Protein AF-0000000066670390 (afdb_homodimer)

pLDDT: mean 92.04, std 7.22, range [53.88, 98.75]

Structure (mmCIF, N/CA/C/O backbone):
data_AF-0000000066670390-model_v1
#
loop_
_entity.id
_entity.type
_entity.pdbx_description
1 polymer 'NAD-dependent epimerase/dehydratase'
#
loop_
_atom_site.group_PDB
_atom_site.id
_atom_site.type_symbol
_atom_site.label_atom_id
_atom_site.label_alt_id
_atom_site.label_comp_id
_atom_site.label_asym_id
_atom_site.label_entity_id
_atom_site.label_seq_id
_atom_site.pdbx_PDB_ins_code
_atom_site.Cartn_x
_atom_site.Cartn_y
_atom_site.Cartn_z
_atom_site.occupancy
_atom_site.B_iso_or_equiv
_atom_site.auth_seq_id
_atom_site.auth_comp_id
_atom_site.auth_asym_id
_atom_site.auth_atom_id
_atom_site.pdbx_PDB_model_num
ATOM 1 N N . MET A 1 1 ? 30.688 12.828 -0.084 1 53.88 1 MET A N 1
ATOM 2 C CA . MET A 1 1 ? 29.406 12.797 0.619 1 53.88 1 MET A CA 1
ATOM 3 C C . MET A 1 1 ? 28.266 13.141 -0.325 1 53.88 1 MET A C 1
ATOM 5 O O . MET A 1 1 ? 28.438 13.914 -1.271 1 53.88 1 MET A O 1
ATOM 9 N N . ASN A 1 2 ? 27.109 12.305 -0.374 1 70.06 2 ASN A N 1
ATOM 10 C CA . ASN A 1 2 ? 26.062 12.562 -1.361 1 70.06 2 ASN A CA 1
ATOM 11 C C . ASN A 1 2 ? 25.453 13.945 -1.178 1 70.06 2 ASN A C 1
ATOM 13 O O . ASN A 1 2 ? 25.266 14.406 -0.048 1 70.06 2 ASN A O 1
ATOM 17 N N . SER A 1 3 ? 25.562 14.852 -2.146 1 89.81 3 SER A N 1
ATOM 18 C CA . SER A 1 3 ? 24.844 16.125 -2.148 1 89.81 3 SER A CA 1
ATOM 19 C C . SER A 1 3 ? 23.344 15.914 -2.238 1 89.81 3 SER A C 1
ATOM 21 O O . SER A 1 3 ? 22.844 15.266 -3.166 1 89.81 3 SER A O 1
ATOM 23 N N . ILE A 1 4 ? 22.688 16.406 -1.132 1 96.56 4 ILE A N 1
ATOM 24 C CA . ILE A 1 4 ? 21.25 16.141 -1.025 1 96.56 4 ILE A CA 1
ATOM 25 C C . ILE A 1 4 ? 20.484 17.453 -1.182 1 96.56 4 ILE A C 1
ATOM 27 O O . ILE A 1 4 ? 20.719 18.406 -0.453 1 96.56 4 ILE A O 1
ATOM 31 N N . ALA A 1 5 ? 19.625 17.469 -2.154 1 97.12 5 ALA A N 1
ATOM 32 C CA . ALA A 1 5 ? 18.688 18.578 -2.314 1 97.12 5 ALA A CA 1
ATOM 33 C C . ALA A 1 5 ? 17.328 18.219 -1.745 1 97.12 5 ALA A C 1
ATOM 35 O O . ALA A 1 5 ? 16.844 17.094 -1.907 1 97.12 5 ALA A O 1
ATOM 36 N N . VAL A 1 6 ? 16.719 19.188 -1.051 1 96.94 6 VAL A N 1
ATOM 37 C CA . VAL A 1 6 ? 15.398 18.984 -0.444 1 96.94 6 VAL A CA 1
ATOM 38 C C . VAL A 1 6 ? 14.398 19.953 -1.059 1 96.94 6 VAL A C 1
ATOM 40 O O . VAL A 1 6 ? 14.484 21.172 -0.851 1 96.94 6 VAL A O 1
ATOM 43 N N . VAL A 1 7 ? 13.484 19.422 -1.836 1 95.19 7 VAL A N 1
ATOM 44 C CA . VAL A 1 7 ? 12.344 20.188 -2.346 1 95.19 7 VAL A CA 1
ATOM 45 C C . VAL A 1 7 ? 11.172 20.078 -1.372 1 95.19 7 VAL A C 1
ATOM 47 O O . VAL A 1 7 ? 10.656 18.984 -1.135 1 95.19 7 VAL A O 1
ATOM 50 N N . GLY A 1 8 ? 10.742 21.203 -0.885 1 91 8 GLY A N 1
ATOM 51 C CA . GLY A 1 8 ? 9.75 21.188 0.172 1 91 8 GLY A CA 1
ATOM 52 C C . GLY A 1 8 ? 10.352 21.109 1.562 1 91 8 GLY A C 1
ATOM 53 O O . GLY A 1 8 ? 9.766 20.5 2.465 1 91 8 GLY A O 1
ATOM 54 N N . GLY A 1 9 ? 11.469 21.734 1.731 1 88.69 9 GLY A N 1
ATOM 55 C CA . GLY A 1 9 ? 12.242 21.625 2.961 1 88.69 9 GLY A CA 1
ATOM 56 C C . GLY A 1 9 ? 11.633 22.406 4.113 1 88.69 9 GLY A C 1
ATOM 57 O O . GLY A 1 9 ? 12 22.203 5.27 1 88.69 9 GLY A O 1
ATOM 58 N N . THR A 1 10 ? 10.672 23.203 3.838 1 84.31 10 THR A N 1
ATOM 59 C CA . THR A 1 10 ? 10.023 23.984 4.891 1 84.31 10 THR A CA 1
ATOM 60 C C . THR A 1 10 ? 8.664 23.391 5.246 1 84.31 10 THR A C 1
ATOM 62 O O . THR A 1 10 ? 7.945 23.938 6.094 1 84.31 10 THR A O 1
ATOM 65 N N . GLY A 1 11 ? 8.391 22.375 4.648 1 90.44 11 GLY A N 1
ATOM 66 C CA . GLY A 1 11 ? 7.113 21.734 4.887 1 90.44 11 GLY A CA 1
ATOM 67 C C . GLY A 1 11 ? 7.129 20.797 6.078 1 90.44 11 GLY A C 1
ATOM 68 O O . GLY A 1 11 ? 8.141 20.688 6.777 1 90.44 11 GLY A O 1
ATOM 69 N N . ARG A 1 12 ? 6.039 20.141 6.336 1 91.56 12 ARG A N 1
ATOM 70 C CA . ARG A 1 12 ? 5.773 19.281 7.48 1 91.56 12 ARG A CA 1
ATOM 71 C C . ARG A 1 12 ? 6.84 18.203 7.605 1 91.56 12 ARG A C 1
ATOM 73 O O . ARG A 1 12 ? 7.449 18.047 8.664 1 91.56 12 ARG A O 1
ATOM 80 N N . VAL A 1 13 ? 7.094 17.453 6.555 1 96.62 13 VAL A N 1
ATOM 81 C CA . VAL A 1 13 ? 8.07 16.375 6.57 1 96.62 13 VAL A CA 1
ATOM 82 C C . VAL A 1 13 ? 9.469 16.938 6.289 1 96.62 13 VAL A C 1
ATOM 84 O O . VAL A 1 13 ? 10.438 16.562 6.957 1 96.62 13 VAL A O 1
ATOM 87 N N . GLY A 1 14 ? 9.57 17.891 5.352 1 96.44 14 GLY A N 1
ATOM 88 C CA . GLY A 1 14 ? 10.836 18.438 4.91 1 96.44 14 GLY A CA 1
ATOM 89 C C . GLY A 1 14 ? 11.617 19.109 6.027 1 96.44 14 GLY A C 1
ATOM 90 O O . GLY A 1 14 ? 12.844 19 6.086 1 96.44 14 GLY A O 1
ATOM 91 N N . SER A 1 15 ? 10.938 19.812 6.895 1 95.12 15 SER A N 1
ATOM 92 C CA . SER A 1 15 ? 11.625 20.5 7.984 1 95.12 15 SER A CA 1
ATOM 93 C C . SER A 1 15 ? 12.289 19.516 8.938 1 95.12 15 SER A C 1
ATOM 95 O O . SER A 1 15 ? 13.391 19.766 9.43 1 95.12 15 SER A O 1
ATOM 97 N N . HIS A 1 16 ? 11.648 18.375 9.242 1 97.25 16 HIS A N 1
ATOM 98 C CA . HIS A 1 16 ? 12.258 17.328 10.055 1 97.25 16 HIS A CA 1
ATOM 99 C C . HIS A 1 16 ? 13.438 16.672 9.336 1 97.25 16 HIS A C 1
ATOM 101 O O . HIS A 1 16 ? 14.461 16.391 9.961 1 97.25 16 HIS A O 1
ATOM 107 N N . LEU A 1 17 ? 13.258 16.484 8.008 1 98 17 LEU A N 1
ATOM 108 C CA . LEU A 1 17 ? 14.32 15.883 7.211 1 98 17 LEU A CA 1
ATOM 109 C C . LEU A 1 17 ? 15.586 16.734 7.27 1 98 17 LEU A C 1
ATOM 111 O O . LEU A 1 17 ? 16.688 16.203 7.488 1 98 17 LEU A O 1
ATOM 115 N N . VAL A 1 18 ? 15.461 18.047 7.098 1 96.38 18 VAL A N 1
ATOM 116 C CA . VAL A 1 18 ? 16.594 18.953 7.141 1 96.38 18 VAL A CA 1
ATOM 117 C C . VAL A 1 18 ? 17.297 18.844 8.492 1 96.38 18 VAL A C 1
ATOM 119 O O . VAL A 1 18 ? 18.516 18.766 8.562 1 96.38 18 VAL A O 1
ATOM 122 N N . LYS A 1 19 ? 16.5 18.734 9.562 1 96.25 19 LYS A N 1
ATOM 123 C CA . LYS A 1 19 ? 17.062 18.609 10.898 1 96.25 19 LYS A CA 1
ATOM 124 C C . LYS A 1 19 ? 17.844 17.297 11.039 1 96.25 19 LYS A C 1
ATOM 126 O O . LYS A 1 19 ? 18.938 17.281 11.609 1 96.25 19 LYS A O 1
ATOM 131 N N . TYR A 1 20 ? 17.312 16.219 10.547 1 96.62 20 TYR A N 1
ATOM 132 C CA . TYR A 1 20 ? 17.984 14.914 10.625 1 96.62 20 TYR A CA 1
ATOM 133 C C . TYR A 1 20 ? 19.297 14.93 9.852 1 96.62 20 TYR A C 1
ATOM 135 O O . TYR A 1 20 ? 20.312 14.445 10.344 1 96.62 20 TYR A O 1
ATOM 143 N N . LEU A 1 21 ? 19.266 15.508 8.641 1 96.12 21 LEU A N 1
ATOM 144 C CA . LEU A 1 21 ? 20.469 15.547 7.809 1 96.12 21 LEU A CA 1
ATOM 145 C C . LEU A 1 21 ? 21.547 16.391 8.461 1 96.12 21 LEU A C 1
ATOM 147 O O . LEU A 1 21 ? 22.719 15.984 8.531 1 96.12 21 LEU A O 1
ATOM 151 N N . THR A 1 22 ? 21.156 17.531 9.023 1 95.38 22 THR A N 1
ATOM 152 C CA . THR A 1 22 ? 22.125 18.422 9.641 1 95.38 22 THR A CA 1
ATOM 153 C C . THR A 1 22 ? 22.703 17.797 10.906 1 95.38 22 THR A C 1
ATOM 155 O O . THR A 1 22 ? 23.891 17.969 11.203 1 95.38 22 THR A O 1
ATOM 158 N N . ALA A 1 23 ? 21.875 17.078 11.609 1 95.06 23 ALA A N 1
ATOM 159 C CA . ALA A 1 23 ? 22.328 16.391 12.812 1 95.06 23 ALA A CA 1
ATOM 160 C C . ALA A 1 23 ? 23.375 15.32 12.477 1 95.06 23 ALA A C 1
ATOM 162 O O . ALA A 1 23 ? 24.219 14.984 13.305 1 95.06 23 ALA A O 1
ATOM 163 N N . GLU A 1 24 ? 23.359 14.859 11.305 1 92.62 24 GLU A N 1
ATOM 164 C CA . GLU A 1 24 ? 24.312 13.844 10.852 1 92.62 24 GLU A CA 1
ATOM 165 C C . GLU A 1 24 ? 25.5 14.484 10.148 1 92.62 24 GLU A C 1
ATOM 167 O O . GLU A 1 24 ? 26.328 13.781 9.57 1 92.62 24 GLU A O 1
ATOM 172 N N . GLY A 1 25 ? 25.531 15.758 10.094 1 92.44 25 GLY A N 1
ATOM 173 C CA . GLY A 1 25 ? 26.641 16.484 9.508 1 92.44 25 GLY A CA 1
ATOM 174 C C . GLY A 1 25 ? 26.516 16.688 8.008 1 92.44 25 GLY A C 1
ATOM 175 O O . GLY A 1 25 ? 27.484 17.047 7.34 1 92.44 25 GLY A O 1
ATOM 176 N N . ILE A 1 26 ? 25.375 16.375 7.508 1 93.94 26 ILE A N 1
ATOM 177 C CA . ILE A 1 26 ? 25.109 16.578 6.086 1 93.94 26 ILE A CA 1
ATOM 178 C C . ILE A 1 26 ? 24.469 17.938 5.863 1 93.94 26 ILE A C 1
ATOM 180 O O . ILE A 1 26 ? 23.484 18.297 6.508 1 93.94 26 ILE A O 1
ATOM 184 N N . ARG A 1 27 ? 25.016 18.734 5.012 1 93.56 27 ARG A N 1
ATOM 185 C CA . ARG A 1 27 ? 24.469 20.047 4.676 1 93.56 27 ARG A CA 1
ATOM 186 C C . ARG A 1 27 ? 23.609 19.969 3.428 1 93.56 27 ARG A C 1
ATOM 188 O O . ARG A 1 27 ? 24.109 19.969 2.307 1 93.56 27 ARG A O 1
ATOM 195 N N . PRO A 1 28 ? 22.328 20.016 3.639 1 94.69 28 PRO A N 1
ATOM 196 C CA . PRO A 1 28 ? 21.453 19.953 2.455 1 94.69 28 PRO A CA 1
ATOM 197 C C . PRO A 1 28 ? 21.266 21.312 1.791 1 94.69 28 PRO A C 1
ATOM 199 O O . PRO A 1 28 ? 21.531 22.344 2.4 1 94.69 28 PRO A O 1
ATOM 202 N N . TRP A 1 29 ? 20.922 21.328 0.597 1 92.88 29 TRP A N 1
ATOM 203 C CA . TRP A 1 29 ? 20.406 22.547 -0.022 1 92.88 29 TRP A CA 1
ATOM 204 C C . TRP A 1 29 ? 18.906 22.469 -0.197 1 92.88 29 TRP A C 1
ATOM 206 O O . TRP A 1 29 ? 18.375 21.484 -0.731 1 92.88 29 TRP A O 1
ATOM 216 N N . VAL A 1 30 ? 18.234 23.438 0.269 1 94.38 30 VAL A N 1
ATOM 217 C CA . VAL A 1 30 ? 16.781 23.516 0.258 1 94.38 30 VAL A CA 1
ATOM 218 C C . VAL A 1 30 ? 16.328 24.438 -0.873 1 94.38 30 VAL A C 1
ATOM 220 O O . VAL A 1 30 ? 16.781 25.578 -0.972 1 94.38 30 VAL A O 1
ATOM 223 N N . LEU A 1 31 ? 15.508 23.859 -1.733 1 92.31 31 LEU A N 1
ATOM 224 C CA . LEU A 1 31 ? 14.906 24.688 -2.77 1 92.31 31 LEU A CA 1
ATOM 225 C C . LEU A 1 31 ? 13.727 25.484 -2.217 1 92.31 31 LEU A C 1
ATOM 227 O O . LEU A 1 31 ? 12.852 24.922 -1.561 1 92.31 31 LEU A O 1
ATOM 231 N N . THR A 1 32 ? 13.758 26.719 -2.461 1 86 32 THR A N 1
ATOM 232 C CA . THR A 1 32 ? 12.703 27.594 -1.961 1 86 32 THR A CA 1
ATOM 233 C C . THR A 1 32 ? 12.336 28.641 -3.002 1 86 32 THR A C 1
ATOM 235 O O . THR A 1 32 ? 13.141 28.969 -3.875 1 86 32 THR A O 1
ATOM 238 N N . ARG A 1 33 ? 11 29.031 -3.012 1 79.19 33 ARG A N 1
ATOM 239 C CA . ARG A 1 33 ? 10.57 30.125 -3.877 1 79.19 33 ARG A CA 1
ATOM 240 C C . ARG A 1 33 ? 11.016 31.469 -3.32 1 79.19 33 ARG A C 1
ATOM 242 O O . ARG A 1 33 ? 11.008 32.469 -4.035 1 79.19 33 ARG A O 1
ATOM 249 N N . ARG A 1 34 ? 11.438 31.391 -2.055 1 81.31 34 ARG A N 1
ATOM 250 C CA . ARG A 1 34 ? 11.852 32.594 -1.366 1 81.31 34 ARG A CA 1
ATOM 251 C C . ARG A 1 34 ? 13.359 32.812 -1.462 1 81.31 34 ARG A C 1
ATOM 253 O O . ARG A 1 34 ? 14.102 31.844 -1.704 1 81.31 34 ARG A O 1
ATOM 260 N N . ASP A 1 35 ? 13.656 34.062 -1.411 1 81.75 35 ASP A N 1
ATOM 261 C CA . ASP A 1 35 ? 15.07 34.375 -1.351 1 81.75 35 ASP A CA 1
ATOM 262 C C . ASP A 1 35 ? 15.586 34.312 0.086 1 81.75 35 ASP A C 1
ATOM 264 O O . ASP A 1 35 ? 15.453 35.312 0.832 1 81.75 35 ASP A O 1
ATOM 268 N N . LEU A 1 36 ? 16.094 33.188 0.472 1 84.19 36 LEU A N 1
ATOM 269 C CA . LEU A 1 36 ? 16.609 32.969 1.823 1 84.19 36 LEU A CA 1
ATOM 270 C C . LEU A 1 36 ? 18.125 32.875 1.818 1 84.19 36 LEU A C 1
ATOM 272 O O . LEU A 1 36 ? 18.734 32.438 0.838 1 84.19 36 LEU A O 1
ATOM 276 N N . ALA A 1 37 ? 18.781 33.344 2.867 1 85.12 37 ALA A N 1
ATOM 277 C CA . ALA A 1 37 ? 20.234 33.281 3.004 1 85.12 37 ALA A CA 1
ATOM 278 C C . ALA A 1 37 ? 20.656 31.953 3.613 1 85.12 37 ALA A C 1
ATOM 280 O O . ALA A 1 37 ? 19.953 31.406 4.465 1 85.12 37 ALA A O 1
ATOM 281 N N . ASP A 1 38 ? 21.828 31.516 3.133 1 87.69 38 ASP A N 1
ATOM 282 C CA . ASP A 1 38 ? 22.422 30.312 3.693 1 87.69 38 ASP A CA 1
ATOM 283 C C . ASP A 1 38 ? 22.719 30.484 5.184 1 87.69 38 ASP A C 1
ATOM 285 O O . ASP A 1 38 ? 22.969 31.594 5.648 1 87.69 38 ASP A O 1
ATOM 289 N N . ASP A 1 39 ? 22.469 29.422 5.844 1 86.19 39 ASP A N 1
ATOM 290 C CA . ASP A 1 39 ? 23.031 29.391 7.188 1 86.19 39 ASP A CA 1
ATOM 291 C C . ASP A 1 39 ? 24.141 28.344 7.285 1 86.19 39 ASP A C 1
ATOM 293 O O . ASP A 1 39 ? 24.625 27.844 6.262 1 86.19 39 ASP A O 1
ATOM 297 N N . GLU A 1 40 ? 24.734 28.188 8.453 1 87.94 40 GLU A N 1
ATOM 298 C CA . GLU A 1 40 ? 25.891 27.312 8.641 1 87.94 40 GLU A CA 1
ATOM 299 C C . GLU A 1 40 ? 25.547 25.859 8.289 1 87.94 40 GLU A C 1
ATOM 301 O O . GLU A 1 40 ? 26.422 25.094 7.891 1 87.94 40 GLU A O 1
ATOM 306 N N . GLN A 1 41 ? 24.312 25.547 8.352 1 91.75 41 GLN A N 1
ATOM 307 C CA . GLN A 1 41 ? 23.969 24.141 8.273 1 91.75 41 GLN A CA 1
ATOM 308 C C . GLN A 1 41 ? 23.141 23.844 7.023 1 91.75 41 GLN A C 1
ATOM 310 O O . GLN A 1 41 ? 23 22.688 6.625 1 91.75 41 GLN A O 1
ATOM 315 N N . VAL A 1 42 ? 22.547 24.844 6.434 1 92.94 42 VAL A N 1
ATOM 316 C CA . VAL A 1 42 ? 21.641 24.625 5.316 1 92.94 42 VAL A CA 1
ATOM 317 C C . VAL A 1 42 ? 21.922 25.656 4.223 1 92.94 42 VAL A C 1
ATOM 319 O O . VAL A 1 42 ? 22.141 26.844 4.512 1 92.94 42 VAL A O 1
ATOM 322 N N . SER A 1 43 ? 22.016 25.266 3.02 1 92.69 43 SER A N 1
ATOM 323 C CA . SER A 1 43 ? 22.062 26.156 1.86 1 92.69 43 SER A CA 1
ATOM 324 C C . SER A 1 43 ? 20.672 26.297 1.226 1 92.69 43 SER A C 1
ATOM 326 O O . SER A 1 43 ? 19.938 25.312 1.118 1 92.69 43 SER A O 1
ATOM 328 N N . TYR A 1 44 ? 20.375 27.484 0.908 1 92.88 44 TYR A N 1
ATOM 329 C CA . TYR A 1 44 ? 19.109 27.734 0.242 1 92.88 44 TYR A CA 1
ATOM 330 C C . TYR A 1 44 ? 19.328 28.141 -1.212 1 92.88 44 TYR A C 1
ATOM 332 O O . TYR A 1 44 ? 20.25 28.891 -1.522 1 92.88 44 TYR A O 1
ATOM 340 N N . VAL A 1 45 ? 18.562 27.578 -2.033 1 91.5 45 VAL A N 1
ATOM 341 C CA . VAL A 1 45 ? 18.656 27.891 -3.457 1 91.5 45 VAL A CA 1
ATOM 342 C C . VAL A 1 45 ? 17.281 28.297 -3.982 1 91.5 45 VAL A C 1
ATOM 344 O O . VAL A 1 45 ? 16.297 27.578 -3.781 1 91.5 45 VAL A O 1
ATOM 347 N N . ARG A 1 46 ? 17.266 29.375 -4.609 1 90.25 46 ARG A N 1
ATOM 348 C CA . ARG A 1 46 ? 16.016 29.859 -5.18 1 90.25 46 ARG A CA 1
ATOM 349 C C . ARG A 1 46 ? 15.672 29.094 -6.461 1 90.25 46 ARG A C 1
ATOM 351 O O . ARG A 1 46 ? 16.547 28.875 -7.301 1 90.25 46 ARG A O 1
ATOM 358 N N . ALA A 1 47 ? 14.445 28.672 -6.531 1 89.19 47 ALA A N 1
ATOM 359 C CA . ALA A 1 47 ? 13.977 28 -7.742 1 89.19 47 ALA A CA 1
ATOM 360 C C . ALA A 1 47 ? 12.5 28.312 -8.008 1 89.19 47 ALA A C 1
ATOM 362 O O . ALA A 1 47 ? 11.711 28.453 -7.066 1 89.19 47 ALA A O 1
ATOM 363 N N . ASP A 1 48 ? 12.203 28.531 -9.273 1 88.5 48 ASP A N 1
ATOM 364 C CA . ASP A 1 48 ? 10.836 28.672 -9.766 1 88.5 48 ASP A CA 1
ATOM 365 C C . ASP A 1 48 ? 10.344 27.375 -10.406 1 88.5 48 ASP A C 1
ATOM 367 O O . ASP A 1 48 ? 10.867 26.953 -11.438 1 88.5 48 ASP A O 1
ATOM 371 N N . TYR A 1 49 ? 9.305 26.797 -9.859 1 88.38 49 TYR A N 1
ATOM 372 C CA . TYR A 1 49 ? 8.82 25.484 -10.305 1 88.38 49 TYR A CA 1
ATOM 373 C C . TYR A 1 49 ? 8.234 25.578 -11.703 1 88.38 49 TYR A C 1
ATOM 375 O O . TYR A 1 49 ? 8.055 24.547 -12.375 1 88.38 49 TYR A O 1
ATOM 383 N N . SER A 1 50 ? 7.938 26.75 -12.133 1 87.25 50 SER A N 1
ATOM 384 C CA . SER A 1 50 ? 7.348 26.938 -13.453 1 87.25 50 SER A CA 1
ATOM 385 C C . SER A 1 50 ? 8.422 27.172 -14.508 1 87.25 50 SER A C 1
ATOM 387 O O . SER A 1 50 ? 8.117 27.266 -15.703 1 87.25 50 SER A O 1
ATOM 389 N N . ASP A 1 51 ? 9.648 27.25 -14.055 1 90.62 51 ASP A N 1
ATOM 390 C CA . ASP A 1 51 ? 10.773 27.484 -14.953 1 90.62 51 ASP A CA 1
ATOM 391 C C . ASP A 1 51 ? 11.797 26.344 -14.859 1 90.62 51 ASP A C 1
ATOM 393 O O . ASP A 1 51 ? 12.625 26.328 -13.945 1 90.62 51 ASP A O 1
ATOM 397 N N . ALA A 1 52 ? 11.766 25.578 -15.867 1 89.88 52 ALA A N 1
ATOM 398 C CA . ALA A 1 52 ? 12.594 24.375 -15.898 1 89.88 52 ALA A CA 1
ATOM 399 C C . ALA A 1 52 ? 14.07 24.719 -15.758 1 89.88 52 ALA A C 1
ATOM 401 O O . ALA A 1 52 ? 14.836 23.969 -15.148 1 89.88 52 ALA A O 1
ATOM 402 N N . SER A 1 53 ? 14.492 25.766 -16.344 1 91.88 53 SER A N 1
ATOM 403 C CA . SER A 1 53 ? 15.898 26.156 -16.312 1 91.88 53 SER A CA 1
ATOM 404 C C . SER A 1 53 ? 16.359 26.469 -14.891 1 91.88 53 SER A C 1
ATOM 406 O O . SER A 1 53 ? 17.469 26.125 -14.5 1 91.88 53 SER A O 1
ATOM 408 N N . THR A 1 54 ? 15.539 27.109 -14.141 1 92.5 54 THR A N 1
ATOM 409 C CA . THR A 1 54 ? 15.875 27.422 -12.758 1 92.5 54 THR A CA 1
ATOM 410 C C . THR A 1 54 ? 15.938 26.141 -11.914 1 92.5 54 THR A C 1
ATOM 412 O O . THR A 1 54 ? 16.797 26.016 -11.039 1 92.5 54 THR A O 1
ATOM 415 N N . LEU A 1 55 ? 15.109 25.203 -12.164 1 94.44 55 LEU A N 1
ATOM 416 C CA . LEU A 1 55 ? 15.094 23.938 -11.438 1 94.44 55 LEU A CA 1
ATOM 417 C C . LEU A 1 55 ? 16.359 23.141 -11.711 1 94.44 55 LEU A C 1
ATOM 419 O O . LEU A 1 55 ? 16.969 22.594 -10.789 1 94.44 55 LEU A O 1
ATOM 423 N N . ARG A 1 56 ? 16.703 23.094 -12.984 1 94.25 56 ARG A N 1
ATOM 424 C CA . ARG A 1 56 ? 17.922 22.375 -13.359 1 94.25 56 ARG A CA 1
ATOM 425 C C . ARG A 1 56 ? 19.141 22.969 -12.672 1 94.25 56 ARG A C 1
ATOM 427 O O . ARG A 1 56 ? 19.984 22.234 -12.156 1 94.25 56 ARG A O 1
ATOM 434 N N . ARG A 1 57 ? 19.172 24.266 -12.688 1 93.56 57 ARG A N 1
ATOM 435 C CA . ARG A 1 57 ? 20.297 24.938 -12.039 1 93.56 57 ARG A CA 1
ATOM 436 C C . ARG A 1 57 ? 20.297 24.672 -10.539 1 93.56 57 ARG A C 1
ATOM 438 O O . ARG A 1 57 ? 21.359 24.422 -9.953 1 93.56 57 ARG A O 1
ATOM 445 N N . ALA A 1 58 ? 19.156 24.703 -9.992 1 93.12 58 ALA A N 1
ATOM 446 C CA . ALA A 1 58 ? 19.031 24.531 -8.547 1 93.12 58 ALA A CA 1
ATOM 447 C C . ALA A 1 58 ? 19.422 23.109 -8.133 1 93.12 58 ALA A C 1
ATOM 449 O O . ALA A 1 58 ? 19.906 22.906 -7.016 1 93.12 58 ALA A O 1
ATOM 450 N N . LEU A 1 59 ? 19.25 22.156 -9.031 1 95.38 59 LEU A N 1
ATOM 451 C CA . LEU A 1 59 ? 19.5 20.75 -8.695 1 95.38 59 LEU A CA 1
ATOM 452 C C . LEU A 1 59 ? 20.875 20.312 -9.188 1 95.38 59 LEU A C 1
ATOM 454 O O . LEU A 1 59 ? 21.297 19.188 -8.93 1 95.38 59 LEU A O 1
ATOM 458 N N . SER A 1 60 ? 21.531 21.25 -9.906 1 93.12 60 SER A N 1
ATOM 459 C CA . SER A 1 60 ? 22.859 20.922 -10.438 1 93.12 60 SER A CA 1
ATOM 460 C C . SER A 1 60 ? 23.828 20.547 -9.32 1 93.12 60 SER A C 1
ATOM 462 O O . SER A 1 60 ? 23.938 21.25 -8.32 1 93.12 60 SER A O 1
ATOM 464 N N . GLY A 1 61 ? 24.469 19.375 -9.508 1 93.06 61 GLY A N 1
ATOM 465 C CA . GLY A 1 61 ? 25.438 18.906 -8.531 1 93.06 61 GLY A CA 1
ATOM 466 C C . GLY A 1 61 ? 24.828 18 -7.48 1 93.06 61 GLY A C 1
ATOM 467 O O . GLY A 1 61 ? 25.562 17.344 -6.73 1 93.06 61 GLY A O 1
ATOM 468 N N . SER A 1 62 ? 23.531 17.938 -7.391 1 93.88 62 SER A N 1
ATOM 469 C CA . SER A 1 62 ? 22.891 17.047 -6.43 1 93.88 62 SER A CA 1
ATOM 470 C C . SER A 1 62 ? 22.953 15.602 -6.887 1 93.88 62 SER A C 1
ATOM 472 O O . SER A 1 62 ? 22.75 15.305 -8.062 1 93.88 62 SER A O 1
ATOM 474 N N . SER A 1 63 ? 23.312 14.773 -5.926 1 95.88 63 SER A N 1
ATOM 475 C CA . SER A 1 63 ? 23.297 13.344 -6.219 1 95.88 63 SER A CA 1
ATOM 476 C C . SER A 1 63 ? 21.969 12.711 -5.812 1 95.88 63 SER A C 1
ATOM 478 O O . SER A 1 63 ? 21.547 11.703 -6.391 1 95.88 63 SER A O 1
ATOM 480 N N . ARG A 1 64 ? 21.344 13.312 -4.785 1 97.56 64 ARG A N 1
ATOM 481 C CA . ARG A 1 64 ? 20.078 12.82 -4.254 1 97.56 64 ARG A CA 1
ATOM 482 C C . ARG A 1 64 ? 19.094 13.961 -4.023 1 97.56 64 ARG A C 1
ATOM 484 O O . ARG A 1 64 ? 19.5 15.07 -3.666 1 97.56 64 ARG A O 1
ATOM 491 N N . VAL A 1 65 ? 17.797 13.648 -4.191 1 97.88 65 VAL A N 1
ATOM 492 C CA . VAL A 1 65 ? 16.766 14.664 -4.035 1 97.88 65 VAL A CA 1
ATOM 493 C C . VAL A 1 65 ? 15.609 14.109 -3.199 1 97.88 65 VAL A C 1
ATOM 495 O O . VAL A 1 65 ? 15.188 12.969 -3.402 1 97.88 65 VAL A O 1
ATOM 498 N N . PHE A 1 66 ? 15.234 14.867 -2.209 1 98.5 66 PHE A N 1
ATOM 499 C CA . PHE A 1 66 ? 13.93 14.672 -1.59 1 98.5 66 PHE A CA 1
ATOM 500 C C . PHE A 1 66 ? 12.891 15.586 -2.227 1 98.5 66 PHE A C 1
ATOM 502 O O . PHE A 1 66 ? 13.125 16.781 -2.395 1 98.5 66 PHE A O 1
ATOM 509 N N . LEU A 1 67 ? 11.695 14.961 -2.549 1 97.94 67 LEU A N 1
ATOM 510 C CA . LEU A 1 67 ? 10.656 15.703 -3.254 1 97.94 67 LEU A CA 1
ATOM 511 C C . LEU A 1 67 ? 9.344 15.664 -2.48 1 97.94 67 LEU A C 1
ATOM 513 O O . LEU A 1 67 ? 8.727 14.602 -2.352 1 97.94 67 LEU A O 1
ATOM 517 N N . ALA A 1 68 ? 8.93 16.766 -1.958 1 94.88 68 ALA A N 1
ATOM 518 C CA . ALA A 1 68 ? 7.625 16.969 -1.321 1 94.88 68 ALA A CA 1
ATOM 519 C C . ALA A 1 68 ? 7.043 18.328 -1.662 1 94.88 68 ALA A C 1
ATOM 521 O O . ALA A 1 68 ? 7.664 19.359 -1.388 1 94.88 68 ALA A O 1
ATOM 522 N N . HIS A 1 69 ? 5.969 18.328 -2.324 1 83.94 69 HIS A N 1
ATOM 523 C CA . HIS A 1 69 ? 5.227 19.547 -2.619 1 83.94 69 HIS A CA 1
ATOM 524 C C . HIS A 1 69 ? 3.902 19.594 -1.86 1 83.94 69 HIS A C 1
ATOM 526 O O . HIS A 1 69 ? 3.254 18.562 -1.681 1 83.94 69 HIS A O 1
ATOM 532 N N . GLY A 1 70 ? 3.594 20.719 -1.268 1 77.62 70 GLY A N 1
ATOM 533 C CA . GLY A 1 70 ? 2.277 20.859 -0.661 1 77.62 70 GLY A CA 1
ATOM 534 C C . GLY A 1 70 ? 1.145 20.531 -1.615 1 77.62 70 GLY A C 1
ATOM 535 O O . GLY A 1 70 ? 1.231 20.812 -2.811 1 77.62 70 GLY A O 1
ATOM 536 N N . SER A 1 71 ? 0.212 19.953 -1.055 1 74.75 71 SER A N 1
ATOM 537 C CA . SER A 1 71 ? -0.943 19.594 -1.875 1 74.75 71 SER A CA 1
ATOM 538 C C . SER A 1 71 ? -1.59 20.844 -2.477 1 74.75 71 SER A C 1
ATOM 540 O O . SER A 1 71 ? -2.043 21.719 -1.747 1 74.75 71 SER A O 1
ATOM 542 N N . SER A 1 72 ? -1.572 20.891 -3.787 1 78.44 72 SER A N 1
ATOM 543 C CA . SER A 1 72 ? -2.158 22 -4.535 1 78.44 72 SER A CA 1
ATOM 544 C C . SER A 1 72 ? -2.471 21.578 -5.973 1 78.44 72 SER A C 1
ATOM 546 O O . SER A 1 72 ? -1.966 20.578 -6.457 1 78.44 72 SER A O 1
ATOM 548 N N . PRO A 1 73 ? -3.32 22.359 -6.605 1 79.94 73 PRO A N 1
ATOM 549 C CA . PRO A 1 73 ? -3.617 22.047 -8.008 1 79.94 73 PRO A CA 1
ATOM 550 C C . PRO A 1 73 ? -2.371 22.047 -8.891 1 79.94 73 PRO A C 1
ATOM 552 O O . PRO A 1 73 ? -2.359 21.422 -9.945 1 79.94 73 PRO A O 1
ATOM 555 N N . ASP A 1 74 ? -1.345 22.688 -8.383 1 88.19 74 ASP A N 1
ATOM 556 C CA . ASP A 1 74 ? -0.127 22.781 -9.18 1 88.19 74 ASP A CA 1
ATOM 557 C C . ASP A 1 74 ? 0.863 21.672 -8.805 1 88.19 74 ASP A C 1
ATOM 559 O O . ASP A 1 74 ? 1.938 21.578 -9.398 1 88.19 74 ASP A O 1
ATOM 563 N N . GLN A 1 75 ? 0.522 20.828 -7.926 1 90.44 75 GLN A N 1
ATOM 564 C CA . GLN A 1 75 ? 1.436 19.828 -7.391 1 90.44 75 GLN A CA 1
ATOM 565 C C . GLN A 1 75 ? 1.935 18.891 -8.492 1 90.44 75 GLN A C 1
ATOM 567 O O . GLN A 1 75 ? 3.129 18.609 -8.57 1 90.44 75 GLN A O 1
ATOM 572 N N . VAL A 1 76 ? 1.021 18.484 -9.359 1 93.06 76 VAL A N 1
ATOM 573 C CA . VAL A 1 76 ? 1.374 17.531 -10.414 1 93.06 76 VAL A CA 1
ATOM 574 C C . VAL A 1 76 ? 2.387 18.172 -11.359 1 93.06 76 VAL A C 1
ATOM 576 O O . VAL A 1 76 ? 3.457 17.609 -11.609 1 93.06 76 VAL A O 1
ATOM 579 N N . GLN A 1 77 ? 2.068 19.344 -11.773 1 93.81 77 GLN A N 1
ATOM 580 C CA . GLN A 1 77 ? 2.951 20.047 -12.695 1 93.81 77 GLN A CA 1
ATOM 581 C C . GLN A 1 77 ? 4.305 20.328 -12.047 1 93.81 77 GLN A C 1
ATOM 583 O O . GLN A 1 77 ? 5.352 20.094 -12.656 1 93.81 77 GLN A O 1
ATOM 588 N N . HIS A 1 78 ? 4.297 20.812 -10.875 1 93.69 78 HIS A N 1
ATOM 589 C CA . HIS A 1 78 ? 5.523 21.188 -10.18 1 93.69 78 HIS A CA 1
ATOM 590 C C . HIS A 1 78 ? 6.406 19.984 -9.906 1 93.69 78 HIS A C 1
ATOM 592 O O . HIS A 1 78 ? 7.613 20.016 -10.172 1 93.69 78 HIS A O 1
ATOM 598 N N . GLU A 1 79 ? 5.844 18.922 -9.398 1 95.81 79 GLU A N 1
ATOM 599 C CA . GLU A 1 79 ? 6.656 17.766 -9.039 1 95.81 79 GLU A CA 1
ATOM 600 C C . GLU A 1 79 ? 7.164 17.047 -10.289 1 95.81 79 GLU A C 1
ATOM 602 O O . GLU A 1 79 ? 8.281 16.516 -10.297 1 95.81 79 GLU A O 1
ATOM 607 N N . LYS A 1 80 ? 6.367 17 -11.328 1 96.31 80 LYS A N 1
ATOM 608 C CA . LYS A 1 80 ? 6.871 16.438 -12.578 1 96.31 80 LYS A CA 1
ATOM 609 C C . LYS A 1 80 ? 8.055 17.25 -13.102 1 96.31 80 LYS A C 1
ATOM 611 O O . LYS A 1 80 ? 9.031 16.688 -13.594 1 96.31 80 LYS A O 1
ATOM 616 N N . ALA A 1 81 ? 7.914 18.578 -13.016 1 96.25 81 ALA A N 1
ATOM 617 C CA . ALA A 1 81 ? 9 19.453 -13.453 1 96.25 81 ALA A CA 1
ATOM 618 C C . ALA A 1 81 ? 10.273 19.188 -12.648 1 96.25 81 ALA A C 1
ATOM 620 O O . ALA A 1 81 ? 11.375 19.156 -13.211 1 96.25 81 ALA A O 1
ATOM 621 N N . VAL A 1 82 ? 10.156 18.969 -11.375 1 96.69 82 VAL A N 1
ATOM 622 C CA . VAL A 1 82 ? 11.312 18.688 -10.523 1 96.69 82 VAL A CA 1
ATOM 623 C C . VAL A 1 82 ? 11.922 17.344 -10.906 1 96.69 82 VAL A C 1
ATOM 625 O O . VAL A 1 82 ? 13.148 17.203 -10.969 1 96.69 82 VAL A O 1
ATOM 628 N N . ILE A 1 83 ? 11.094 16.344 -11.156 1 97.38 83 ILE A N 1
ATOM 629 C CA . ILE A 1 83 ? 11.562 15.016 -11.562 1 97.38 83 ILE A CA 1
ATOM 630 C C . ILE A 1 83 ? 12.367 15.125 -12.852 1 97.38 83 ILE A C 1
ATOM 632 O O . ILE A 1 83 ? 13.477 14.594 -12.945 1 97.38 83 ILE A O 1
ATOM 636 N N . ASP A 1 84 ? 11.828 15.82 -13.805 1 97.5 84 ASP A N 1
ATOM 637 C CA . ASP A 1 84 ? 12.523 16 -15.078 1 97.5 84 ASP A CA 1
ATOM 638 C C . ASP A 1 84 ? 13.852 16.719 -14.891 1 97.5 84 ASP A C 1
ATOM 640 O O . ASP A 1 84 ? 14.859 16.344 -15.484 1 97.5 84 ASP A O 1
ATOM 644 N N . ALA A 1 85 ? 13.812 17.75 -14.109 1 97.25 85 ALA A N 1
ATOM 645 C CA . ALA A 1 85 ? 15.031 18.516 -13.828 1 97.25 85 ALA A CA 1
ATOM 646 C C . ALA A 1 85 ? 16.078 17.641 -13.125 1 97.25 85 ALA A C 1
ATOM 648 O O . ALA A 1 85 ? 17.266 17.766 -13.383 1 97.25 85 ALA A O 1
ATOM 649 N N . ALA A 1 86 ? 15.641 16.844 -12.18 1 97.25 86 ALA A N 1
ATOM 650 C CA . ALA A 1 86 ? 16.531 15.938 -11.469 1 97.25 86 ALA A CA 1
ATOM 651 C C . ALA A 1 86 ? 17.234 14.984 -12.438 1 97.25 86 ALA A C 1
ATOM 653 O O . ALA A 1 86 ? 18.453 14.789 -12.359 1 97.25 86 ALA A O 1
ATOM 654 N N . VAL A 1 87 ? 16.469 14.406 -13.359 1 97.25 87 VAL A N 1
ATOM 655 C CA . VAL A 1 87 ? 17.016 13.516 -14.375 1 97.25 87 VAL A CA 1
ATOM 656 C C . VAL A 1 87 ? 18.062 14.258 -15.203 1 97.25 87 VAL A C 1
ATOM 658 O O . VAL A 1 87 ? 19.172 13.766 -15.391 1 97.25 87 VAL A O 1
ATOM 661 N N . ALA A 1 88 ? 17.719 15.414 -15.625 1 96.38 88 ALA A N 1
ATOM 662 C CA . ALA A 1 88 ? 18.594 16.219 -16.469 1 96.38 88 ALA A CA 1
ATOM 663 C C . ALA A 1 88 ? 19.875 16.578 -15.727 1 96.38 88 ALA A C 1
ATOM 665 O O . ALA A 1 88 ? 20.953 16.672 -16.328 1 96.38 88 ALA A O 1
ATOM 666 N N . ALA A 1 89 ? 19.781 16.812 -14.461 1 95.19 89 ALA A N 1
ATOM 667 C CA . ALA A 1 89 ? 20.906 17.234 -13.641 1 95.19 89 ALA A CA 1
ATOM 668 C C . ALA A 1 89 ? 21.781 16.047 -13.25 1 95.19 89 ALA A C 1
ATOM 670 O O . ALA A 1 89 ? 22.828 16.234 -12.633 1 95.19 89 ALA A O 1
ATOM 671 N N . GLY A 1 90 ? 21.328 14.828 -13.555 1 95.56 90 GLY A N 1
ATOM 672 C CA . GLY A 1 90 ? 22.125 13.641 -13.266 1 95.56 90 GLY A CA 1
ATOM 673 C C . GLY A 1 90 ? 21.922 13.125 -11.859 1 95.56 90 GLY A C 1
ATOM 674 O O . GLY A 1 90 ? 22.797 12.438 -11.312 1 95.56 90 GLY A O 1
ATOM 675 N N . VAL A 1 91 ? 20.844 13.516 -11.211 1 96.62 91 VAL A N 1
ATOM 676 C CA . VAL A 1 91 ? 20.484 12.961 -9.906 1 96.62 91 VAL A CA 1
ATOM 677 C C . VAL A 1 91 ? 20.391 11.445 -9.992 1 96.62 91 VAL A C 1
ATOM 679 O O . VAL A 1 91 ? 19.828 10.906 -10.953 1 96.62 91 VAL A O 1
ATOM 682 N N . ARG A 1 92 ? 20.906 10.766 -9.008 1 96.38 92 ARG A N 1
ATOM 683 C CA . ARG A 1 92 ? 21.016 9.305 -9.062 1 96.38 92 ARG A CA 1
ATOM 684 C C . ARG A 1 92 ? 19.844 8.648 -8.344 1 96.38 92 ARG A C 1
ATOM 686 O O . ARG A 1 92 ? 19.469 7.512 -8.648 1 96.38 92 ARG A O 1
ATOM 693 N N . HIS A 1 93 ? 19.297 9.328 -7.301 1 97.5 93 HIS A N 1
ATOM 694 C CA . HIS A 1 93 ? 18.188 8.766 -6.535 1 97.5 93 HIS A CA 1
ATOM 695 C C . HIS A 1 93 ? 17.266 9.859 -6.012 1 97.5 93 HIS A C 1
ATOM 697 O O . HIS A 1 93 ? 17.734 10.891 -5.523 1 97.5 93 HIS A O 1
ATOM 703 N N . LEU A 1 94 ? 15.992 9.617 -6.164 1 98.12 94 LEU A N 1
ATOM 704 C CA . LEU A 1 94 ? 14.969 10.555 -5.734 1 98.12 94 LEU A CA 1
ATOM 705 C C . LEU A 1 94 ? 14.016 9.906 -4.734 1 98.12 94 LEU A C 1
ATOM 707 O O . LEU A 1 94 ? 13.5 8.812 -4.988 1 98.12 94 LEU A O 1
ATOM 711 N N . VAL A 1 95 ? 13.844 10.5 -3.543 1 98.44 95 VAL A N 1
ATOM 712 C CA . VAL A 1 95 ? 12.836 10.07 -2.574 1 98.44 95 VAL A CA 1
ATOM 713 C C . VAL A 1 95 ? 11.609 10.961 -2.668 1 98.44 95 VAL A C 1
ATOM 715 O O . VAL A 1 95 ? 11.68 12.164 -2.377 1 98.44 95 VAL A O 1
ATOM 718 N N . LYS A 1 96 ? 10.508 10.43 -3.086 1 97.5 96 LYS A N 1
ATOM 719 C CA . LYS A 1 96 ? 9.266 11.18 -3.273 1 97.5 96 LYS A CA 1
ATOM 720 C C . LYS A 1 96 ? 8.305 10.938 -2.115 1 97.5 96 LYS A C 1
ATOM 722 O O . LYS A 1 96 ? 8.016 9.789 -1.771 1 97.5 96 LYS A O 1
ATOM 727 N N . LEU A 1 97 ? 7.844 12 -1.488 1 97.19 97 LEU A N 1
ATOM 728 C CA . LEU A 1 97 ? 6.762 11.898 -0.512 1 97.19 97 LEU A CA 1
ATOM 729 C C . LEU A 1 97 ? 5.41 11.781 -1.207 1 97.19 97 LEU A C 1
ATOM 731 O O . LEU A 1 97 ? 4.988 12.703 -1.906 1 97.19 97 LEU A O 1
ATOM 735 N N . SER A 1 98 ? 4.781 10.727 -1.093 1 94.38 98 SER A N 1
ATOM 736 C CA . SER A 1 98 ? 3.447 10.461 -1.623 1 94.38 98 SER A CA 1
ATOM 737 C C . SER A 1 98 ? 2.439 10.242 -0.5 1 94.38 98 SER A C 1
ATOM 739 O O . SER A 1 98 ? 2.434 10.984 0.487 1 94.38 98 SER A O 1
ATOM 741 N N . ALA A 1 99 ? 1.487 9.422 -0.717 1 92 99 ALA A N 1
ATOM 742 C CA . ALA A 1 99 ? 0.458 9.156 0.285 1 92 99 ALA A CA 1
ATOM 743 C C . ALA A 1 99 ? -0.072 7.73 0.166 1 92 99 ALA A C 1
ATOM 745 O O . ALA A 1 99 ? -0.164 7.188 -0.937 1 92 99 ALA A O 1
ATOM 746 N N . MET A 1 100 ? -0.311 7.184 1.36 1 90.81 100 MET A N 1
ATOM 747 C CA . MET A 1 100 ? -0.955 5.875 1.402 1 90.81 100 MET A CA 1
ATOM 748 C C . MET A 1 100 ? -2.455 6 1.162 1 90.81 100 MET A C 1
ATOM 750 O O . MET A 1 100 ? -3.096 6.922 1.668 1 90.81 100 MET A O 1
ATOM 754 N N . GLY A 1 101 ? -3.074 5.074 0.417 1 79.5 101 GLY A N 1
ATOM 755 C CA . GLY A 1 101 ? -4.52 5.094 0.261 1 79.5 101 GLY A CA 1
ATOM 756 C C . GLY A 1 101 ? -5.004 4.277 -0.923 1 79.5 101 GLY A C 1
ATOM 757 O O . GLY A 1 101 ? -4.219 3.568 -1.558 1 79.5 101 GLY A O 1
ATOM 758 N N . GLY A 1 102 ? -6.309 4.16 -0.997 1 68.81 102 GLY A N 1
ATOM 759 C CA . GLY A 1 102 ? -6.973 3.389 -2.035 1 68.81 102 GLY A CA 1
ATOM 760 C C . GLY A 1 102 ? -7.047 4.113 -3.363 1 68.81 102 GLY A C 1
ATOM 761 O O . GLY A 1 102 ? -6.5 5.211 -3.51 1 68.81 102 GLY A O 1
ATOM 762 N N . PRO A 1 103 ? -7.551 3.344 -4.344 1 64.69 103 PRO A N 1
ATOM 763 C CA . PRO A 1 103 ? -7.758 3.988 -5.641 1 64.69 103 PRO A CA 1
ATOM 764 C C . PRO A 1 103 ? -8.766 5.133 -5.578 1 64.69 103 PRO A C 1
ATOM 766 O O . PRO A 1 103 ? -9.906 4.934 -5.145 1 64.69 103 PRO A O 1
ATOM 769 N N . ALA A 1 104 ? -8.391 6.207 -4.914 1 63.25 104 ALA A N 1
ATOM 770 C CA . ALA A 1 104 ? -9.391 7.262 -4.809 1 63.25 104 ALA A CA 1
ATOM 771 C C . ALA A 1 104 ? -9.281 8.242 -5.977 1 63.25 104 ALA A C 1
ATOM 773 O O . ALA A 1 104 ? -8.172 8.586 -6.398 1 63.25 104 ALA A O 1
ATOM 774 N N . ASN A 1 105 ? -10.336 8.164 -6.66 1 62.03 105 ASN A N 1
ATOM 775 C CA . ASN A 1 105 ? -10.438 9.242 -7.633 1 62.03 105 ASN A CA 1
ATOM 776 C C . ASN A 1 105 ? -10.641 10.594 -6.953 1 62.03 105 ASN A C 1
ATOM 778 O O . ASN A 1 105 ? -11.391 11.438 -7.445 1 62.03 105 ASN A O 1
ATOM 782 N N . THR A 1 106 ? -10.039 10.617 -5.805 1 68.44 106 THR A N 1
ATOM 783 C CA . THR A 1 106 ? -10.203 11.852 -5.043 1 68.44 106 THR A CA 1
ATOM 784 C C . THR A 1 106 ? -8.844 12.445 -4.676 1 68.44 106 THR A C 1
ATOM 786 O O . THR A 1 106 ? -7.855 11.719 -4.562 1 68.44 106 THR A O 1
ATOM 789 N N . HIS A 1 107 ? -8.859 13.734 -4.613 1 68.94 107 HIS A N 1
ATOM 790 C CA . HIS A 1 107 ? -7.668 14.43 -4.137 1 68.94 107 HIS A CA 1
ATOM 791 C C . HIS A 1 107 ? -7.352 14.062 -2.693 1 68.94 107 HIS A C 1
ATOM 793 O O . HIS A 1 107 ? -8.266 13.844 -1.891 1 68.94 107 HIS A O 1
ATOM 799 N N . PRO A 1 108 ? -5.988 13.922 -2.531 1 76.44 108 PRO A N 1
ATOM 800 C CA . PRO A 1 108 ? -4.824 14.164 -3.389 1 76.44 108 PRO A CA 1
ATOM 801 C C . PRO A 1 108 ? -4.262 12.875 -3.996 1 76.44 108 PRO A C 1
ATOM 803 O O . PRO A 1 108 ? -3.197 12.898 -4.617 1 76.44 108 PRO A O 1
ATOM 806 N N . TRP A 1 109 ? -4.926 11.812 -3.846 1 78.19 109 TRP A N 1
ATOM 807 C CA . TRP A 1 109 ? -4.391 10.516 -4.238 1 78.19 109 TRP A CA 1
ATOM 808 C C . TRP A 1 109 ? -4.215 10.43 -5.75 1 78.19 109 TRP A C 1
ATOM 810 O O . TRP A 1 109 ? -3.236 9.859 -6.234 1 78.19 109 TRP A O 1
ATOM 820 N N . ASP A 1 110 ? -5.121 10.992 -6.426 1 80.19 110 ASP A N 1
ATOM 821 C CA . ASP A 1 110 ? -5.016 10.984 -7.879 1 80.19 110 ASP A CA 1
ATOM 822 C C . ASP A 1 110 ? -3.793 11.773 -8.344 1 80.19 110 ASP A C 1
ATOM 824 O O . ASP A 1 110 ? -3.109 11.367 -9.289 1 80.19 110 ASP A O 1
ATOM 828 N N . TRP A 1 111 ? -3.508 12.898 -7.664 1 85.88 111 TRP A N 1
ATOM 829 C CA . TRP A 1 111 ? -2.326 13.695 -7.992 1 85.88 111 TRP A CA 1
ATOM 830 C C . TRP A 1 111 ? -1.052 12.891 -7.738 1 85.88 111 TRP A C 1
ATOM 832 O O . TRP A 1 111 ? -0.164 12.844 -8.594 1 85.88 111 TRP A O 1
ATOM 842 N N . HIS A 1 112 ? -0.996 12.242 -6.594 1 88.94 112 HIS A N 1
ATOM 843 C CA . HIS A 1 112 ? 0.179 11.445 -6.258 1 88.94 112 HIS A CA 1
ATOM 844 C C . HIS A 1 112 ? 0.358 10.289 -7.238 1 88.94 112 HIS A C 1
ATOM 846 O O . HIS A 1 112 ? 1.482 9.977 -7.641 1 88.94 112 HIS A O 1
ATOM 852 N N . ALA A 1 113 ? -0.737 9.703 -7.621 1 86.38 113 ALA A N 1
ATOM 853 C CA . ALA A 1 113 ? -0.668 8.586 -8.562 1 86.38 113 ALA A CA 1
ATOM 854 C C . ALA A 1 113 ? -0.076 9.039 -9.898 1 86.38 113 ALA A C 1
ATOM 856 O O . ALA A 1 113 ? 0.741 8.328 -10.492 1 86.38 113 ALA A O 1
ATOM 857 N N . GLU A 1 114 ? -0.522 10.117 -10.352 1 87.44 114 GLU A N 1
ATOM 858 C CA . GLU A 1 114 ? -0.02 10.656 -11.609 1 87.44 114 GLU A CA 1
ATOM 859 C C . GLU A 1 114 ? 1.472 10.969 -11.523 1 87.44 114 GLU A C 1
ATOM 861 O O . GLU A 1 114 ? 2.229 10.664 -12.453 1 87.44 114 GLU A O 1
ATOM 866 N N . ILE A 1 115 ? 1.885 11.531 -10.461 1 92.25 115 ILE A N 1
ATOM 867 C CA . ILE A 1 115 ? 3.283 11.891 -10.25 1 92.25 115 ILE A CA 1
ATOM 868 C C . ILE A 1 115 ? 4.129 10.625 -10.148 1 92.25 115 ILE A C 1
ATOM 870 O O . ILE A 1 115 ? 5.211 10.539 -10.742 1 92.25 115 ILE A O 1
ATOM 874 N N . GLU A 1 116 ? 3.666 9.641 -9.422 1 92.06 116 GLU A N 1
ATOM 875 C CA . GLU A 1 116 ? 4.367 8.367 -9.289 1 92.06 116 GLU A CA 1
ATOM 876 C C . GLU A 1 116 ? 4.562 7.695 -10.648 1 92.06 116 GLU A C 1
ATOM 878 O O . GLU A 1 116 ? 5.613 7.113 -10.914 1 92.06 116 GLU A O 1
ATOM 883 N N . THR A 1 117 ? 3.559 7.773 -11.453 1 88.5 117 THR A N 1
ATOM 884 C CA . THR A 1 117 ? 3.643 7.195 -12.789 1 88.5 117 THR A CA 1
ATOM 885 C C . THR A 1 117 ? 4.734 7.879 -13.609 1 88.5 117 THR A C 1
ATOM 887 O O . THR A 1 117 ? 5.523 7.211 -14.281 1 88.5 117 THR A O 1
ATOM 890 N N . HIS A 1 118 ? 4.742 9.148 -13.539 1 92.94 118 HIS A N 1
ATOM 891 C CA . HIS A 1 118 ? 5.773 9.914 -14.227 1 92.94 118 HIS A CA 1
ATOM 892 C C . HIS A 1 118 ? 7.164 9.547 -13.719 1 92.94 118 HIS A C 1
ATOM 894 O O . HIS A 1 118 ? 8.086 9.336 -14.516 1 92.94 118 HIS A O 1
ATOM 900 N N . LEU A 1 119 ? 7.312 9.445 -12.43 1 94.94 119 LEU A N 1
ATOM 901 C CA . LEU A 1 119 ? 8.586 9.094 -11.805 1 94.94 119 LEU A CA 1
ATOM 902 C C . LEU A 1 119 ? 9.023 7.691 -12.219 1 94.94 119 LEU A C 1
ATOM 904 O O . LEU A 1 119 ? 10.203 7.477 -12.531 1 94.94 119 LEU A O 1
ATOM 908 N N . ALA A 1 120 ? 8.133 6.789 -12.281 1 91.38 120 ALA A N 1
ATOM 909 C CA . ALA A 1 120 ? 8.422 5.395 -12.609 1 91.38 120 ALA A CA 1
ATOM 910 C C . ALA A 1 120 ? 8.914 5.258 -14.047 1 91.38 120 ALA A C 1
ATOM 912 O O . ALA A 1 120 ? 9.656 4.324 -14.367 1 91.38 120 ALA A O 1
ATOM 913 N N . ALA A 1 121 ? 8.555 6.141 -14.867 1 90.94 121 ALA A N 1
ATOM 914 C CA . ALA A 1 121 ? 8.945 6.102 -16.281 1 90.94 121 ALA A CA 1
ATOM 915 C C . ALA A 1 121 ? 10.289 6.781 -16.5 1 90.94 121 ALA A C 1
ATOM 917 O O . ALA A 1 121 ? 10.891 6.656 -17.562 1 90.94 121 ALA A O 1
ATOM 918 N N . ALA A 1 122 ? 10.711 7.531 -15.539 1 94.31 122 ALA A N 1
ATOM 919 C CA . ALA A 1 122 ? 11.969 8.266 -15.648 1 94.31 122 ALA A CA 1
ATOM 920 C C . ALA A 1 122 ? 13.164 7.352 -15.391 1 94.31 122 ALA A C 1
ATOM 922 O O . ALA A 1 122 ? 13.07 6.395 -14.617 1 94.31 122 ALA A O 1
ATOM 923 N N . PRO A 1 123 ? 14.242 7.602 -16.109 1 94.62 123 PRO A N 1
ATOM 924 C CA . PRO A 1 123 ? 15.461 6.812 -15.891 1 94.62 123 PRO A CA 1
ATOM 925 C C . PRO A 1 123 ? 16.219 7.246 -14.641 1 94.62 123 PRO A C 1
ATOM 927 O O . PRO A 1 123 ? 17.359 7.711 -14.742 1 94.62 123 PRO A O 1
ATOM 930 N N . ILE A 1 124 ? 15.672 7.078 -13.492 1 96.19 124 ILE A N 1
ATOM 931 C CA . ILE A 1 124 ? 16.25 7.484 -12.211 1 96.19 124 ILE A CA 1
ATOM 932 C C . ILE A 1 124 ? 15.859 6.484 -11.133 1 96.19 124 ILE A C 1
ATOM 934 O O . ILE A 1 124 ? 14.742 5.949 -11.141 1 96.19 124 ILE A O 1
ATOM 938 N N . GLY A 1 125 ? 16.75 6.109 -10.219 1 95.94 125 GLY A N 1
ATOM 939 C CA . GLY A 1 125 ? 16.344 5.383 -9.023 1 95.94 125 GLY A CA 1
ATOM 940 C C . GLY A 1 125 ? 15.453 6.188 -8.102 1 95.94 125 GLY A C 1
ATOM 941 O O . GLY A 1 125 ? 15.594 7.41 -8.008 1 95.94 125 GLY A O 1
ATOM 942 N N . PHE A 1 126 ? 14.555 5.477 -7.434 1 96.94 126 PHE A N 1
ATOM 943 C CA . PHE A 1 126 ? 13.664 6.25 -6.574 1 96.94 126 PHE A CA 1
ATOM 944 C C . PHE A 1 126 ? 13.125 5.387 -5.441 1 96.94 126 PHE A C 1
ATOM 946 O O . PHE A 1 126 ? 13.086 4.16 -5.555 1 96.94 126 PHE A O 1
ATOM 953 N N . THR A 1 127 ? 12.734 6.027 -4.391 1 97.12 127 THR A N 1
ATOM 954 C CA . THR A 1 127 ? 11.906 5.504 -3.311 1 97.12 127 THR A CA 1
ATOM 955 C C . THR A 1 127 ? 10.68 6.387 -3.094 1 97.12 127 THR A C 1
ATOM 957 O O . THR A 1 127 ? 10.812 7.582 -2.807 1 97.12 127 THR A O 1
ATOM 960 N N . VAL A 1 128 ? 9.57 5.797 -3.309 1 96.62 128 VAL A N 1
ATOM 961 C CA . VAL A 1 128 ? 8.32 6.504 -3.031 1 96.62 128 VAL A CA 1
ATOM 962 C C . VAL A 1 128 ? 7.859 6.195 -1.609 1 96.62 128 VAL A C 1
ATOM 964 O O . VAL A 1 128 ? 7.711 5.027 -1.237 1 96.62 128 VAL A O 1
ATOM 967 N N . LEU A 1 129 ? 7.676 7.227 -0.79 1 97.5 129 LEU A N 1
ATOM 968 C CA . LEU A 1 129 ? 7.137 7.074 0.558 1 97.5 129 LEU A CA 1
ATOM 969 C C . LEU A 1 129 ? 5.637 7.34 0.578 1 97.5 129 LEU A C 1
ATOM 971 O O . LEU A 1 129 ? 5.191 8.43 0.2 1 97.5 129 LEU A O 1
ATOM 975 N N . ARG A 1 130 ? 4.902 6.363 0.966 1 96.06 130 ARG A N 1
ATOM 976 C CA . ARG A 1 130 ? 3.451 6.465 1.089 1 96.06 130 ARG A CA 1
ATOM 977 C C . ARG A 1 130 ? 3.018 6.406 2.551 1 96.06 130 ARG A C 1
ATOM 979 O O . ARG A 1 130 ? 2.59 5.359 3.033 1 96.06 130 ARG A O 1
ATOM 986 N N . PRO A 1 131 ? 3.057 7.543 3.24 1 97.38 131 PRO A N 1
ATOM 987 C CA . PRO A 1 131 ? 2.678 7.562 4.656 1 97.38 131 PRO A CA 1
ATOM 988 C C . PRO A 1 131 ? 1.168 7.484 4.863 1 97.38 131 PRO A C 1
ATOM 990 O O . PRO A 1 131 ? 0.399 7.914 4 1 97.38 131 PRO A O 1
ATOM 993 N N . ALA A 1 132 ? 0.827 6.926 6.027 1 96.56 132 ALA A N 1
ATOM 994 C CA . ALA A 1 132 ? -0.54 7.035 6.531 1 96.56 132 ALA A CA 1
ATOM 995 C C . ALA A 1 132 ? -0.861 8.469 6.938 1 96.56 132 ALA A C 1
ATOM 997 O O . ALA A 1 132 ? -0.058 9.383 6.711 1 96.56 132 ALA A O 1
ATOM 998 N N . THR A 1 133 ? -2.066 8.656 7.449 1 96 133 THR A N 1
ATOM 999 C CA . THR A 1 133 ? -2.496 9.984 7.891 1 96 133 THR A CA 1
ATOM 1000 C C . THR A 1 133 ? -1.529 10.547 8.93 1 96 133 THR A C 1
ATOM 1002 O O . THR A 1 133 ? -1.165 9.859 9.883 1 96 133 THR A O 1
ATOM 1005 N N . PHE A 1 134 ? -1.085 11.758 8.656 1 96.88 134 PHE A N 1
ATOM 1006 C CA . PHE A 1 134 ? -0.199 12.383 9.633 1 96.88 134 PHE A CA 1
ATOM 1007 C C . PHE A 1 134 ? -0.938 12.68 10.93 1 96.88 134 PHE A C 1
ATOM 1009 O O . PHE A 1 134 ? -2.082 13.133 10.914 1 96.88 134 PHE A O 1
ATOM 1016 N N . THR A 1 135 ? -0.266 12.445 12.047 1 97.69 135 THR A N 1
ATOM 1017 C CA . THR A 1 135 ? -0.832 12.734 13.359 1 97.69 135 THR A CA 1
ATOM 1018 C C . THR A 1 135 ? -1.236 14.203 13.461 1 97.69 135 THR A C 1
ATOM 1020 O O . THR A 1 135 ? -2.143 14.555 14.219 1 97.69 135 THR A O 1
ATOM 1023 N N . ASP A 1 136 ? -0.685 15.062 12.609 1 95.12 136 ASP A N 1
ATOM 1024 C CA . ASP A 1 136 ? -0.951 16.5 12.562 1 95.12 136 ASP A CA 1
ATOM 1025 C C . ASP A 1 136 ? -2.43 16.781 12.305 1 95.12 136 ASP A C 1
ATOM 1027 O O . ASP A 1 136 ? -2.918 17.875 12.57 1 95.12 136 ASP A O 1
ATOM 1031 N N . ILE A 1 137 ? -3.125 15.797 11.789 1 92.94 137 ILE A N 1
ATOM 1032 C CA . ILE A 1 137 ? -4.543 15.984 11.492 1 92.94 137 ILE A CA 1
ATOM 1033 C C . ILE A 1 137 ? -5.305 16.281 12.781 1 92.94 137 ILE A C 1
ATOM 1035 O O . ILE A 1 137 ? -6.355 16.922 12.758 1 92.94 137 ILE A O 1
ATOM 1039 N N . LEU A 1 138 ? -4.789 15.836 13.898 1 92.88 138 LEU A N 1
ATOM 1040 C CA . LEU A 1 138 ? -5.438 16.062 15.188 1 92.88 138 LEU A CA 1
ATOM 1041 C C . LEU A 1 138 ? -5.453 17.547 15.539 1 92.88 138 LEU A C 1
ATOM 1043 O O . LEU A 1 138 ? -6.328 18 16.281 1 92.88 138 LEU A O 1
ATOM 1047 N N . ALA A 1 139 ? -4.48 18.297 15 1 91.69 139 ALA A N 1
ATOM 1048 C CA . ALA A 1 139 ? -4.43 19.734 15.242 1 91.69 139 ALA A CA 1
ATOM 1049 C C . ALA A 1 139 ? -5.617 20.453 14.594 1 91.69 139 ALA A C 1
ATOM 1051 O O . ALA A 1 139 ? -6.043 21.5 15.062 1 91.69 139 ALA A O 1
ATOM 1052 N N . VAL A 1 140 ? -6.113 19.859 13.547 1 83.62 140 VAL A N 1
ATOM 1053 C CA . VAL A 1 140 ? -7.266 20.438 12.852 1 83.62 140 VAL A CA 1
ATOM 1054 C C . VAL A 1 140 ? -8.469 20.484 13.797 1 83.62 140 VAL A C 1
ATOM 1056 O O . VAL A 1 140 ? -9.273 21.406 13.742 1 83.62 140 VAL A O 1
ATOM 1059 N N . SER A 1 141 ? -8.539 19.578 14.68 1 84.62 141 SER A N 1
ATOM 1060 C CA . SER A 1 141 ? -9.664 19.484 15.609 1 84.62 141 SER A CA 1
ATOM 1061 C C . SER A 1 141 ? -9.352 20.156 16.938 1 84.62 141 SER A C 1
ATOM 1063 O O . SER A 1 141 ? -10.109 20.031 17.906 1 84.62 141 SER A O 1
ATOM 1065 N N . ALA A 1 142 ? -8.273 20.844 17.031 1 87.75 142 ALA A N 1
ATOM 1066 C CA . ALA A 1 142 ? -7.793 21.406 18.297 1 87.75 142 ALA A CA 1
ATOM 1067 C C . ALA A 1 142 ? -8.844 22.312 18.922 1 87.75 142 ALA A C 1
ATOM 1069 O O . ALA A 1 142 ? -9.117 22.219 20.125 1 87.75 142 ALA A O 1
ATOM 1070 N N . PRO A 1 143 ? -9.477 23.188 18.141 1 80.06 143 PRO A N 1
ATOM 1071 C CA . PRO A 1 143 ? -10.477 24.062 18.766 1 80.06 143 PRO A CA 1
ATOM 1072 C C . PRO A 1 143 ? -11.625 23.281 19.391 1 80.06 143 PRO A C 1
ATOM 1074 O O . PRO A 1 143 ? -12.102 23.641 20.469 1 80.06 143 PRO A O 1
ATOM 1077 N N . LEU A 1 144 ? -11.992 22.25 18.75 1 77.94 144 LEU A N 1
ATOM 1078 C CA . LEU A 1 144 ? -13.078 21.422 19.266 1 77.94 144 LEU A CA 1
ATOM 1079 C C . LEU A 1 144 ? -12.633 20.641 20.484 1 77.94 144 LEU A C 1
ATOM 1081 O O . LEU A 1 144 ? -13.383 20.516 21.453 1 77.94 144 LEU A O 1
ATOM 1085 N N . ILE A 1 145 ? -11.516 20.141 20.453 1 85.19 145 ILE A N 1
ATOM 1086 C CA . ILE A 1 145 ? -10.961 19.375 21.578 1 85.19 145 ILE A CA 1
ATOM 1087 C C . ILE A 1 145 ? -10.82 20.281 22.797 1 85.19 145 ILE A C 1
ATOM 1089 O O . ILE A 1 145 ? -11.156 19.891 23.906 1 85.19 145 ILE A O 1
ATOM 1093 N N . ARG A 1 146 ? -10.414 21.531 22.547 1 83.69 146 ARG A N 1
ATOM 1094 C CA . ARG A 1 146 ? -10.305 22.5 23.625 1 83.69 146 ARG A CA 1
ATOM 1095 C C . ARG A 1 146 ? -11.664 22.75 24.266 1 83.69 146 ARG A C 1
ATOM 1097 O O . ARG A 1 146 ? -11.758 22.953 25.484 1 83.69 146 ARG A O 1
ATOM 1104 N N . ALA A 1 147 ? -12.617 22.734 23.422 1 75.94 147 ALA A N 1
ATOM 1105 C CA . ALA A 1 147 ? -13.969 23.031 23.891 1 75.94 147 ALA A CA 1
ATOM 1106 C C . ALA A 1 147 ? -14.633 21.797 24.484 1 75.94 147 ALA A C 1
ATOM 1108 O O . ALA A 1 147 ? -15.742 21.891 25.016 1 75.94 147 ALA A O 1
ATOM 1109 N N . GLY A 1 148 ? -13.984 20.75 24.406 1 73.5 148 GLY A N 1
ATOM 1110 C CA . GLY A 1 148 ? -14.531 19.516 24.953 1 73.5 148 GLY A CA 1
ATOM 1111 C C . GLY A 1 148 ? -15.617 18.906 24.094 1 73.5 148 GLY A C 1
ATOM 1112 O O . GLY A 1 148 ? -16.391 18.062 24.547 1 73.5 148 GLY A O 1
ATOM 1113 N N . THR A 1 149 ? -15.812 19.344 22.812 1 72.94 149 THR A N 1
ATOM 1114 C CA . THR A 1 149 ? -16.922 18.953 21.938 1 72.94 149 THR A CA 1
ATOM 1115 C C . THR A 1 149 ? -16.406 18.188 20.734 1 72.94 149 THR A C 1
ATOM 1117 O O . THR A 1 149 ? -17.094 18.109 19.703 1 72.94 149 THR A O 1
ATOM 1120 N N . TRP A 1 150 ? -15.562 17.469 20.766 1 84.19 150 TRP A N 1
ATOM 1121 C CA . TRP A 1 150 ? -15.047 16.75 19.609 1 84.19 150 TRP A CA 1
ATOM 1122 C C . TRP A 1 150 ? -16.047 15.711 19.125 1 84.19 150 TRP A C 1
ATOM 1124 O O . TRP A 1 150 ? -16.656 15 19.922 1 84.19 150 TRP A O 1
ATOM 1134 N N . GLY A 1 151 ? -16.484 15.781 17.812 1 88.94 151 GLY A N 1
ATOM 1135 C CA . GLY A 1 151 ? -17.422 14.844 17.219 1 88.94 151 GLY A CA 1
ATOM 1136 C C . GLY A 1 151 ? -17.281 14.727 15.719 1 88.94 151 GLY A C 1
ATOM 1137 O O . GLY A 1 151 ? -16.484 15.438 15.109 1 88.94 151 GLY A O 1
ATOM 1138 N N . GLY A 1 152 ? -17.922 13.766 15.141 1 93.25 152 GLY A N 1
ATOM 1139 C CA . GLY A 1 152 ? -17.859 13.531 13.703 1 93.25 152 GLY A CA 1
ATOM 1140 C C . GLY A 1 152 ? -18.641 12.305 13.273 1 93.25 152 GLY A C 1
ATOM 1141 O O . GLY A 1 152 ? -19.469 11.781 14.039 1 93.25 152 GLY A O 1
ATOM 1142 N N . THR A 1 153 ? -18.453 11.914 12.008 1 94.81 153 THR A N 1
ATOM 1143 C CA . THR A 1 153 ? -19.281 10.891 11.391 1 94.81 153 THR A CA 1
ATOM 1144 C C . THR A 1 153 ? -18.484 9.609 11.164 1 94.81 153 THR A C 1
ATOM 1146 O O . THR A 1 153 ? -18.891 8.742 10.391 1 94.81 153 THR A O 1
ATOM 1149 N N . ALA A 1 154 ? -17.312 9.461 11.789 1 94.38 154 ALA A N 1
ATOM 1150 C CA . ALA A 1 154 ? -16.422 8.336 11.539 1 94.38 154 ALA A CA 1
ATOM 1151 C C . ALA A 1 154 ? -16.969 7.051 12.148 1 94.38 154 ALA A C 1
ATOM 1153 O O . ALA A 1 154 ? -16.516 5.953 11.82 1 94.38 154 ALA A O 1
ATOM 1154 N N . ALA A 1 155 ? -17.984 7.152 13.055 1 92.06 155 ALA A N 1
ATOM 1155 C CA . ALA A 1 155 ? -18.531 6.008 13.766 1 92.06 155 ALA A CA 1
ATOM 1156 C C . ALA A 1 155 ? -17.438 5.168 14.406 1 92.06 155 ALA A C 1
ATOM 1158 O O . ALA A 1 155 ? -16.578 5.699 15.117 1 92.06 155 ALA A O 1
ATOM 1159 N N . SER A 1 156 ? -17.438 3.848 14.18 1 90.56 156 SER A N 1
ATOM 1160 C CA . SER A 1 156 ? -16.453 2.984 14.812 1 90.56 156 SER A CA 1
ATOM 1161 C C . SER A 1 156 ? -15.25 2.756 13.898 1 90.56 156 SER A C 1
ATOM 1163 O O . SER A 1 156 ? -14.398 1.91 14.18 1 90.56 156 SER A O 1
ATOM 1165 N N . GLY A 1 157 ? -15.211 3.516 12.844 1 96.06 157 GLY A N 1
ATOM 1166 C CA . GLY A 1 157 ? -14.094 3.379 11.922 1 96.06 157 GLY A CA 1
ATOM 1167 C C . GLY A 1 157 ? -12.758 3.76 12.531 1 96.06 157 GLY A C 1
ATOM 1168 O O . GLY A 1 157 ? -12.719 4.414 13.578 1 96.06 157 GLY A O 1
ATOM 1169 N N . ARG A 1 158 ? -11.695 3.283 11.953 1 97.38 158 ARG A N 1
ATOM 1170 C CA . ARG A 1 158 ? -10.359 3.479 12.523 1 97.38 158 ARG A CA 1
ATOM 1171 C C . ARG A 1 158 ? -9.43 4.145 11.516 1 97.38 158 ARG A C 1
ATOM 1173 O O . ARG A 1 158 ? -9.664 4.07 10.305 1 97.38 158 ARG A O 1
ATOM 1180 N N . VAL A 1 159 ? -8.445 4.82 12.023 1 97.38 159 VAL A N 1
ATOM 1181 C CA . VAL A 1 159 ? -7.398 5.449 11.227 1 97.38 159 VAL A CA 1
ATOM 1182 C C . VAL A 1 159 ? -6.035 5.219 11.875 1 97.38 159 VAL A C 1
ATOM 1184 O O . VAL A 1 159 ? -5.914 5.266 13.102 1 97.38 159 VAL A O 1
ATOM 1187 N N . ASN A 1 160 ? -5.082 4.809 11.078 1 98.44 160 ASN A N 1
ATOM 1188 C CA . ASN A 1 160 ? -3.697 4.789 11.547 1 98.44 160 ASN A CA 1
ATOM 1189 C C . ASN A 1 160 ? -3.033 6.156 11.383 1 98.44 160 ASN A C 1
ATOM 1191 O O . ASN A 1 160 ? -3.242 6.836 10.375 1 98.44 160 ASN A O 1
ATOM 1195 N N . LEU A 1 161 ? -2.33 6.645 12.383 1 98.44 161 LEU A N 1
ATOM 1196 C CA . LEU A 1 161 ? -1.68 7.949 12.398 1 98.44 161 LEU A CA 1
ATOM 1197 C C . LEU A 1 161 ? -0.165 7.801 12.5 1 98.44 161 LEU A C 1
ATOM 1199 O O . LEU A 1 161 ? 0.333 6.957 13.25 1 98.44 161 LEU A O 1
ATOM 1203 N N . ILE A 1 162 ? 0.515 8.578 11.719 1 98.69 162 ILE A N 1
ATOM 1204 C CA . ILE A 1 162 ? 1.972 8.5 11.734 1 98.69 162 ILE A CA 1
ATOM 1205 C C . ILE A 1 162 ? 2.559 9.891 11.961 1 98.69 162 ILE A C 1
ATOM 1207 O O . ILE A 1 162 ? 2.055 10.883 11.422 1 98.69 162 ILE A O 1
ATOM 1211 N N . ASP A 1 163 ? 3.637 9.945 12.727 1 98.62 163 ASP A N 1
ATOM 1212 C CA . ASP A 1 163 ? 4.363 11.188 12.969 1 98.62 163 ASP A CA 1
ATOM 1213 C C . ASP A 1 163 ? 5.207 11.578 11.758 1 98.62 163 ASP A C 1
ATOM 1215 O O . ASP A 1 163 ? 5.93 10.75 11.203 1 98.62 163 ASP A O 1
ATOM 1219 N N . ALA A 1 164 ? 5.125 12.867 11.375 1 98 164 ALA A N 1
ATOM 1220 C CA . ALA A 1 164 ? 5.922 13.375 10.266 1 98 164 ALA A CA 1
ATOM 1221 C C . ALA A 1 164 ? 7.41 13.141 10.5 1 98 164 ALA A C 1
ATOM 1223 O O . ALA A 1 164 ? 8.172 12.914 9.555 1 98 164 ALA A O 1
ATOM 1224 N N . ALA A 1 165 ? 7.84 13.164 11.727 1 98.19 165 ALA A N 1
ATOM 1225 C CA . ALA A 1 165 ? 9.242 12.945 12.07 1 98.19 165 ALA A CA 1
ATOM 1226 C C . ALA A 1 165 ? 9.688 11.539 11.68 1 98.19 165 ALA A C 1
ATOM 1228 O O . ALA A 1 165 ? 10.836 11.336 11.273 1 98.19 165 ALA A O 1
ATOM 1229 N N . ASP A 1 166 ? 8.812 10.555 11.883 1 98.75 166 ASP A N 1
ATOM 1230 C CA . ASP A 1 166 ? 9.148 9.195 11.484 1 98.75 166 ASP A CA 1
ATOM 1231 C C . ASP A 1 166 ? 9.289 9.078 9.969 1 98.75 166 ASP A C 1
ATOM 1233 O O . ASP A 1 166 ? 10.195 8.406 9.469 1 98.75 166 ASP A O 1
ATOM 1237 N N . VAL A 1 167 ? 8.406 9.719 9.219 1 98.75 167 VAL A N 1
ATOM 1238 C CA . VAL A 1 167 ? 8.477 9.719 7.766 1 98.75 167 VAL A CA 1
ATOM 1239 C C . VAL A 1 167 ? 9.781 10.375 7.309 1 98.75 167 VAL A C 1
ATOM 1241 O O . VAL A 1 167 ? 10.469 9.859 6.426 1 98.75 167 VAL A O 1
ATOM 1244 N N . ALA A 1 168 ? 10.117 11.469 7.941 1 98.69 168 ALA A N 1
ATOM 1245 C CA . ALA A 1 168 ? 11.359 12.172 7.625 1 98.69 168 ALA A CA 1
ATOM 1246 C C . ALA A 1 168 ? 12.57 11.297 7.922 1 98.69 168 ALA A C 1
ATOM 1248 O O . ALA A 1 168 ? 13.555 11.312 7.176 1 98.69 168 ALA A O 1
ATOM 1249 N N . ALA A 1 169 ? 12.523 10.578 9.047 1 98.69 169 ALA A N 1
ATOM 1250 C CA . ALA A 1 169 ? 13.633 9.695 9.414 1 98.69 169 ALA A CA 1
ATOM 1251 C C . ALA A 1 169 ? 13.828 8.602 8.367 1 98.69 169 ALA A C 1
ATOM 1253 O O . ALA A 1 169 ? 14.953 8.266 8.008 1 98.69 169 ALA A O 1
ATOM 1254 N N . VAL A 1 170 ? 12.734 8.039 7.895 1 98.69 170 VAL A N 1
ATOM 1255 C CA . VAL A 1 170 ? 12.82 7.031 6.84 1 98.69 170 VAL A CA 1
ATOM 1256 C C . VAL A 1 170 ? 13.375 7.668 5.566 1 98.69 170 VAL A C 1
ATOM 1258 O O . VAL A 1 170 ? 14.203 7.074 4.879 1 98.69 170 VAL A O 1
ATOM 1261 N N . ALA A 1 171 ? 12.891 8.883 5.238 1 98.62 171 ALA A N 1
ATOM 1262 C CA . ALA A 1 171 ? 13.414 9.602 4.074 1 98.62 171 ALA A CA 1
ATOM 1263 C C . ALA A 1 171 ? 14.922 9.789 4.18 1 98.62 171 ALA A C 1
ATOM 1265 O O . ALA A 1 171 ? 15.656 9.547 3.219 1 98.62 171 ALA A O 1
ATOM 1266 N N . ALA A 1 172 ? 15.391 10.242 5.34 1 98.12 172 ALA A N 1
ATOM 1267 C CA . ALA A 1 172 ? 16.828 10.43 5.566 1 98.12 172 ALA A CA 1
ATOM 1268 C C . ALA A 1 172 ? 17.594 9.125 5.367 1 98.12 172 ALA A C 1
ATOM 1270 O O . ALA A 1 172 ? 18.641 9.102 4.727 1 98.12 172 ALA A O 1
ATOM 1271 N N . HIS A 1 173 ? 17.031 8.086 5.945 1 97.75 173 HIS A N 1
ATOM 1272 C CA . HIS A 1 173 ? 17.641 6.77 5.809 1 97.75 173 HIS A CA 1
ATOM 1273 C C . HIS A 1 173 ? 17.766 6.371 4.34 1 97.75 173 HIS A C 1
ATOM 1275 O O . HIS A 1 173 ? 18.828 5.941 3.9 1 97.75 173 HIS A O 1
ATOM 1281 N N . GLU A 1 174 ? 16.703 6.535 3.551 1 97.31 174 GLU A N 1
ATOM 1282 C CA . GLU A 1 174 ? 16.703 6.141 2.145 1 97.31 174 GLU A CA 1
ATOM 1283 C C . GLU A 1 174 ? 17.672 6.996 1.329 1 97.31 174 GLU A C 1
ATOM 1285 O O . GLU A 1 174 ? 18.375 6.484 0.464 1 97.31 174 GLU A O 1
ATOM 1290 N N . LEU A 1 175 ? 17.688 8.258 1.597 1 97.38 175 LEU A N 1
ATOM 1291 C CA . LEU A 1 175 ? 18.578 9.164 0.88 1 97.38 175 LEU A CA 1
ATOM 1292 C C . LEU A 1 175 ? 20.047 8.773 1.098 1 97.38 175 LEU A C 1
ATOM 1294 O O . LEU A 1 175 ? 20.875 8.969 0.214 1 97.38 175 LEU A O 1
ATOM 1298 N N . ARG A 1 176 ? 20.281 8.188 2.195 1 94.94 176 ARG A N 1
ATOM 1299 C CA . ARG A 1 176 ? 21.656 7.875 2.557 1 94.94 176 ARG A CA 1
ATOM 1300 C C . ARG A 1 176 ? 22.047 6.477 2.08 1 94.94 176 ARG A C 1
ATOM 1302 O O . ARG A 1 176 ? 23.203 6.223 1.76 1 94.94 176 ARG A O 1
ATOM 1309 N N . THR A 1 177 ? 21.062 5.57 2.062 1 94.44 177 THR A N 1
ATOM 1310 C CA . THR A 1 177 ? 21.484 4.172 2.006 1 94.44 177 THR A CA 1
ATOM 1311 C C . THR A 1 177 ? 21 3.521 0.71 1 94.44 177 THR A C 1
ATOM 1313 O O . THR A 1 177 ? 21.547 2.504 0.284 1 94.44 177 THR A O 1
ATOM 1316 N N . ALA A 1 178 ? 19.984 4.023 0.076 1 94.88 178 ALA A N 1
ATOM 1317 C CA . ALA A 1 178 ? 19.484 3.379 -1.134 1 94.88 178 ALA A CA 1
ATOM 1318 C C . ALA A 1 178 ? 20.547 3.338 -2.221 1 94.88 178 ALA A C 1
ATOM 1320 O O . ALA A 1 178 ? 21.297 4.301 -2.404 1 94.88 178 ALA A O 1
ATOM 1321 N N . THR A 1 179 ? 20.641 2.211 -2.893 1 94.44 179 THR A N 1
ATOM 1322 C CA . THR A 1 179 ? 21.5 2.176 -4.07 1 94.44 179 THR A CA 1
ATOM 1323 C C . THR A 1 179 ? 20.906 3.031 -5.191 1 94.44 179 THR A C 1
ATOM 1325 O O . THR A 1 179 ? 19.703 3.277 -5.23 1 94.44 179 THR A O 1
ATOM 1328 N N . ASP A 1 180 ? 21.719 3.453 -6.102 1 95 180 ASP A N 1
ATOM 1329 C CA . ASP A 1 180 ? 21.344 4.422 -7.125 1 95 180 ASP A CA 1
ATOM 1330 C C . ASP A 1 180 ? 20.219 3.885 -8 1 95 180 ASP A C 1
ATOM 1332 O O . ASP A 1 180 ? 19.359 4.648 -8.453 1 95 180 ASP A O 1
ATOM 1336 N N . ASP A 1 181 ? 20.172 2.588 -8.125 1 90.94 181 ASP A N 1
ATOM 1337 C CA . ASP A 1 181 ? 19.219 2.01 -9.07 1 90.94 181 ASP A CA 1
ATOM 1338 C C . ASP A 1 181 ? 17.984 1.484 -8.352 1 90.94 181 ASP A C 1
ATOM 1340 O O . ASP A 1 181 ? 17.109 0.866 -8.969 1 90.94 181 ASP A O 1
ATOM 1344 N N . THR A 1 182 ? 17.906 1.775 -7.082 1 93.81 182 THR A N 1
ATOM 1345 C CA . THR A 1 182 ? 16.734 1.334 -6.324 1 93.81 182 THR A CA 1
ATOM 1346 C C . THR A 1 182 ? 15.461 1.961 -6.879 1 93.81 182 THR A C 1
ATOM 1348 O O . THR A 1 182 ? 15.43 3.156 -7.18 1 93.81 182 THR A O 1
ATOM 1351 N N . GLN A 1 183 ? 14.477 1.138 -7.121 1 93.94 183 GLN A N 1
ATOM 1352 C CA . GLN A 1 183 ? 13.117 1.572 -7.422 1 93.94 183 GLN A CA 1
ATOM 1353 C C . GLN A 1 183 ? 12.094 0.817 -6.578 1 93.94 183 GLN A C 1
ATOM 1355 O O . GLN A 1 183 ? 11.844 -0.369 -6.805 1 93.94 183 GLN A O 1
ATOM 1360 N N . ARG A 1 184 ? 11.469 1.581 -5.605 1 94.06 184 ARG A N 1
ATOM 1361 C CA . ARG A 1 184 ? 10.508 0.914 -4.73 1 94.06 184 ARG A CA 1
ATOM 1362 C C . ARG A 1 184 ? 9.578 1.923 -4.066 1 94.06 184 ARG A C 1
ATOM 1364 O O . ARG A 1 184 ? 9.797 3.133 -4.16 1 94.06 184 ARG A O 1
ATOM 1371 N N . SER A 1 185 ? 8.547 1.413 -3.549 1 94.81 185 SER A N 1
ATOM 1372 C CA . SER A 1 185 ? 7.629 2.174 -2.701 1 94.81 185 SER A CA 1
ATOM 1373 C C . SER A 1 185 ? 7.578 1.597 -1.291 1 94.81 185 SER A C 1
ATOM 1375 O O . SER A 1 185 ? 7.73 0.388 -1.103 1 94.81 185 SER A O 1
ATOM 1377 N N . LEU A 1 186 ? 7.398 2.459 -0.327 1 96.69 186 LEU A N 1
ATOM 1378 C CA . LEU A 1 186 ? 7.297 2.09 1.081 1 96.69 186 LEU A CA 1
ATOM 1379 C C . LEU A 1 186 ? 6.023 2.662 1.701 1 96.69 186 LEU A C 1
ATOM 1381 O O . LEU A 1 186 ? 5.789 3.871 1.642 1 96.69 186 LEU A O 1
ATOM 1385 N N . HIS A 1 187 ? 5.203 1.786 2.211 1 97.5 187 HIS A N 1
ATOM 1386 C CA . HIS A 1 187 ? 4.051 2.221 2.994 1 97.5 187 HIS A CA 1
ATOM 1387 C C . HIS A 1 187 ? 4.422 2.408 4.461 1 97.5 187 HIS A C 1
ATOM 1389 O O . HIS A 1 187 ? 4.91 1.478 5.109 1 97.5 187 HIS A O 1
ATOM 1395 N N . LEU A 1 188 ? 4.141 3.568 5 1 98.44 188 LEU A N 1
ATOM 1396 C CA . LEU A 1 188 ? 4.566 3.926 6.348 1 98.44 188 LEU A CA 1
ATOM 1397 C C . LEU A 1 188 ? 3.361 4.215 7.238 1 98.44 188 LEU A C 1
ATOM 1399 O O . LEU A 1 188 ? 2.508 5.035 6.891 1 98.44 188 LEU A O 1
ATOM 1403 N N . THR A 1 189 ? 3.312 3.549 8.375 1 98.5 189 THR A N 1
ATOM 1404 C CA . THR A 1 189 ? 2.201 3.762 9.297 1 98.5 189 THR A CA 1
ATOM 1405 C C . THR A 1 189 ? 2.705 3.902 10.727 1 98.5 189 THR A C 1
ATOM 1407 O O . THR A 1 189 ? 3.885 3.666 11 1 98.5 189 THR A O 1
ATOM 1410 N N . GLY A 1 190 ? 1.83 4.43 11.625 1 98.44 190 GLY A N 1
ATOM 1411 C CA . GLY A 1 190 ? 2.059 4.262 13.047 1 98.44 190 GLY A CA 1
ATOM 1412 C C . GLY A 1 190 ? 1.925 2.822 13.508 1 98.44 190 GLY A C 1
ATOM 1413 O O . GLY A 1 190 ? 1.805 1.911 12.688 1 98.44 190 GLY A O 1
ATOM 1414 N N . ALA A 1 191 ? 1.965 2.691 14.812 1 97 191 ALA A N 1
ATOM 1415 C CA . ALA A 1 191 ? 2.078 1.354 15.391 1 97 191 ALA A CA 1
ATOM 1416 C C . ALA A 1 191 ? 0.729 0.642 15.391 1 97 191 ALA A C 1
ATOM 1418 O O . ALA A 1 191 ? 0.668 -0.588 15.469 1 97 191 ALA A O 1
ATOM 1419 N N . ARG A 1 192 ? -0.304 1.395 15.398 1 97.5 192 ARG A N 1
ATOM 1420 C CA . ARG A 1 192 ? -1.643 0.814 15.43 1 97.5 192 ARG A CA 1
ATOM 1421 C C . ARG A 1 192 ? -2.686 1.821 14.953 1 97.5 192 ARG A C 1
ATOM 1423 O O . ARG A 1 192 ? -2.451 3.031 14.992 1 97.5 192 ARG A O 1
ATOM 1430 N N . PRO A 1 193 ? -3.871 1.343 14.516 1 98.19 193 PRO A N 1
ATOM 1431 C CA . PRO A 1 193 ? -4.973 2.262 14.219 1 98.19 193 PRO A CA 1
ATOM 1432 C C . PRO A 1 193 ? -5.723 2.705 15.477 1 98.19 193 PRO A C 1
ATOM 1434 O O . PRO A 1 193 ? -5.594 2.08 16.531 1 98.19 193 PRO A O 1
ATOM 1437 N N . TRP A 1 194 ? -6.504 3.814 15.289 1 98.06 194 TRP A N 1
ATOM 1438 C CA . TRP A 1 194 ? -7.273 4.418 16.375 1 98.06 194 TRP A CA 1
ATOM 1439 C C . TRP A 1 194 ? -8.703 4.719 15.93 1 98.06 194 TRP A C 1
ATOM 1441 O O . TRP A 1 194 ? -8.922 5.195 14.812 1 98.06 194 TRP A O 1
ATOM 1451 N N . SER A 1 195 ? -9.633 4.367 16.844 1 97.19 195 SER A N 1
ATOM 1452 C CA . SER A 1 195 ? -10.961 4.953 16.672 1 97.19 195 SER A CA 1
ATOM 1453 C C . SER A 1 195 ? -11.031 6.348 17.297 1 97.19 195 SER A C 1
ATOM 1455 O O . SER A 1 195 ? -10.203 6.703 18.125 1 97.19 195 SER A O 1
ATOM 1457 N N . MET A 1 196 ? -12.055 7.039 16.859 1 95.56 196 MET A N 1
ATOM 1458 C CA . MET A 1 196 ? -12.18 8.398 17.391 1 95.56 196 MET A CA 1
ATOM 1459 C C . MET A 1 196 ? -12.469 8.383 18.875 1 95.56 196 MET A C 1
ATOM 1461 O O . MET A 1 196 ? -11.898 9.18 19.641 1 95.56 196 MET A O 1
ATOM 1465 N N . PRO A 1 197 ? -13.266 7.445 19.359 1 95.44 197 PRO A N 1
ATOM 1466 C CA . PRO A 1 197 ? -13.445 7.363 20.812 1 95.44 197 PRO A CA 1
ATOM 1467 C C . PRO A 1 197 ? -12.156 7.008 21.547 1 95.44 197 PRO A C 1
ATOM 1469 O O . PRO A 1 197 ? -11.898 7.535 22.641 1 95.44 197 PRO A O 1
ATOM 1472 N N . GLU A 1 198 ? -11.383 6.117 21.016 1 96.88 198 GLU A N 1
ATOM 1473 C CA . GLU A 1 198 ? -10.094 5.801 21.625 1 96.88 198 GLU A CA 1
ATOM 1474 C C . GLU A 1 198 ? -9.203 7.035 21.688 1 96.88 198 GLU A C 1
ATOM 1476 O O . GLU A 1 198 ? -8.5 7.242 22.688 1 96.88 198 GLU A O 1
ATOM 1481 N N . LEU A 1 199 ? -9.188 7.836 20.609 1 96.56 199 LEU A N 1
ATOM 1482 C CA . LEU A 1 199 ? -8.398 9.062 20.594 1 96.56 199 LEU A CA 1
ATOM 1483 C C . LEU A 1 199 ? -8.914 10.047 21.641 1 96.56 199 LEU A C 1
ATOM 1485 O O . LEU A 1 199 ? -8.117 10.719 22.312 1 96.56 199 LEU A O 1
ATOM 1489 N N . ALA A 1 200 ? -10.211 10.117 21.766 1 94.69 200 ALA A N 1
ATOM 1490 C CA . ALA A 1 200 ? -10.781 10.984 22.797 1 94.69 200 ALA A CA 1
ATOM 1491 C C . ALA A 1 200 ? -10.305 10.56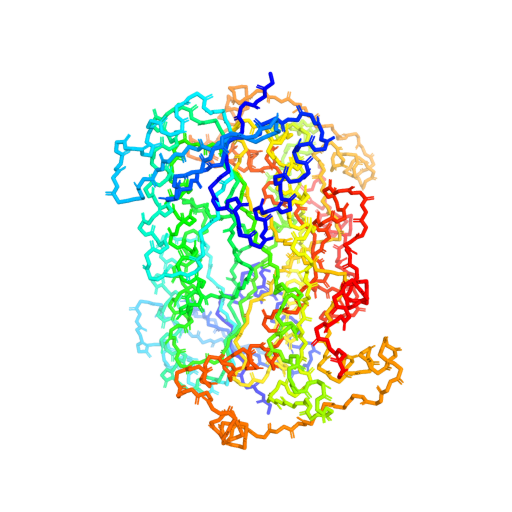2 24.188 1 94.69 200 ALA A C 1
ATOM 1493 O O . ALA A 1 200 ? -9.953 11.406 25.016 1 94.69 200 ALA A O 1
ATOM 1494 N N . GLU A 1 201 ? -10.305 9.289 24.422 1 95.56 201 GLU A N 1
ATOM 1495 C CA . GLU A 1 201 ? -9.82 8.766 25.688 1 95.56 201 GLU A CA 1
ATOM 1496 C C . GLU A 1 201 ? -8.344 9.102 25.891 1 95.56 201 GLU A C 1
ATOM 1498 O O . GLU A 1 201 ? -7.93 9.445 27 1 95.56 201 GLU A O 1
ATOM 1503 N N . LEU A 1 202 ? -7.625 8.969 24.875 1 96.5 202 LEU A N 1
ATOM 1504 C CA . LEU A 1 202 ? -6.207 9.312 24.938 1 96.5 202 LEU A CA 1
ATOM 1505 C C . LEU A 1 202 ? -6.023 10.789 25.281 1 96.5 202 LEU A C 1
ATOM 1507 O O . LEU A 1 202 ? -5.184 11.141 26.109 1 96.5 202 LEU A O 1
ATOM 1511 N N . PHE A 1 203 ? -6.789 11.641 24.641 1 95.44 203 PHE A N 1
ATOM 1512 C CA . PHE A 1 203 ? -6.734 13.062 24.938 1 95.44 203 PHE A CA 1
ATOM 1513 C C . PHE A 1 203 ? -7.121 13.32 26.391 1 95.44 203 PHE A C 1
ATOM 1515 O O . PHE A 1 203 ? -6.516 14.156 27.062 1 95.44 203 PHE A O 1
ATOM 1522 N N . THR A 1 204 ? -8.172 12.633 26.844 1 94.75 204 THR A N 1
ATOM 1523 C CA . THR A 1 204 ? -8.586 12.766 28.234 1 94.75 204 THR A CA 1
ATOM 1524 C C . THR A 1 204 ? -7.422 12.484 29.188 1 94.75 204 THR A C 1
ATOM 1526 O O . THR A 1 204 ? -7.188 13.242 30.125 1 94.75 204 THR A O 1
ATOM 1529 N N . THR A 1 205 ? -6.711 11.43 28.891 1 96.06 205 THR A N 1
ATOM 1530 C CA . THR A 1 205 ? -5.578 11.031 29.719 1 96.06 205 THR A CA 1
ATOM 1531 C C . THR A 1 205 ? -4.453 12.055 29.625 1 96.06 205 THR A C 1
ATOM 1533 O O . THR A 1 205 ? -3.945 12.516 30.656 1 96.06 205 THR A O 1
ATOM 1536 N N . GLU A 1 206 ? -4.098 12.5 28.453 1 95.25 206 GLU A N 1
ATOM 1537 C CA . GLU A 1 206 ? -2.934 13.352 28.219 1 95.25 206 GLU A CA 1
ATOM 1538 C C . GLU A 1 206 ? -3.193 14.781 28.688 1 95.25 206 GLU A C 1
ATOM 1540 O O . GLU A 1 206 ? -2.268 15.477 29.109 1 95.25 206 GLU A O 1
ATOM 1545 N N . LEU A 1 207 ? -4.445 15.195 28.656 1 93 207 LEU A N 1
ATOM 1546 C CA . LEU A 1 207 ? -4.766 16.578 29 1 93 207 LEU A CA 1
ATOM 1547 C C . LEU A 1 207 ? -5.297 16.656 30.422 1 93 207 LEU A C 1
ATOM 1549 O O . LEU A 1 207 ? -5.508 17.766 30.953 1 93 207 LEU A O 1
ATOM 1553 N N . ALA A 1 208 ? -5.551 15.516 31 1 93.56 208 ALA A N 1
ATOM 1554 C CA . ALA A 1 208 ? -6.082 15.445 32.375 1 93.56 208 ALA A CA 1
ATOM 1555 C C . ALA A 1 208 ? -7.41 16.188 32.469 1 93.56 208 ALA A C 1
ATOM 1557 O O . ALA A 1 208 ? -7.656 16.891 33.469 1 93.56 208 ALA A O 1
ATOM 1558 N N . ARG A 1 209 ? -8.195 16.203 31.516 1 92.56 209 ARG A N 1
ATOM 1559 C CA . ARG A 1 209 ? -9.57 16.688 31.469 1 92.56 209 ARG A CA 1
ATOM 1560 C C . ARG A 1 209 ? -10.414 15.844 30.5 1 92.56 209 ARG A C 1
ATOM 1562 O O . ARG A 1 209 ? -9.906 15.352 29.5 1 92.56 209 ARG A O 1
ATOM 1569 N N . PRO A 1 210 ? -11.641 15.883 30.719 1 91.62 210 PRO A N 1
ATOM 1570 C CA . PRO A 1 210 ? -12.492 15.023 29.891 1 91.62 210 PRO A CA 1
ATOM 1571 C C . PRO A 1 210 ? -12.586 15.508 28.438 1 91.62 210 PRO A C 1
ATOM 1573 O O . PRO A 1 210 ? -12.805 16.703 28.203 1 91.62 210 PRO A O 1
ATOM 1576 N N . VAL A 1 211 ? -12.305 14.742 27.484 1 92 211 VAL A N 1
ATOM 1577 C CA . VAL A 1 211 ? -12.555 14.898 26.062 1 92 211 VAL A CA 1
ATOM 1578 C C . VAL A 1 211 ? -13.398 13.734 25.547 1 92 211 VAL A C 1
ATOM 1580 O O . VAL A 1 211 ? -13.047 12.57 25.734 1 92 211 VAL A O 1
ATOM 1583 N N . THR A 1 212 ? -14.547 14.047 25.016 1 91.94 212 THR A N 1
ATOM 1584 C CA . THR A 1 212 ? -15.43 12.992 24.516 1 91.94 212 THR A CA 1
ATOM 1585 C C . THR A 1 212 ? -15.68 13.156 23.016 1 91.94 212 THR A C 1
ATOM 1587 O O . THR A 1 212 ? -15.617 14.266 22.484 1 91.94 212 THR A O 1
ATOM 1590 N N . TYR A 1 213 ? -15.836 12.055 22.359 1 93.75 213 TYR A N 1
ATOM 1591 C CA . TYR A 1 213 ? -16.203 12.062 20.953 1 93.75 213 TYR A CA 1
ATOM 1592 C C . TYR A 1 213 ? -17.703 11.805 20.797 1 93.75 213 TYR A C 1
ATOM 1594 O O . TYR A 1 213 ? -18.234 10.805 21.297 1 93.75 213 TYR A O 1
ATOM 1602 N N . THR A 1 214 ? -18.391 12.688 20.125 1 93.81 214 THR A N 1
ATOM 1603 C CA . THR A 1 214 ? -19.828 12.547 19.859 1 93.81 214 THR A CA 1
ATOM 1604 C C . THR A 1 214 ? -20.047 12.055 18.438 1 93.81 214 THR A C 1
ATOM 1606 O O . THR A 1 214 ? -19.578 12.664 17.469 1 93.81 214 THR A O 1
ATOM 1609 N N . HIS A 1 215 ? -20.781 10.922 18.344 1 95.38 215 HIS A N 1
ATOM 1610 C CA . HIS A 1 215 ? -21.188 10.438 17.031 1 95.38 215 HIS A CA 1
ATOM 1611 C C . HIS A 1 215 ? -22.297 11.297 16.438 1 95.38 215 HIS A C 1
ATOM 1613 O O . HIS A 1 215 ? -23.312 11.531 17.078 1 95.38 215 HIS A O 1
ATOM 1619 N N . ARG A 1 216 ? -22.062 11.727 15.281 1 94.19 216 ARG A N 1
ATOM 1620 C CA . ARG A 1 216 ? -23.016 12.617 14.617 1 94.19 216 ARG A CA 1
ATOM 1621 C C . ARG A 1 216 ? -23.391 12.078 13.242 1 94.19 216 ARG A C 1
ATOM 1623 O O . ARG A 1 216 ? -22.625 11.328 12.625 1 94.19 216 ARG A O 1
ATOM 1630 N N . SER A 1 217 ? -24.594 12.445 12.812 1 94.88 217 SER A N 1
ATOM 1631 C CA . SER A 1 217 ? -24.969 12.203 11.422 1 94.88 217 SER A CA 1
ATOM 1632 C C . SER A 1 217 ? -24.234 13.148 10.477 1 94.88 217 SER A C 1
ATOM 1634 O O . SER A 1 217 ? -23.766 14.219 10.891 1 94.88 217 SER A O 1
ATOM 1636 N N . PRO A 1 218 ? -24.172 12.711 9.219 1 93.19 218 PRO A N 1
ATOM 1637 C CA . PRO A 1 218 ? -23.547 13.617 8.258 1 93.19 218 PRO A CA 1
ATOM 1638 C C . PRO A 1 218 ? -24.234 14.977 8.195 1 93.19 218 PRO A C 1
ATOM 1640 O O . PRO A 1 218 ? -23.562 16.016 8.117 1 93.19 218 PRO A O 1
ATOM 1643 N N . ASP A 1 219 ? -25.562 14.977 8.328 1 95.38 219 ASP A N 1
ATOM 1644 C CA . ASP A 1 219 ? -26.297 16.234 8.281 1 95.38 219 ASP A CA 1
ATOM 1645 C C . ASP A 1 219 ? -26 17.109 9.5 1 95.38 219 ASP A C 1
ATOM 1647 O O . ASP A 1 219 ? -25.781 18.312 9.367 1 95.38 219 ASP A O 1
ATOM 1651 N N . ASP A 1 220 ? -25.969 16.516 10.617 1 93.81 220 ASP A N 1
ATOM 1652 C CA . ASP A 1 220 ? -25.656 17.25 11.836 1 93.81 220 ASP A CA 1
ATOM 1653 C C . ASP A 1 220 ? -24.219 17.781 11.805 1 93.81 220 ASP A C 1
ATOM 1655 O O . ASP A 1 220 ? -23.969 18.938 12.172 1 93.81 220 ASP A O 1
ATOM 1659 N N . GLN A 1 221 ? -23.328 17 11.375 1 91.56 221 GLN A N 1
ATOM 1660 C CA . GLN A 1 221 ? -21.922 17.406 11.312 1 91.56 221 GLN A CA 1
ATOM 1661 C C . GLN A 1 221 ? -21.734 18.562 10.32 1 91.56 221 GLN A C 1
ATOM 1663 O O . GLN A 1 221 ? -20.984 19.5 10.602 1 91.56 221 GLN A O 1
ATOM 1668 N N . ARG A 1 222 ? -22.375 18.422 9.227 1 92.25 222 ARG A N 1
ATOM 1669 C CA . ARG A 1 222 ? -22.312 19.5 8.242 1 92.25 222 ARG A CA 1
ATOM 1670 C C . ARG A 1 222 ? -22.781 20.812 8.836 1 92.25 222 ARG A C 1
ATOM 1672 O O . ARG A 1 222 ? -22.109 21.844 8.695 1 92.25 222 ARG A O 1
ATOM 1679 N N . ARG A 1 223 ? -23.859 20.781 9.516 1 92.5 223 ARG A N 1
ATOM 1680 C CA . ARG A 1 223 ? -24.438 21.984 10.133 1 92.5 223 ARG A CA 1
ATOM 1681 C C . ARG A 1 223 ? -23.469 22.578 11.148 1 92.5 223 ARG A C 1
ATOM 1683 O O . ARG A 1 223 ? -23.234 23.781 11.148 1 92.5 223 ARG A O 1
ATOM 1690 N N . ILE A 1 224 ? -22.906 21.75 11.914 1 86.19 224 ILE A N 1
ATOM 1691 C CA . ILE A 1 224 ? -22 22.203 12.977 1 86.19 224 ILE A CA 1
ATOM 1692 C C . ILE A 1 224 ? -20.75 22.828 12.359 1 86.19 224 ILE A C 1
ATOM 1694 O O . ILE A 1 224 ? -20.297 23.891 12.805 1 86.19 224 ILE A O 1
ATOM 1698 N N . LEU A 1 225 ? -20.203 22.219 11.328 1 85.88 225 LEU A N 1
ATOM 1699 C CA . LEU A 1 225 ? -19 22.734 10.672 1 85.88 225 LEU A CA 1
ATOM 1700 C C . LEU A 1 225 ? -19.281 24.094 10.039 1 85.88 225 LEU A C 1
ATOM 1702 O O . LEU A 1 225 ? -18.469 25.016 10.156 1 85.88 225 LEU A O 1
ATOM 1706 N N . LEU A 1 226 ? -20.438 24.188 9.469 1 89.81 226 LEU A N 1
ATOM 1707 C CA . LEU A 1 226 ? -20.812 25.453 8.844 1 89.81 226 LEU A CA 1
ATOM 1708 C C . LEU A 1 226 ? -21.016 26.547 9.898 1 89.81 226 LEU A C 1
ATOM 1710 O O . LEU A 1 226 ? -20.609 27.688 9.711 1 89.81 226 LEU A O 1
ATOM 1714 N N . GLU A 1 227 ? -21.609 26.203 10.938 1 87.44 227 GLU A N 1
ATOM 1715 C CA . GLU A 1 227 ? -21.859 27.141 12.031 1 87.44 227 GLU A CA 1
ATOM 1716 C C . GLU A 1 227 ? -20.547 27.594 12.672 1 87.44 227 GLU A C 1
ATOM 1718 O O . GLU A 1 227 ? -20.469 28.688 13.227 1 87.44 227 GLU A O 1
ATOM 1723 N N . ALA A 1 228 ? -19.562 26.781 12.617 1 82.94 228 ALA A N 1
ATOM 1724 C CA . ALA A 1 228 ? -18.25 27.094 13.188 1 82.94 228 ALA A CA 1
ATOM 1725 C C . ALA A 1 228 ? -17.453 28 12.266 1 82.94 228 ALA A C 1
ATOM 1727 O O . ALA A 1 228 ? -16.328 28.391 12.594 1 82.94 228 ALA A O 1
ATOM 1728 N N . GLY A 1 229 ? -17.969 28.25 11.07 1 86.44 229 GLY A N 1
ATOM 1729 C CA . GLY A 1 229 ? -17.359 29.25 10.211 1 86.44 229 GLY A CA 1
ATOM 1730 C C . GLY A 1 229 ? -16.672 28.656 9 1 86.44 229 GLY A C 1
ATOM 1731 O O . GLY A 1 229 ? -16.078 29.391 8.203 1 86.44 229 GLY A O 1
ATOM 1732 N N . LEU A 1 230 ? -16.734 27.391 8.828 1 85.19 230 LEU A N 1
ATOM 1733 C CA . LEU A 1 230 ? -16.141 26.781 7.645 1 85.19 230 LEU A CA 1
ATOM 1734 C C . LEU A 1 230 ? -17.031 26.984 6.43 1 85.19 230 LEU A C 1
ATOM 1736 O O . LEU A 1 230 ? -18.266 27.016 6.559 1 85.19 230 LEU A O 1
ATOM 1740 N N . ASN A 1 231 ? -16.391 27.094 5.301 1 91.81 231 ASN A N 1
ATOM 1741 C CA . ASN A 1 231 ? -17.203 27.125 4.09 1 91.81 231 ASN A CA 1
ATOM 1742 C C . ASN A 1 231 ? -17.625 25.719 3.662 1 91.81 231 ASN A C 1
ATOM 1744 O O . ASN A 1 231 ? -17.156 24.719 4.238 1 91.81 231 ASN A O 1
ATOM 1748 N N . SER A 1 232 ? -18.516 25.672 2.65 1 92.06 232 SER A N 1
ATOM 1749 C CA . SER A 1 232 ? -19.094 24.406 2.229 1 92.06 232 SER A CA 1
ATOM 1750 C C . SER A 1 232 ? -18.016 23.453 1.707 1 92.06 232 SER A C 1
ATOM 1752 O O . SER A 1 232 ? -18.047 22.25 1.984 1 92.06 232 SER A O 1
ATOM 1754 N N . ALA A 1 233 ? -17.094 23.984 1.051 1 88.88 233 ALA A N 1
ATOM 1755 C CA . ALA A 1 233 ? -16.031 23.156 0.499 1 88.88 233 ALA A CA 1
ATOM 1756 C C . ALA A 1 233 ? -15.188 22.531 1.611 1 88.88 233 ALA A C 1
ATOM 1758 O O . ALA A 1 233 ? -14.906 21.328 1.585 1 88.88 233 ALA A O 1
ATOM 1759 N N . ALA A 1 234 ? -14.82 23.297 2.523 1 85.25 234 ALA A N 1
ATOM 1760 C CA . ALA A 1 234 ? -14.031 22.812 3.656 1 85.25 234 ALA A CA 1
ATOM 1761 C C . ALA A 1 234 ? -14.82 21.797 4.477 1 85.25 234 ALA A C 1
ATOM 1763 O O . ALA A 1 234 ? -14.273 20.766 4.898 1 85.25 234 ALA A O 1
ATOM 1764 N N . ALA A 1 235 ? -16.094 22.031 4.629 1 88.25 235 ALA A N 1
ATOM 1765 C CA . ALA A 1 235 ? -16.938 21.109 5.371 1 88.25 235 ALA A CA 1
ATOM 1766 C C . ALA A 1 235 ? -17.016 19.75 4.68 1 88.25 235 ALA A C 1
ATOM 1768 O O . ALA A 1 235 ? -16.922 18.703 5.336 1 88.25 235 ALA A O 1
ATOM 1769 N N . GLU A 1 236 ? -17.125 19.781 3.365 1 89.38 236 GLU A N 1
ATOM 1770 C CA . GLU A 1 236 ? -17.234 18.531 2.623 1 89.38 236 GLU A CA 1
ATOM 1771 C C . GLU A 1 236 ? -15.938 17.75 2.668 1 89.38 236 GLU A C 1
ATOM 1773 O O . GLU A 1 236 ? -15.953 16.516 2.688 1 89.38 236 GLU A O 1
ATOM 1778 N N . ILE A 1 237 ? -14.875 18.438 2.662 1 85.75 237 ILE A N 1
ATOM 1779 C CA . ILE A 1 237 ? -13.57 17.797 2.783 1 85.75 237 ILE A CA 1
ATOM 1780 C C . ILE A 1 237 ? -13.484 17.062 4.121 1 85.75 237 ILE A C 1
ATOM 1782 O O . ILE A 1 237 ? -13.078 15.898 4.176 1 85.75 237 ILE A O 1
ATOM 1786 N N . LEU A 1 238 ? -13.875 17.719 5.168 1 86.25 238 LEU A N 1
ATOM 1787 C CA . LEU A 1 238 ? -13.797 17.109 6.492 1 86.25 238 LEU A CA 1
ATOM 1788 C C . LEU A 1 238 ? -14.758 15.93 6.605 1 86.25 238 LEU A C 1
ATOM 1790 O O . LEU A 1 238 ? -14.414 14.906 7.211 1 86.25 238 LEU A O 1
ATOM 1794 N N . LEU A 1 239 ? -15.93 16.047 5.992 1 90.25 239 LEU A N 1
ATOM 1795 C CA . LEU A 1 239 ? -16.875 14.938 5.969 1 90.25 239 LEU A CA 1
ATOM 1796 C C . LEU A 1 239 ? -16.312 13.766 5.176 1 90.25 239 LEU A C 1
ATOM 1798 O O . LEU A 1 239 ? -16.547 12.609 5.527 1 90.25 239 LEU A O 1
ATOM 1802 N N . GLY A 1 240 ? -15.609 14.078 4.094 1 88.75 240 GLY A N 1
ATOM 1803 C CA . GLY A 1 240 ? -14.945 13.047 3.314 1 88.75 240 GLY A CA 1
ATOM 1804 C C . GLY A 1 240 ? -13.898 12.281 4.105 1 88.75 240 GLY A C 1
ATOM 1805 O O . GLY A 1 240 ? -13.781 11.062 3.98 1 88.75 240 GLY A O 1
ATOM 1806 N N . ILE A 1 241 ? -13.188 13.008 4.883 1 89.06 241 ILE A N 1
ATOM 1807 C CA . ILE A 1 241 ? -12.188 12.391 5.742 1 89.06 241 ILE A CA 1
ATOM 1808 C C . ILE A 1 241 ? -12.859 11.438 6.727 1 89.06 241 ILE A C 1
ATOM 1810 O O . ILE A 1 241 ? -12.43 10.297 6.887 1 89.06 241 ILE A O 1
ATOM 1814 N N . ASP A 1 242 ? -13.922 11.867 7.34 1 92.5 242 ASP A N 1
ATOM 1815 C CA . ASP A 1 242 ? -14.672 11.023 8.266 1 92.5 242 ASP A CA 1
ATOM 1816 C C . ASP A 1 242 ? -15.18 9.758 7.574 1 92.5 242 ASP A C 1
ATOM 1818 O O . ASP A 1 242 ? -15.219 8.688 8.18 1 92.5 242 ASP A O 1
ATOM 1822 N N . THR A 1 243 ? -15.617 9.961 6.375 1 92.12 243 THR A N 1
ATOM 1823 C CA . THR A 1 243 ? -16.109 8.82 5.617 1 92.12 243 THR A CA 1
ATOM 1824 C C . THR A 1 243 ? -15 7.793 5.406 1 92.12 243 THR A C 1
ATOM 1826 O O . THR A 1 243 ? -15.227 6.59 5.543 1 92.12 243 THR A O 1
ATOM 1829 N N . ALA A 1 244 ? -13.82 8.273 5.078 1 92.06 244 ALA A N 1
ATOM 1830 C CA . ALA A 1 244 ? -12.68 7.379 4.918 1 92.06 244 ALA A CA 1
ATOM 1831 C C . ALA A 1 244 ? -12.391 6.625 6.215 1 92.06 244 ALA A C 1
ATOM 1833 O O . ALA A 1 244 ? -12.078 5.434 6.188 1 92.06 244 ALA A O 1
ATOM 1834 N N . TYR A 1 245 ? -12.492 7.348 7.324 1 94.31 245 TYR A N 1
ATOM 1835 C CA . TYR A 1 245 ? -12.32 6.695 8.617 1 94.31 245 TYR A CA 1
ATOM 1836 C C . TYR A 1 245 ? -13.383 5.629 8.836 1 94.31 245 TYR A C 1
ATOM 1838 O O . TYR A 1 245 ? -13.07 4.504 9.242 1 94.31 245 TYR A O 1
ATOM 1846 N N . ARG A 1 246 ? -14.594 5.984 8.539 1 94.56 246 ARG A N 1
ATOM 1847 C CA . ARG A 1 246 ? -15.727 5.09 8.742 1 94.56 246 ARG A CA 1
ATOM 1848 C C . ARG A 1 246 ? -15.531 3.777 7.988 1 94.56 246 ARG A C 1
ATOM 1850 O O . ARG A 1 246 ? -15.922 2.713 8.469 1 94.56 246 ARG A O 1
ATOM 1857 N N . HIS A 1 247 ? -14.883 3.828 6.859 1 93.38 247 HIS A N 1
ATOM 1858 C CA . HIS A 1 247 ? -14.672 2.664 6.008 1 93.38 247 HIS A CA 1
ATOM 1859 C C . HIS A 1 247 ? -13.375 1.951 6.359 1 93.38 247 HIS A C 1
ATOM 1861 O O . HIS A 1 247 ? -12.984 0.99 5.691 1 93.38 247 HIS A O 1
ATOM 1867 N N . ASN A 1 248 ? -12.664 2.352 7.34 1 95.88 248 ASN A N 1
ATOM 1868 C CA . ASN A 1 248 ? -11.344 1.832 7.691 1 95.88 248 ASN A CA 1
ATOM 1869 C C . ASN A 1 248 ? -10.383 1.893 6.508 1 95.88 248 ASN A C 1
ATOM 1871 O O . ASN A 1 248 ? -9.531 1.02 6.355 1 95.88 248 ASN A O 1
ATOM 1875 N N . ALA A 1 249 ? -10.555 2.918 5.652 1 93.81 249 ALA A N 1
ATOM 1876 C CA . ALA A 1 249 ? -9.773 3.029 4.426 1 93.81 249 ALA A CA 1
ATOM 1877 C C . ALA A 1 249 ? -8.336 3.451 4.727 1 93.81 249 ALA A C 1
ATOM 1879 O O . ALA A 1 249 ? -7.461 3.346 3.865 1 93.81 249 ALA A O 1
ATOM 1880 N N . LEU A 1 250 ? -8.062 3.891 5.922 1 95.31 250 LEU A N 1
ATOM 1881 C CA . LEU A 1 250 ? -6.762 4.422 6.316 1 95.31 250 LEU A CA 1
ATOM 1882 C C . LEU A 1 250 ? -6.266 3.756 7.594 1 95.31 250 LEU A C 1
ATOM 1884 O O . LEU A 1 250 ? -5.52 4.363 8.367 1 95.31 250 LEU A O 1
ATOM 1888 N N . ALA A 1 251 ? -6.656 2.516 7.816 1 96.94 251 ALA A N 1
ATOM 1889 C CA . ALA A 1 251 ? -6.473 1.899 9.125 1 96.94 251 ALA A CA 1
ATOM 1890 C C . ALA A 1 251 ? -5.309 0.913 9.109 1 96.94 251 ALA A C 1
ATOM 1892 O O . ALA A 1 251 ? -4.887 0.425 10.164 1 96.94 251 ALA A O 1
ATOM 1893 N N . GLU A 1 252 ? -4.707 0.597 8.031 1 97.19 252 GLU A N 1
ATOM 1894 C CA . GLU A 1 252 ? -3.729 -0.481 7.918 1 97.19 252 GLU A CA 1
ATOM 1895 C C . GLU A 1 252 ? -2.475 -0.171 8.734 1 97.19 252 GLU A C 1
ATOM 1897 O O . GLU A 1 252 ? -2.127 0.996 8.93 1 97.19 252 GLU A O 1
ATOM 1902 N N . THR A 1 253 ? -1.831 -1.25 9.148 1 98.31 253 THR A N 1
ATOM 1903 C CA . THR A 1 253 ? -0.547 -1.154 9.836 1 98.31 253 THR A CA 1
ATOM 1904 C C . THR A 1 253 ? 0.535 -1.907 9.062 1 98.31 253 THR A C 1
ATOM 1906 O O . THR A 1 253 ? 0.317 -3.037 8.625 1 98.31 253 THR A O 1
ATOM 1909 N N . THR A 1 254 ? 1.62 -1.254 8.828 1 98 254 THR A N 1
ATOM 1910 C CA . THR A 1 254 ? 2.803 -1.879 8.25 1 98 254 THR A CA 1
ATOM 1911 C C . THR A 1 254 ? 3.945 -1.921 9.266 1 98 254 THR A C 1
ATOM 1913 O O . THR A 1 254 ? 3.906 -1.223 10.281 1 98 254 THR A O 1
ATOM 1916 N N . LEU A 1 255 ? 4.973 -2.676 8.992 1 98.12 255 LEU A N 1
ATOM 1917 C CA . LEU A 1 255 ? 6.152 -2.756 9.844 1 98.12 255 LEU A CA 1
ATOM 1918 C C . LEU A 1 255 ? 7.309 -1.966 9.242 1 98.12 255 LEU A C 1
ATOM 1920 O O . LEU A 1 255 ? 8.445 -2.062 9.719 1 98.12 255 LEU A O 1
ATOM 1924 N N . THR A 1 256 ? 7.062 -1.149 8.328 1 97.94 256 THR A N 1
ATOM 1925 C CA . THR A 1 256 ? 8.07 -0.5 7.496 1 97.94 256 THR A CA 1
ATOM 1926 C C . THR A 1 256 ? 8.945 0.424 8.328 1 97.94 256 THR A C 1
ATOM 1928 O O . THR A 1 256 ? 10.172 0.43 8.18 1 97.94 256 THR A O 1
ATOM 1931 N N . VAL A 1 257 ? 8.328 1.229 9.219 1 98.62 257 VAL A N 1
ATOM 1932 C CA . VAL A 1 257 ? 9.109 2.133 10.055 1 98.62 257 VAL A CA 1
ATOM 1933 C C . VAL A 1 257 ? 10.062 1.329 10.938 1 98.62 257 VAL A C 1
ATOM 1935 O O . VAL A 1 257 ? 11.258 1.619 11 1 98.62 257 VAL A O 1
ATOM 1938 N N . GLN A 1 258 ? 9.523 0.304 11.555 1 97.88 258 GLN A N 1
ATOM 1939 C CA . GLN A 1 258 ? 10.336 -0.544 12.422 1 97.88 258 GLN A CA 1
ATOM 1940 C C . GLN A 1 258 ? 11.438 -1.246 11.625 1 97.88 258 GLN A C 1
ATOM 1942 O O . GLN A 1 258 ? 12.586 -1.297 12.062 1 97.88 258 GLN A O 1
ATOM 1947 N N . ASP A 1 259 ? 11.109 -1.803 10.539 1 96.88 259 ASP A N 1
ATOM 1948 C CA . ASP A 1 259 ? 12.062 -2.545 9.719 1 96.88 259 ASP A CA 1
ATOM 1949 C C . ASP A 1 259 ? 13.172 -1.63 9.203 1 96.88 259 ASP A C 1
ATOM 1951 O O . ASP A 1 259 ? 14.32 -2.059 9.055 1 96.88 259 ASP A O 1
ATOM 1955 N N . THR A 1 260 ? 12.852 -0.375 8.875 1 97.31 260 THR A N 1
ATOM 1956 C CA . THR A 1 260 ? 13.812 0.554 8.281 1 97.31 260 THR A CA 1
ATOM 1957 C C . THR A 1 260 ? 14.672 1.201 9.359 1 97.31 260 THR A C 1
ATOM 1959 O O . THR A 1 260 ? 15.891 1.33 9.188 1 97.31 260 THR A O 1
ATOM 1962 N N . LEU A 1 261 ? 14.031 1.578 10.5 1 97.88 261 LEU A N 1
ATOM 1963 C CA . LEU A 1 261 ? 14.727 2.426 11.461 1 97.88 261 LEU A CA 1
ATOM 1964 C C . LEU A 1 261 ? 15.18 1.616 12.672 1 97.88 261 LEU A C 1
ATOM 1966 O O . LEU A 1 261 ? 15.969 2.102 13.492 1 97.88 261 LEU A O 1
ATOM 1970 N N . GLY A 1 262 ? 14.68 0.397 12.859 1 97.69 262 GLY A N 1
ATOM 1971 C CA . GLY A 1 262 ? 15.055 -0.432 13.992 1 97.69 262 GLY A CA 1
ATOM 1972 C C . GLY A 1 262 ? 14.367 -0.031 15.281 1 97.69 262 GLY A C 1
ATOM 1973 O O . GLY A 1 262 ? 14.836 -0.365 16.375 1 97.69 262 GLY A O 1
ATOM 1974 N N . ARG A 1 263 ? 13.352 0.752 15.156 1 97.69 263 ARG A N 1
ATOM 1975 C CA . ARG A 1 263 ? 12.539 1.189 16.281 1 97.69 263 ARG A CA 1
ATOM 1976 C C . ARG A 1 263 ? 11.078 1.328 15.898 1 97.69 263 ARG A C 1
ATOM 1978 O O . ARG A 1 263 ? 10.758 1.495 14.719 1 97.69 263 ARG A O 1
ATOM 1985 N N . THR A 1 264 ? 10.227 1.288 16.938 1 97.5 264 THR A N 1
ATOM 1986 C CA . THR A 1 264 ? 8.805 1.504 16.703 1 97.5 264 THR A CA 1
ATOM 1987 C C . THR A 1 264 ? 8.531 2.965 16.359 1 97.5 264 THR A C 1
ATOM 1989 O O . THR A 1 264 ? 9.297 3.854 16.734 1 97.5 264 THR A O 1
ATOM 1992 N N . PRO A 1 265 ? 7.496 3.217 15.586 1 98.5 265 PRO A N 1
ATOM 1993 C CA . PRO A 1 265 ? 7.125 4.609 15.328 1 98.5 265 PRO A CA 1
ATOM 1994 C C . PRO A 1 265 ? 6.762 5.367 16.609 1 98.5 265 PRO A C 1
ATOM 1996 O O . PRO A 1 265 ? 6.398 4.75 17.609 1 98.5 265 PRO A O 1
ATOM 1999 N N . ARG A 1 266 ? 6.91 6.699 16.531 1 98 266 ARG A N 1
ATOM 2000 C CA . ARG A 1 266 ? 6.453 7.559 17.609 1 98 266 ARG A CA 1
ATOM 2001 C C . ARG A 1 266 ? 4.961 7.367 17.875 1 98 266 ARG A C 1
ATOM 2003 O O . ARG A 1 266 ? 4.176 7.223 16.922 1 98 266 ARG A O 1
ATOM 2010 N N . THR A 1 267 ? 4.605 7.379 19.156 1 98.19 267 THR A N 1
ATOM 2011 C CA . THR A 1 267 ? 3.209 7.141 19.5 1 98.19 267 THR A CA 1
ATOM 2012 C C . THR A 1 267 ? 2.395 8.422 19.375 1 98.19 267 THR A C 1
ATOM 2014 O O . THR A 1 267 ? 2.947 9.523 19.422 1 98.19 267 THR A O 1
ATOM 2017 N N . VAL A 1 268 ? 1.08 8.219 19.25 1 98.25 268 VAL A N 1
ATOM 2018 C CA . VAL A 1 268 ? 0.182 9.367 19.219 1 98.25 268 VAL A CA 1
ATOM 2019 C C . VAL A 1 268 ? 0.251 10.117 20.547 1 98.25 268 VAL A C 1
ATOM 2021 O O . VAL A 1 268 ? 0.211 11.352 20.578 1 98.25 268 VAL A O 1
ATOM 2024 N N . ALA A 1 269 ? 0.414 9.391 21.609 1 98 269 ALA A N 1
ATOM 2025 C CA . ALA A 1 269 ? 0.543 10.008 22.922 1 98 269 ALA A CA 1
ATOM 2026 C C . ALA A 1 269 ? 1.747 10.938 22.969 1 98 269 ALA A C 1
ATOM 2028 O O . ALA A 1 269 ? 1.647 12.062 23.484 1 98 269 ALA A O 1
ATOM 2029 N N . GLU A 1 270 ? 2.877 10.461 22.5 1 97.81 270 GLU A N 1
ATOM 2030 C CA . GLU A 1 270 ? 4.078 11.289 22.453 1 97.81 270 GLU A CA 1
ATOM 2031 C C . GLU A 1 270 ? 3.842 12.555 21.641 1 97.81 270 GLU A C 1
ATOM 2033 O O . GLU A 1 270 ? 4.289 13.641 22.016 1 97.81 270 GLU A O 1
ATOM 2038 N N . TRP A 1 271 ? 3.148 12.414 20.516 1 97.81 271 TRP A N 1
ATOM 2039 C CA . TRP A 1 271 ? 2.848 13.578 19.688 1 97.81 271 TRP A CA 1
ATOM 2040 C C . TRP A 1 271 ? 1.974 14.578 20.438 1 97.81 271 TRP A C 1
ATOM 2042 O O . TRP A 1 271 ? 2.217 15.781 20.391 1 97.81 271 TRP A O 1
ATOM 2052 N N . ILE A 1 272 ? 0.939 14.086 21.125 1 96.88 272 ILE A N 1
ATOM 2053 C CA . ILE A 1 272 ? 0.038 14.953 21.875 1 96.88 272 ILE A CA 1
ATOM 2054 C C . ILE A 1 272 ? 0.823 15.711 22.938 1 96.88 272 ILE A C 1
ATOM 2056 O O . ILE A 1 272 ? 0.642 16.922 23.109 1 96.88 272 ILE A O 1
ATOM 2060 N N . ARG A 1 273 ? 1.753 15.016 23.609 1 96.69 273 ARG A N 1
ATOM 2061 C CA . ARG A 1 273 ? 2.557 15.656 24.641 1 96.69 273 ARG A CA 1
ATOM 2062 C C . ARG A 1 273 ? 3.445 16.75 24.062 1 96.69 273 ARG A C 1
ATOM 2064 O O . ARG A 1 273 ? 3.578 17.828 24.641 1 96.69 273 ARG A O 1
ATOM 2071 N N . THR A 1 274 ? 3.988 16.469 22.969 1 95.44 274 THR A N 1
ATOM 2072 C CA . THR A 1 274 ? 4.879 17.422 22.312 1 95.44 274 THR A CA 1
ATOM 2073 C C . THR A 1 274 ? 4.109 18.641 21.828 1 95.44 274 THR A C 1
ATOM 2075 O O . THR A 1 274 ? 4.66 19.734 21.766 1 95.44 274 THR A O 1
ATOM 2078 N N . HIS A 1 275 ? 2.824 18.484 21.5 1 95.62 275 HIS A N 1
ATOM 2079 C CA . HIS A 1 275 ? 2.027 19.562 20.938 1 95.62 275 HIS A CA 1
ATOM 2080 C C . HIS A 1 275 ? 0.921 19.984 21.906 1 95.62 275 HIS A C 1
ATOM 2082 O O . HIS A 1 275 ? -0.136 20.453 21.469 1 95.62 275 HIS A O 1
ATOM 2088 N N . ARG A 1 276 ? 1.099 19.797 23.062 1 94.44 276 ARG A N 1
ATOM 2089 C CA . ARG A 1 276 ? 0.083 19.984 24.094 1 94.44 276 ARG A CA 1
ATOM 2090 C C . ARG A 1 276 ? -0.47 21.406 24.062 1 94.44 276 ARG A C 1
ATOM 2092 O O . ARG A 1 276 ? -1.646 21.625 24.359 1 94.44 276 ARG A O 1
ATOM 2099 N N . SER A 1 277 ? 0.344 22.391 23.672 1 94.38 277 SER A N 1
ATOM 2100 C CA . SER A 1 277 ? -0.047 23.797 23.656 1 94.38 277 SER A CA 1
ATOM 2101 C C . SER A 1 277 ? -1.193 24.047 22.688 1 94.38 277 SER A C 1
ATOM 2103 O O . SER A 1 277 ? -1.968 24.984 22.859 1 94.38 277 SER A O 1
ATOM 2105 N N . LEU A 1 278 ? -1.329 23.203 21.734 1 92.81 278 LEU A N 1
ATOM 2106 C CA . LEU A 1 278 ? -2.402 23.328 20.75 1 92.81 278 LEU A CA 1
ATOM 2107 C C . LEU A 1 278 ? -3.758 23.047 21.391 1 92.81 278 LEU A C 1
ATOM 2109 O O . LEU A 1 278 ? -4.793 23.484 20.875 1 92.81 278 LEU A O 1
ATOM 2113 N N . PHE A 1 279 ? -3.725 22.312 22.453 1 92.12 279 PHE A N 1
ATOM 2114 C CA . PHE A 1 279 ? -4.977 21.781 22.984 1 92.12 279 PHE A CA 1
ATOM 2115 C C . PHE A 1 279 ? -5.297 22.391 24.344 1 92.12 279 PHE A C 1
ATOM 2117 O O . PHE A 1 279 ? -6.305 22.031 24.953 1 92.12 279 PHE A O 1
ATOM 2124 N N . GLU A 1 280 ? -4.363 23.125 24.828 1 85.88 280 GLU A N 1
ATOM 2125 C CA . GLU A 1 280 ? -4.578 23.781 26.125 1 85.88 280 GLU A CA 1
ATOM 2126 C C . GLU A 1 280 ? -5.383 25.062 25.953 1 85.88 280 GLU A C 1
ATOM 2128 O O . GLU A 1 280 ? -5.305 25.734 24.906 1 85.88 280 GLU A O 1
ATOM 2133 N N . ARG A 1 281 ? -6.352 25.281 26.938 1 66.81 281 ARG A N 1
ATOM 2134 C CA . ARG A 1 281 ? -7.203 26.469 27 1 66.81 281 ARG A CA 1
ATOM 2135 C C . ARG A 1 281 ? -6.41 27.688 27.469 1 66.81 281 ARG A C 1
ATOM 2137 O O . ARG A 1 281 ? -5.453 27.562 28.234 1 66.81 281 ARG A O 1
ATOM 2144 N N . MET B 1 1 ? -29.562 -14.164 2.312 1 54.03 1 MET B N 1
ATOM 2145 C CA . MET B 1 1 ? -28.125 -14.453 2.199 1 54.03 1 MET B CA 1
ATOM 2146 C C . MET B 1 1 ? -27.531 -13.766 0.979 1 54.03 1 MET B C 1
ATOM 2148 O O . MET B 1 1 ? -28.203 -13.586 -0.035 1 54.03 1 MET B O 1
ATOM 2152 N N . ASN B 1 2 ? -26.328 -13 1.122 1 70.06 2 ASN B N 1
ATOM 2153 C CA . ASN B 1 2 ? -25.812 -12.242 -0.018 1 70.06 2 ASN B CA 1
ATOM 2154 C C . ASN B 1 2 ? -25.469 -13.156 -1.186 1 70.06 2 ASN B C 1
ATOM 2156 O O . ASN B 1 2 ? -24.953 -14.258 -0.982 1 70.06 2 ASN B O 1
ATOM 2160 N N . SER B 1 3 ? -26.125 -13.047 -2.336 1 89.75 3 SER B N 1
ATOM 2161 C CA . SER B 1 3 ? -25.719 -13.727 -3.562 1 89.75 3 SER B CA 1
ATOM 2162 C C . SER B 1 3 ? -24.359 -13.242 -4.051 1 89.75 3 SER B C 1
ATOM 2164 O O . SER B 1 3 ? -24.156 -12.047 -4.254 1 89.75 3 SER B O 1
ATOM 2166 N N . ILE B 1 4 ? -23.438 -14.266 -4.074 1 96.5 4 ILE B N 1
ATOM 2167 C CA . ILE B 1 4 ? -22.047 -13.898 -4.383 1 96.5 4 ILE B CA 1
ATOM 2168 C C . ILE B 1 4 ? -21.656 -14.484 -5.738 1 96.5 4 ILE B C 1
ATOM 2170 O O . ILE B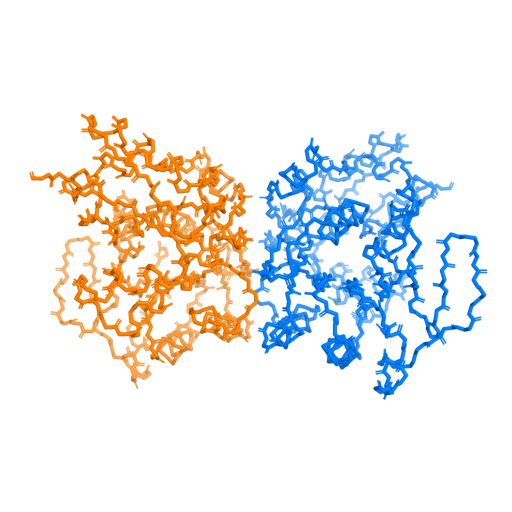 1 4 ? -21.781 -15.695 -5.957 1 96.5 4 ILE B O 1
ATOM 2174 N N . ALA B 1 5 ? -21.281 -13.625 -6.621 1 97.12 5 ALA B N 1
ATOM 2175 C CA . ALA B 1 5 ? -20.703 -14.039 -7.895 1 97.12 5 ALA B CA 1
ATOM 2176 C C . ALA B 1 5 ? -19.188 -13.977 -7.855 1 97.12 5 ALA B C 1
ATOM 2178 O O . ALA B 1 5 ? -18.609 -13.039 -7.293 1 97.12 5 ALA B O 1
ATOM 2179 N N . VAL B 1 6 ? -18.531 -15 -8.43 1 96.94 6 VAL B N 1
ATOM 2180 C CA . VAL B 1 6 ? -17.078 -15.07 -8.461 1 96.94 6 VAL B CA 1
ATOM 2181 C C . VAL B 1 6 ? -16.594 -15.055 -9.906 1 96.94 6 VAL B C 1
ATOM 2183 O O . VAL B 1 6 ? -16.828 -16 -10.656 1 96.94 6 VAL B O 1
ATOM 2186 N N . VAL B 1 7 ? -15.977 -13.961 -10.297 1 95.19 7 VAL B N 1
ATOM 2187 C CA . VAL B 1 7 ? -15.289 -13.859 -11.578 1 95.19 7 VAL B CA 1
ATOM 2188 C C . VAL B 1 7 ? -13.836 -14.289 -11.422 1 95.19 7 VAL B C 1
ATOM 2190 O O . VAL B 1 7 ? -13.07 -13.656 -10.688 1 95.19 7 VAL B O 1
ATOM 2193 N N . GLY B 1 8 ? -13.469 -15.289 -12.156 1 90.94 8 GLY B N 1
ATOM 2194 C CA . GLY B 1 8 ? -12.148 -15.867 -11.953 1 90.94 8 GLY B CA 1
ATOM 2195 C C . GLY B 1 8 ? -12.133 -16.969 -10.906 1 90.94 8 GLY B C 1
ATOM 2196 O O . GLY B 1 8 ? -11.141 -17.141 -10.188 1 90.94 8 GLY B O 1
ATOM 2197 N N . GLY B 1 9 ? -13.188 -17.703 -10.828 1 88.88 9 GLY B N 1
ATOM 2198 C CA . GLY B 1 9 ? -13.383 -18.688 -9.781 1 88.88 9 GLY B CA 1
ATOM 2199 C C . GLY B 1 9 ? -12.523 -19.938 -9.961 1 88.88 9 GLY B C 1
ATOM 2200 O O . GLY B 1 9 ? -12.359 -20.719 -9.023 1 88.88 9 GLY B O 1
ATOM 2201 N N . THR B 1 10 ? -11.914 -20.062 -11.078 1 84.5 10 THR B N 1
ATOM 2202 C CA . THR B 1 10 ? -11.07 -21.219 -11.328 1 84.5 10 THR B CA 1
ATOM 2203 C C . THR B 1 10 ? -9.594 -20.844 -11.219 1 84.5 10 THR B C 1
ATOM 2205 O O . THR B 1 10 ? -8.719 -21.688 -11.43 1 84.5 10 THR B O 1
ATOM 2208 N N . GLY B 1 11 ? -9.391 -19.703 -10.914 1 90.44 11 GLY B N 1
ATOM 2209 C CA . GLY B 1 11 ? -8.023 -19.219 -10.805 1 90.44 11 GLY B CA 1
ATOM 2210 C C . GLY B 1 11 ? -7.395 -19.484 -9.453 1 90.44 11 GLY B C 1
ATOM 2211 O O . GLY B 1 11 ? -8.008 -20.141 -8.594 1 90.44 11 GLY B O 1
ATOM 2212 N N . ARG B 1 12 ? -6.191 -19.062 -9.258 1 91.62 12 ARG B N 1
ATOM 2213 C CA . ARG B 1 12 ? -5.348 -19.297 -8.086 1 91.62 12 ARG B CA 1
ATOM 2214 C C . ARG B 1 12 ? -6.059 -18.891 -6.805 1 91.62 12 ARG B C 1
ATOM 2216 O O . ARG B 1 12 ? -6.172 -19.688 -5.867 1 91.62 12 ARG B O 1
ATOM 2223 N N . VAL B 1 13 ? -6.562 -17.672 -6.742 1 96.62 13 VAL B N 1
ATOM 2224 C CA . VAL B 1 13 ? -7.238 -17.172 -5.555 1 96.62 13 VAL B CA 1
ATOM 2225 C C . VAL B 1 13 ? -8.711 -17.594 -5.578 1 96.62 13 VAL B C 1
ATOM 2227 O O . VAL B 1 13 ? -9.25 -18.031 -4.562 1 96.62 13 VAL B O 1
ATOM 2230 N N . GLY B 1 14 ? -9.344 -17.547 -6.754 1 96.38 14 GLY B N 1
ATOM 2231 C CA . GLY B 1 14 ? -10.766 -17.812 -6.906 1 96.38 14 GLY B CA 1
ATOM 2232 C C . GLY B 1 14 ? -11.148 -19.219 -6.484 1 96.38 14 GLY B C 1
ATOM 2233 O O . GLY B 1 14 ? -12.211 -19.422 -5.898 1 96.38 14 GLY B O 1
ATOM 2234 N N . SER B 1 15 ? -10.336 -20.188 -6.789 1 95.06 15 SER B N 1
ATOM 2235 C CA . SER B 1 15 ? -10.656 -21.562 -6.434 1 95.06 15 SER B CA 1
ATOM 2236 C C . SER B 1 15 ? -10.695 -21.75 -4.918 1 95.06 15 SER B C 1
ATOM 2238 O O . SER B 1 15 ? -11.539 -22.484 -4.398 1 95.06 15 SER B O 1
ATOM 2240 N N . HIS B 1 16 ? -9.781 -21.125 -4.156 1 97.25 16 HIS B N 1
ATOM 2241 C CA . HIS B 1 16 ? -9.812 -21.156 -2.697 1 97.25 16 HIS B CA 1
ATOM 2242 C C . HIS B 1 16 ? -11.039 -20.422 -2.156 1 97.25 16 HIS B C 1
ATOM 2244 O O . HIS B 1 16 ? -11.664 -20.891 -1.197 1 97.25 16 HIS B O 1
ATOM 2250 N N . LEU B 1 17 ? -11.359 -19.281 -2.816 1 98 17 LEU B N 1
ATOM 2251 C CA . LEU B 1 17 ? -12.516 -18.5 -2.393 1 98 17 LEU B CA 1
ATOM 2252 C C . LEU B 1 17 ? -13.797 -19.328 -2.486 1 98 17 LEU B C 1
ATOM 2254 O O . LEU B 1 17 ? -14.594 -19.359 -1.547 1 98 17 LEU B O 1
ATOM 2258 N N . VAL B 1 18 ? -13.984 -20.047 -3.6 1 96.38 18 VAL B N 1
ATOM 2259 C CA . VAL B 1 18 ? -15.164 -20.875 -3.805 1 96.38 18 VAL B CA 1
ATOM 2260 C C . VAL B 1 18 ? -15.242 -21.938 -2.705 1 96.38 18 VAL B C 1
ATOM 2262 O O . VAL B 1 18 ? -16.312 -22.156 -2.129 1 96.38 18 VAL B O 1
ATOM 2265 N N . LYS B 1 19 ? -14.086 -22.5 -2.354 1 96.25 19 LYS B N 1
ATOM 2266 C CA . LYS B 1 19 ? -14.047 -23.516 -1.295 1 96.25 19 LYS B CA 1
ATOM 2267 C C . LYS B 1 19 ? -14.445 -22.906 0.05 1 96.25 19 LYS B C 1
ATOM 2269 O O . LYS B 1 19 ? -15.203 -23.516 0.806 1 96.25 19 LYS B O 1
ATOM 2274 N N . TYR B 1 20 ? -13.969 -21.75 0.369 1 96.62 20 TYR B N 1
ATOM 2275 C CA . TYR B 1 20 ? -14.297 -21.094 1.631 1 96.62 20 TYR B CA 1
ATOM 2276 C C . TYR B 1 20 ? -15.781 -20.766 1.711 1 96.62 20 TYR B C 1
ATOM 2278 O O . TYR B 1 20 ? -16.422 -21.016 2.738 1 96.62 20 TYR B O 1
ATOM 2286 N N . LEU B 1 21 ? -16.344 -20.25 0.609 1 96.12 21 LEU B N 1
ATOM 2287 C CA . LEU B 1 21 ? -17.75 -19.891 0.588 1 96.12 21 LEU B CA 1
ATOM 2288 C C . LEU B 1 21 ? -18.641 -21.125 0.745 1 96.12 21 LEU B C 1
ATOM 2290 O O . LEU B 1 21 ? -19.578 -21.125 1.543 1 96.12 21 LEU B O 1
ATOM 2294 N N . THR B 1 22 ? -18.266 -22.188 0.063 1 95.38 22 THR B N 1
ATOM 2295 C CA . THR B 1 22 ? -19.062 -23.406 0.123 1 95.38 22 THR B CA 1
ATOM 2296 C C . THR B 1 22 ? -18.984 -24.047 1.509 1 95.38 22 THR B C 1
ATOM 2298 O O . THR B 1 22 ? -19.969 -24.594 2.008 1 95.38 22 THR B O 1
ATOM 2301 N N . ALA B 1 23 ? -17.828 -23.953 2.105 1 95 23 ALA B N 1
ATOM 2302 C CA . ALA B 1 23 ? -17.641 -24.484 3.455 1 95 23 ALA B CA 1
ATOM 2303 C C . ALA B 1 23 ? -18.5 -23.734 4.461 1 95 23 ALA B C 1
ATOM 2305 O O . ALA B 1 23 ? -18.875 -24.281 5.496 1 95 23 ALA B O 1
ATOM 2306 N N . GLU B 1 24 ? -18.859 -22.562 4.156 1 92.56 24 GLU B N 1
ATOM 2307 C CA . GLU B 1 24 ? -19.703 -21.75 5.027 1 92.56 24 GLU B CA 1
ATOM 2308 C C . GLU B 1 24 ? -21.172 -21.875 4.641 1 92.56 24 GLU B C 1
ATOM 2310 O O . GLU B 1 24 ? -22.016 -21.141 5.16 1 92.56 24 GLU B O 1
ATOM 2315 N N . GLY B 1 25 ? -21.469 -22.656 3.684 1 92.44 25 GLY B N 1
ATOM 2316 C CA . GLY B 1 25 ? -22.828 -22.906 3.262 1 92.44 25 GLY B CA 1
ATOM 2317 C C . GLY B 1 25 ? -23.344 -21.906 2.242 1 92.44 25 GLY B C 1
ATOM 2318 O O . GLY B 1 25 ? -24.547 -21.828 1.979 1 92.44 25 GLY B O 1
ATOM 2319 N N . ILE B 1 26 ? -22.453 -21.125 1.742 1 94 26 ILE B N 1
ATOM 2320 C CA . ILE B 1 26 ? -22.812 -20.156 0.715 1 94 26 ILE B CA 1
ATOM 2321 C C . ILE B 1 26 ? -22.578 -20.75 -0.668 1 94 26 ILE B C 1
ATOM 2323 O O . ILE B 1 26 ?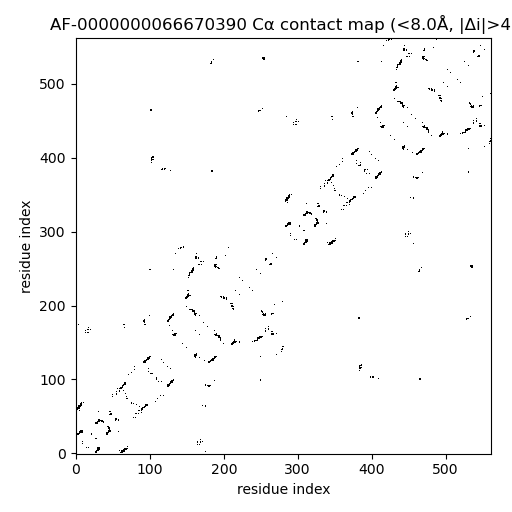 -21.484 -21.266 -0.956 1 94 26 ILE B O 1
ATOM 2327 N N . ARG B 1 27 ? -23.547 -20.75 -1.507 1 93.62 27 ARG B N 1
ATOM 2328 C CA . ARG B 1 27 ? -23.422 -21.25 -2.873 1 93.62 27 ARG B CA 1
ATOM 2329 C C . ARG B 1 27 ? -23.125 -20.109 -3.846 1 93.62 27 ARG B C 1
ATOM 2331 O O . ARG B 1 27 ? -24.031 -19.375 -4.258 1 93.62 27 ARG B O 1
ATOM 2338 N N . PRO B 1 28 ? -21.891 -20.062 -4.27 1 94.75 28 PRO B N 1
ATOM 2339 C CA . PRO B 1 28 ? -21.578 -18.984 -5.207 1 94.75 28 PRO B CA 1
ATOM 2340 C C . PRO B 1 28 ? -21.922 -19.328 -6.652 1 94.75 28 PRO B C 1
ATOM 2342 O O . PRO B 1 28 ? -22.125 -20.5 -6.977 1 94.75 28 PRO B O 1
ATOM 2345 N N . TRP B 1 29 ? -22.078 -18.391 -7.453 1 92.81 29 TRP B N 1
ATOM 2346 C CA . TRP B 1 29 ? -22.094 -18.641 -8.891 1 92.81 29 TRP B CA 1
ATOM 2347 C C . TRP B 1 29 ? -20.781 -18.172 -9.531 1 92.81 29 TRP B C 1
ATOM 2349 O O . TRP B 1 29 ? -20.344 -17.031 -9.289 1 92.81 29 TRP B O 1
ATOM 2359 N N . VAL B 1 30 ? -20.172 -19 -10.25 1 94.31 30 VAL B N 1
ATOM 2360 C CA . VAL B 1 30 ? -18.891 -18.781 -10.883 1 94.31 30 VAL B CA 1
ATOM 2361 C C . VAL B 1 30 ? -19.094 -18.453 -12.359 1 94.31 30 VAL B C 1
ATOM 2363 O O . VAL B 1 30 ? -19.75 -19.203 -13.086 1 94.31 30 VAL B O 1
ATOM 2366 N N . LEU B 1 31 ? -18.578 -17.281 -12.719 1 92.31 31 LEU B N 1
ATOM 2367 C CA . LEU B 1 31 ? -18.609 -16.938 -14.141 1 92.31 31 LEU B CA 1
ATOM 2368 C C . LEU B 1 31 ? -17.469 -17.641 -14.883 1 92.31 31 LEU B C 1
ATOM 2370 O O . LEU B 1 31 ? -16.312 -17.594 -14.445 1 92.31 31 LEU B O 1
ATOM 2374 N N . THR B 1 32 ? -17.812 -18.266 -15.914 1 85.88 32 THR B N 1
ATOM 2375 C CA . THR B 1 32 ? -16.828 -19 -16.703 1 85.88 32 THR B CA 1
ATOM 2376 C C . THR B 1 32 ? -17.094 -18.844 -18.188 1 85.88 32 THR B C 1
ATOM 2378 O O . THR B 1 32 ? -18.219 -18.547 -18.594 1 85.88 32 THR B O 1
ATOM 2381 N N . ARG B 1 33 ? -15.969 -18.844 -19 1 79.12 33 ARG B N 1
ATOM 2382 C CA . ARG B 1 33 ? -16.125 -18.828 -20.453 1 79.12 33 ARG B CA 1
ATOM 2383 C C . ARG B 1 33 ? -16.547 -20.188 -20.969 1 79.12 33 ARG B C 1
ATOM 2385 O O . ARG B 1 33 ? -17.016 -20.312 -22.109 1 79.12 33 ARG B O 1
ATOM 2392 N N . ARG B 1 34 ? -16.422 -21.156 -20.047 1 81.19 34 ARG B N 1
ATOM 2393 C CA . ARG B 1 34 ? -16.75 -22.531 -20.422 1 81.19 34 ARG B CA 1
ATOM 2394 C C . ARG B 1 34 ? -18.172 -22.875 -20.031 1 81.19 34 ARG B C 1
ATOM 2396 O O . ARG B 1 34 ? -18.766 -22.203 -19.172 1 81.19 34 ARG B O 1
ATOM 2403 N N . ASP B 1 35 ? -18.641 -23.781 -20.797 1 81.69 35 ASP B N 1
ATOM 2404 C CA . ASP B 1 35 ? -19.953 -24.312 -20.453 1 81.69 35 ASP B CA 1
ATOM 2405 C C . ASP B 1 35 ? -19.844 -25.438 -19.422 1 81.69 35 ASP B C 1
ATOM 2407 O O . ASP B 1 35 ? -19.594 -26.594 -19.781 1 81.69 35 ASP B O 1
ATOM 2411 N N . LEU B 1 36 ? -19.953 -25.062 -18.172 1 84.12 36 LEU B N 1
ATOM 2412 C CA . LEU B 1 36 ? -19.844 -26.016 -17.078 1 84.12 36 LEU B CA 1
ATOM 2413 C C . LEU B 1 36 ? -21.203 -26.234 -16.422 1 84.12 36 LEU B C 1
ATOM 2415 O O . LEU B 1 36 ? -22.031 -25.344 -16.391 1 84.12 36 LEU B O 1
ATOM 2419 N N . ALA B 1 37 ? -21.453 -27.438 -15.93 1 84.94 37 ALA B N 1
ATOM 2420 C CA . ALA B 1 37 ? -22.688 -27.766 -15.242 1 84.94 37 ALA B CA 1
ATOM 2421 C C . ALA B 1 37 ? -22.594 -27.438 -13.75 1 84.94 37 ALA B C 1
ATOM 2423 O O . ALA B 1 37 ? -21.531 -27.578 -13.148 1 84.94 37 ALA B O 1
ATOM 2424 N N . ASP B 1 38 ? -23.766 -27.031 -13.242 1 87.69 38 ASP B N 1
ATOM 2425 C CA . ASP B 1 38 ? -23.859 -26.766 -11.812 1 87.69 38 ASP B CA 1
ATOM 2426 C C . ASP B 1 38 ? -23.578 -28.031 -11.008 1 87.69 38 ASP B C 1
ATOM 2428 O O . ASP B 1 38 ? -23.812 -29.141 -11.477 1 87.69 38 ASP B O 1
ATOM 2432 N N . ASP B 1 39 ? -22.891 -27.797 -9.945 1 86.25 39 ASP B N 1
ATOM 2433 C CA . ASP B 1 39 ? -22.875 -28.875 -8.961 1 86.25 39 ASP B CA 1
ATOM 2434 C C . ASP B 1 39 ? -23.641 -28.469 -7.699 1 86.25 39 ASP B C 1
ATOM 2436 O O . ASP B 1 39 ? -24.391 -27.5 -7.703 1 86.25 39 ASP B O 1
ATOM 2440 N N . GLU B 1 40 ? -23.688 -29.344 -6.711 1 87.69 40 GLU B N 1
ATOM 2441 C CA . GLU B 1 40 ? -24.484 -29.125 -5.512 1 87.69 40 GLU B CA 1
ATOM 2442 C C . GLU B 1 40 ? -24.047 -27.875 -4.766 1 87.69 40 GLU B C 1
ATOM 2444 O O . GLU B 1 40 ? -24.844 -27.234 -4.07 1 87.69 40 GLU B O 1
ATOM 2449 N N . GLN B 1 41 ? -22.844 -27.484 -4.996 1 91.69 41 GLN B N 1
ATOM 2450 C CA . GLN B 1 41 ? -22.312 -26.453 -4.129 1 91.69 41 GLN B CA 1
ATOM 2451 C C . GLN B 1 41 ? -22 -25.188 -4.918 1 91.69 41 GLN B C 1
ATOM 2453 O O . GLN B 1 41 ? -21.797 -24.109 -4.34 1 91.69 41 GLN B O 1
ATOM 2458 N N . VAL B 1 42 ? -21.891 -25.281 -6.207 1 93 42 VAL B N 1
ATOM 2459 C CA . VAL B 1 42 ? -21.469 -24.141 -7.027 1 93 42 VAL B CA 1
ATOM 2460 C C . VAL B 1 42 ? -22.344 -24.062 -8.273 1 93 42 VAL B C 1
ATOM 2462 O O . VAL B 1 42 ? -22.656 -25.078 -8.906 1 93 42 VAL B O 1
ATOM 2465 N N . SER B 1 43 ? -22.828 -22.938 -8.609 1 92.75 43 SER B N 1
ATOM 2466 C CA . SER B 1 43 ? -23.5 -22.672 -9.875 1 92.75 43 SER B CA 1
ATOM 2467 C C . SER B 1 43 ? -22.531 -22.016 -10.875 1 92.75 43 SER B C 1
ATOM 2469 O O . SER B 1 43 ? -21.719 -21.172 -10.5 1 92.75 43 SER B O 1
ATOM 2471 N N . TYR B 1 44 ? -22.609 -22.516 -12.047 1 92.88 44 TYR B N 1
ATOM 2472 C CA . TYR B 1 44 ? -21.766 -21.938 -13.102 1 92.88 44 TYR B CA 1
ATOM 2473 C C . TYR B 1 44 ? -22.609 -21.172 -14.109 1 92.88 44 TYR B C 1
ATOM 2475 O O . TYR B 1 44 ? -23.719 -21.609 -14.461 1 92.88 44 TYR B O 1
ATOM 2483 N N . VAL B 1 45 ? -22.156 -20.047 -14.445 1 91.5 45 VAL B N 1
ATOM 2484 C CA . VAL B 1 45 ? -22.844 -19.219 -15.422 1 91.5 45 VAL B CA 1
ATOM 2485 C C . VAL B 1 45 ? -21.891 -18.828 -16.547 1 91.5 45 VAL B C 1
ATOM 2487 O O . VAL B 1 45 ? -20.797 -18.328 -16.297 1 91.5 45 VAL B O 1
ATOM 2490 N N . ARG B 1 46 ? -22.328 -19.062 -17.688 1 90.25 46 ARG B N 1
ATOM 2491 C CA . ARG B 1 46 ? -21.516 -18.703 -18.844 1 90.25 46 ARG B CA 1
ATOM 2492 C C . ARG B 1 46 ? -21.562 -17.203 -19.125 1 90.25 46 ARG B C 1
ATOM 2494 O O . ARG B 1 46 ? -22.641 -16.594 -19.062 1 90.25 46 ARG B O 1
ATOM 2501 N N . ALA B 1 47 ? -20.406 -16.641 -19.328 1 89.19 47 ALA B N 1
ATOM 2502 C CA . ALA B 1 47 ? -20.328 -15.227 -19.688 1 89.19 47 ALA B CA 1
ATOM 2503 C C . ALA B 1 47 ? -19.172 -14.961 -20.641 1 89.19 47 ALA B C 1
ATOM 2505 O O . ALA B 1 47 ? -18.125 -15.594 -20.531 1 89.19 47 ALA B O 1
ATOM 2506 N N . ASP B 1 48 ? -19.438 -14.109 -21.609 1 88.56 48 ASP B N 1
ATOM 2507 C CA . ASP B 1 48 ? -18.438 -13.578 -22.516 1 88.56 48 ASP B CA 1
ATOM 2508 C C . ASP B 1 48 ? -18 -12.172 -22.109 1 88.56 48 ASP B C 1
ATOM 2510 O O . ASP B 1 48 ? -18.797 -11.234 -22.172 1 88.56 48 ASP B O 1
ATOM 2514 N N . TYR B 1 49 ? -16.75 -11.992 -21.797 1 88.31 49 TYR B N 1
ATOM 2515 C CA . TYR B 1 49 ? -16.234 -10.734 -21.266 1 88.31 49 TYR B CA 1
ATOM 2516 C C . TYR B 1 49 ? -16.281 -9.641 -22.328 1 88.31 49 TYR B C 1
ATOM 2518 O O . TYR B 1 49 ? -16.188 -8.453 -22 1 88.31 49 TYR B O 1
ATOM 2526 N N . SER B 1 50 ? -16.391 -10.039 -23.531 1 87.19 50 SER B N 1
ATOM 2527 C CA . SER B 1 50 ? -16.406 -9.07 -24.625 1 87.19 50 SER B CA 1
ATOM 2528 C C . SER B 1 50 ? -17.844 -8.648 -24.969 1 87.19 50 SER B C 1
ATOM 2530 O O . SER B 1 50 ? -18.047 -7.77 -25.797 1 87.19 50 SER B O 1
ATOM 2532 N N . ASP B 1 51 ? -18.781 -9.25 -24.281 1 90.56 51 ASP B N 1
ATOM 2533 C CA . ASP B 1 51 ? -20.188 -8.953 -24.516 1 90.56 51 ASP B CA 1
ATOM 2534 C C . ASP B 1 51 ? -20.859 -8.484 -23.219 1 90.56 51 ASP B C 1
ATOM 2536 O O . ASP B 1 51 ? -21.25 -9.305 -22.391 1 90.56 51 ASP B O 1
ATOM 2540 N N . ALA B 1 52 ? -21.094 -7.234 -23.203 1 89.88 52 ALA B N 1
ATOM 2541 C CA . ALA B 1 52 ? -21.625 -6.594 -22 1 89.88 52 ALA B CA 1
ATOM 2542 C C . ALA B 1 52 ? -22.969 -7.203 -21.609 1 89.88 52 ALA B C 1
ATOM 2544 O O . ALA B 1 52 ? -23.281 -7.312 -20.422 1 89.88 52 ALA B O 1
ATOM 2545 N N . SER B 1 53 ? -23.766 -7.531 -22.547 1 91.88 53 SER B N 1
ATOM 2546 C CA . SER B 1 53 ? -25.094 -8.07 -22.266 1 91.88 53 SER B CA 1
ATOM 2547 C C . SER B 1 53 ? -25 -9.406 -21.531 1 91.88 53 SER B C 1
ATOM 2549 O O . SER B 1 53 ? -25.797 -9.688 -20.625 1 91.88 53 SER B O 1
ATOM 2551 N N . THR B 1 54 ? -24.094 -10.219 -21.906 1 92.5 54 THR B N 1
ATOM 2552 C CA . THR B 1 54 ? -23.906 -11.508 -21.25 1 92.5 54 THR B CA 1
ATOM 2553 C C . THR B 1 54 ? -23.406 -11.312 -19.812 1 92.5 54 THR B C 1
ATOM 2555 O O . THR B 1 54 ? -23.797 -12.039 -18.906 1 92.5 54 THR B O 1
ATOM 2558 N N . LEU B 1 55 ? -22.578 -10.367 -19.594 1 94.44 55 LEU B N 1
ATOM 2559 C CA . LEU B 1 55 ? -22.047 -10.078 -18.266 1 94.44 55 LEU B CA 1
ATOM 2560 C C . LEU B 1 55 ? -23.156 -9.594 -17.328 1 94.44 55 LEU B C 1
ATOM 2562 O O . LEU B 1 55 ? -23.234 -10.039 -16.172 1 94.44 55 LEU B O 1
ATOM 2566 N N . ARG B 1 56 ? -23.969 -8.703 -17.859 1 94.25 56 ARG B N 1
ATOM 2567 C CA . ARG B 1 56 ? -25.062 -8.188 -17.062 1 94.25 56 ARG B CA 1
ATOM 2568 C C . ARG B 1 56 ? -26.016 -9.312 -16.641 1 94.25 56 ARG B C 1
ATOM 2570 O O . ARG B 1 56 ? -26.438 -9.375 -15.484 1 94.25 56 ARG B O 1
ATOM 2577 N N . ARG B 1 57 ? -26.281 -10.148 -17.594 1 93.56 57 ARG B N 1
ATOM 2578 C CA . ARG B 1 57 ? -27.156 -11.273 -17.297 1 93.56 57 ARG B CA 1
ATOM 2579 C C . ARG B 1 57 ? -26.531 -12.211 -16.281 1 93.56 57 ARG B C 1
ATOM 2581 O O . ARG B 1 57 ? -27.203 -12.688 -15.359 1 93.56 57 ARG B O 1
ATOM 2588 N N . ALA B 1 58 ? -25.281 -12.414 -16.453 1 93.12 58 ALA B N 1
ATOM 2589 C CA . ALA B 1 58 ? -24.562 -13.344 -15.578 1 93.12 58 ALA B CA 1
ATOM 2590 C C . ALA B 1 58 ? -24.5 -12.805 -14.156 1 93.12 58 ALA B C 1
ATOM 2592 O O . ALA B 1 58 ? -24.453 -13.578 -13.195 1 93.12 58 ALA B O 1
ATOM 2593 N N . LEU B 1 59 ? -24.531 -11.5 -14 1 95.38 59 LEU B N 1
ATOM 2594 C CA . LEU B 1 59 ? -24.359 -10.891 -12.688 1 95.38 59 LEU B CA 1
ATOM 2595 C C . LEU B 1 59 ? -25.719 -10.5 -12.094 1 95.38 59 LEU B C 1
ATOM 2597 O O . LEU B 1 59 ? -25.781 -10.039 -10.953 1 95.38 59 LEU B O 1
ATOM 2601 N N . SER B 1 60 ? -26.75 -10.695 -12.922 1 93.12 60 SER B N 1
ATOM 2602 C CA . SER B 1 60 ? -28.094 -10.344 -12.453 1 93.12 60 SER B CA 1
ATOM 2603 C C . SER B 1 60 ? -28.453 -11.109 -11.18 1 93.12 60 SER B C 1
ATOM 2605 O O . SER B 1 60 ? -28.281 -12.328 -11.117 1 93.12 60 SER B O 1
ATOM 2607 N N . GLY B 1 61 ? -28.891 -10.344 -10.164 1 92.94 61 GLY B N 1
ATOM 2608 C CA . GLY B 1 61 ? -29.281 -10.953 -8.906 1 92.94 61 GLY B CA 1
ATOM 2609 C C . GLY B 1 61 ? -28.156 -11.016 -7.891 1 92.94 61 GLY B C 1
ATOM 2610 O O . GLY B 1 61 ? -28.406 -11.289 -6.711 1 92.94 61 GLY B O 1
ATOM 2611 N N . SER B 1 62 ? -26.953 -10.797 -8.312 1 93.88 62 SER B N 1
ATOM 2612 C CA . SER B 1 62 ? -25.828 -10.805 -7.383 1 93.88 62 SER B CA 1
ATOM 2613 C C . SER B 1 62 ? -25.797 -9.539 -6.535 1 93.88 62 SER B C 1
ATOM 2615 O O . SER B 1 62 ? -26.016 -8.438 -7.043 1 93.88 62 SER B O 1
ATOM 2617 N N . SER B 1 63 ? -25.578 -9.781 -5.262 1 95.81 63 SER B N 1
ATOM 2618 C CA . SER B 1 63 ? -25.422 -8.633 -4.375 1 95.81 63 SER B CA 1
ATOM 2619 C C . SER B 1 63 ? -23.938 -8.273 -4.199 1 95.81 63 SER B C 1
ATOM 2621 O O . SER B 1 63 ? -23.609 -7.117 -3.941 1 95.81 63 SER B O 1
ATOM 2623 N N . ARG B 1 64 ? -23.094 -9.312 -4.32 1 97.56 64 ARG B N 1
ATOM 2624 C CA . ARG B 1 64 ? -21.641 -9.141 -4.16 1 97.56 64 ARG B CA 1
ATOM 2625 C C . ARG B 1 64 ? -20.875 -9.867 -5.258 1 97.56 64 ARG B C 1
ATOM 2627 O O . ARG B 1 64 ? -21.312 -10.93 -5.723 1 97.56 64 ARG B O 1
ATOM 2634 N N . VAL B 1 65 ? -19.719 -9.289 -5.637 1 97.88 65 VAL B N 1
ATOM 2635 C CA . VAL B 1 65 ? -18.922 -9.875 -6.703 1 97.88 65 VAL B CA 1
ATOM 2636 C C . VAL B 1 65 ? -17.453 -9.906 -6.285 1 97.88 65 VAL B C 1
ATOM 2638 O O . VAL B 1 65 ? -16.938 -8.938 -5.723 1 97.88 65 VAL B O 1
ATOM 2641 N N . PHE B 1 66 ? -16.859 -11.062 -6.449 1 98.5 66 PHE B N 1
ATOM 2642 C CA . PHE B 1 66 ? -15.406 -11.148 -6.477 1 98.5 66 PHE B CA 1
ATOM 2643 C C . PHE B 1 66 ? -14.883 -11.07 -7.906 1 98.5 66 PHE B C 1
ATOM 2645 O O . PHE B 1 66 ? -15.391 -11.766 -8.797 1 98.5 66 PHE B O 1
ATOM 2652 N N . LEU B 1 67 ? -13.82 -10.203 -8.094 1 97.94 67 LEU B N 1
ATOM 2653 C CA . LEU B 1 67 ? -13.297 -9.969 -9.43 1 97.94 67 LEU B CA 1
ATOM 2654 C C . LEU B 1 67 ? -11.805 -10.266 -9.492 1 97.94 67 LEU B C 1
ATOM 2656 O O . LEU B 1 67 ? -11 -9.555 -8.883 1 97.94 67 LEU B O 1
ATOM 2660 N N . ALA B 1 68 ? -11.43 -11.289 -10.18 1 94.81 68 ALA B N 1
ATOM 2661 C CA . ALA B 1 68 ? -10.039 -11.633 -10.477 1 94.81 68 ALA B CA 1
ATOM 2662 C C . ALA B 1 68 ? -9.898 -12.156 -11.898 1 94.81 68 ALA B C 1
ATOM 2664 O O . ALA B 1 68 ? -10.531 -13.148 -12.273 1 94.81 68 ALA B O 1
ATOM 2665 N N . HIS B 1 69 ? -9.203 -11.461 -12.695 1 83.75 69 HIS B N 1
ATOM 2666 C CA . HIS B 1 69 ? -8.867 -11.883 -14.047 1 83.75 69 HIS B CA 1
ATOM 2667 C C . HIS B 1 69 ? -7.383 -12.227 -14.172 1 83.75 69 HIS B C 1
ATOM 2669 O O . HIS B 1 69 ? -6.539 -11.57 -13.555 1 83.75 69 HIS B O 1
ATOM 2675 N N . GLY B 1 70 ? -7.094 -13.344 -14.812 1 77.56 70 GLY B N 1
ATOM 2676 C CA . GLY B 1 70 ? -5.691 -13.625 -15.078 1 77.56 70 GLY B CA 1
ATOM 2677 C C . GLY B 1 70 ? -4.984 -12.492 -15.805 1 77.56 70 GLY B C 1
ATOM 2678 O O . GLY B 1 70 ? -5.582 -11.805 -16.641 1 77.56 70 GLY B O 1
ATOM 2679 N N . SER B 1 71 ? -3.814 -12.344 -15.414 1 74.62 71 SER B N 1
ATOM 2680 C CA . SER B 1 71 ? -3.029 -11.297 -16.047 1 74.62 71 SER B CA 1
ATOM 2681 C C . SER B 1 71 ? -2.908 -11.531 -17.562 1 74.62 71 SER B C 1
ATOM 2683 O O . SER B 1 71 ? -2.389 -12.562 -17.984 1 74.62 71 SER B O 1
ATOM 2685 N N . SER B 1 72 ? -3.445 -10.594 -18.297 1 78.31 72 SER B N 1
ATOM 2686 C CA . SER B 1 72 ? -3.408 -10.641 -19.75 1 78.31 72 SER B CA 1
ATOM 2687 C C . SER B 1 72 ? -3.621 -9.258 -20.359 1 78.31 72 SER B C 1
ATOM 2689 O O . SER B 1 72 ? -4.086 -8.344 -19.672 1 78.31 72 SER B O 1
ATOM 2691 N N . PRO B 1 73 ? -3.246 -9.125 -21.609 1 79.75 73 PRO B N 1
ATOM 2692 C CA . PRO B 1 73 ? -3.475 -7.832 -22.266 1 79.75 73 PRO B CA 1
ATOM 2693 C C . PRO B 1 73 ? -4.949 -7.426 -22.266 1 79.75 73 PRO B C 1
ATOM 2695 O O . PRO B 1 73 ? -5.262 -6.238 -22.375 1 79.75 73 PRO B O 1
ATOM 2698 N N . ASP B 1 74 ? -5.785 -8.414 -22.062 1 88.12 74 ASP B N 1
ATOM 2699 C CA . ASP B 1 74 ? -7.215 -8.117 -22.109 1 88.12 74 ASP B CA 1
ATOM 2700 C C . ASP B 1 74 ? -7.762 -7.867 -20.703 1 88.12 74 ASP B C 1
ATOM 2702 O O . ASP B 1 74 ? -8.945 -7.562 -20.531 1 88.12 74 ASP B O 1
ATOM 2706 N N . GLN B 1 75 ? -6.949 -7.906 -19.734 1 90.5 75 GLN B N 1
ATOM 2707 C CA . GLN B 1 75 ? -7.379 -7.82 -18.344 1 90.5 75 GLN B CA 1
ATOM 2708 C C . GLN B 1 75 ? -8.094 -6.5 -18.062 1 90.5 75 GLN B C 1
ATOM 2710 O O . GLN B 1 75 ? -9.148 -6.477 -17.422 1 90.5 75 GLN B O 1
ATOM 2715 N N . VAL B 1 76 ? -7.543 -5.414 -18.594 1 93.19 76 VAL B N 1
ATOM 2716 C CA . VAL B 1 76 ? -8.094 -4.09 -18.328 1 93.19 76 VAL B CA 1
ATOM 2717 C C . VAL B 1 76 ? -9.5 -3.992 -18.922 1 93.19 76 VAL B C 1
ATOM 2719 O O . VAL B 1 76 ? -10.453 -3.652 -18.219 1 93.19 76 VAL B O 1
ATOM 2722 N N . GLN B 1 77 ? -9.594 -4.398 -20.141 1 93.81 77 GLN B N 1
ATOM 2723 C CA . GLN B 1 77 ? -10.883 -4.34 -20.828 1 93.81 77 GLN B CA 1
ATOM 2724 C C . GLN B 1 77 ? -11.898 -5.258 -20.156 1 93.81 77 GLN B C 1
ATOM 2726 O O . GLN B 1 77 ? -13.039 -4.855 -19.906 1 93.81 77 GLN B O 1
ATOM 2731 N N . HIS B 1 78 ? -11.516 -6.434 -19.875 1 93.69 78 HIS B N 1
ATOM 2732 C CA . HIS B 1 78 ? -12.414 -7.426 -19.297 1 93.69 78 HIS B CA 1
ATOM 2733 C C . HIS B 1 78 ? -12.883 -7.008 -17.906 1 93.69 78 HIS B C 1
ATOM 2735 O O . HIS B 1 78 ? -14.078 -7.059 -17.609 1 93.69 78 HIS B O 1
ATOM 2741 N N . GLU B 1 79 ? -11.977 -6.594 -17.062 1 95.75 79 GLU B N 1
ATOM 2742 C CA . GLU B 1 79 ? -12.359 -6.262 -15.688 1 95.75 79 GLU B CA 1
ATOM 2743 C C . GLU B 1 79 ? -13.172 -4.973 -15.641 1 95.75 79 GLU B C 1
ATOM 2745 O O . GLU B 1 79 ? -14.086 -4.84 -14.82 1 95.75 79 GLU B O 1
ATOM 2750 N N . LYS B 1 80 ? -12.852 -4.027 -16.5 1 96.25 80 LYS B N 1
ATOM 2751 C CA . LYS B 1 80 ? -13.688 -2.836 -16.562 1 96.25 80 LYS B CA 1
ATOM 2752 C C . LYS B 1 80 ? -15.109 -3.191 -17 1 96.25 80 LYS B C 1
ATOM 2754 O O . LYS B 1 80 ? -16.078 -2.648 -16.453 1 96.25 80 LYS B O 1
ATOM 2759 N N . ALA B 1 81 ? -15.203 -4.098 -17.984 1 96.19 81 ALA B N 1
ATOM 2760 C CA . ALA B 1 81 ? -16.516 -4.547 -18.438 1 96.19 81 ALA B CA 1
ATOM 2761 C C . ALA B 1 81 ? -17.297 -5.203 -17.312 1 96.19 81 ALA B C 1
ATOM 2763 O O . ALA B 1 81 ? -18.5 -4.977 -17.172 1 96.19 81 ALA B O 1
ATOM 2764 N N . VAL B 1 82 ? -16.656 -5.98 -16.5 1 96.69 82 VAL B N 1
ATOM 2765 C CA . VAL B 1 82 ? -17.312 -6.648 -15.375 1 96.69 82 VAL B CA 1
ATOM 2766 C C . VAL B 1 82 ? -17.766 -5.609 -14.344 1 96.69 82 VAL B C 1
ATOM 2768 O O . VAL B 1 82 ? -18.875 -5.703 -13.805 1 96.69 82 VAL B O 1
ATOM 2771 N N . ILE B 1 83 ? -16.922 -4.613 -14.062 1 97.38 83 ILE B N 1
ATOM 2772 C CA . ILE B 1 83 ? -17.266 -3.553 -13.117 1 97.38 83 ILE B CA 1
ATOM 2773 C C . ILE B 1 83 ? -18.516 -2.816 -13.594 1 97.38 83 ILE B C 1
ATOM 2775 O O . ILE B 1 83 ? -19.453 -2.617 -12.82 1 97.38 83 ILE B O 1
ATOM 2779 N N . ASP B 1 84 ? -18.531 -2.469 -14.844 1 97.44 84 ASP B N 1
ATOM 2780 C CA . ASP B 1 84 ? -19.688 -1.771 -15.406 1 97.44 84 ASP B CA 1
ATOM 2781 C C . ASP B 1 84 ? -20.938 -2.633 -15.32 1 97.44 84 ASP B C 1
ATOM 2783 O O . ASP B 1 84 ? -22.016 -2.139 -14.969 1 97.44 84 ASP B O 1
ATOM 2787 N N . ALA B 1 85 ? -20.797 -3.871 -15.664 1 97.19 85 ALA B N 1
ATOM 2788 C CA . ALA B 1 85 ? -21.922 -4.797 -15.594 1 97.19 85 ALA B CA 1
ATOM 2789 C C . ALA B 1 85 ? -22.422 -4.949 -14.164 1 97.19 85 ALA B C 1
ATOM 2791 O O . ALA B 1 85 ? -23.625 -5.066 -13.93 1 97.19 85 ALA B O 1
ATOM 2792 N N . ALA B 1 86 ? -21.516 -5.043 -13.219 1 97.25 86 ALA B N 1
ATOM 2793 C CA . ALA B 1 86 ? -21.875 -5.148 -11.812 1 97.25 86 ALA B CA 1
ATOM 2794 C C . ALA B 1 86 ? -22.703 -3.949 -11.359 1 97.25 86 ALA B C 1
ATOM 2796 O O . ALA B 1 86 ? -23.734 -4.109 -10.703 1 97.25 86 ALA B O 1
ATOM 2797 N N . VAL B 1 87 ? -22.266 -2.748 -11.742 1 97.19 87 VAL B N 1
ATOM 2798 C CA . VAL B 1 87 ? -23 -1.529 -11.422 1 97.19 87 VAL B CA 1
ATOM 2799 C C . VAL B 1 87 ? -24.406 -1.596 -12.016 1 97.19 87 VAL B C 1
ATOM 2801 O O . VAL B 1 87 ? -25.391 -1.347 -11.32 1 97.19 87 VAL B O 1
ATOM 2804 N N . ALA B 1 88 ? -24.469 -1.972 -13.242 1 96.31 88 ALA B N 1
ATOM 2805 C CA . ALA B 1 88 ? -25.734 -2.037 -13.953 1 96.31 88 ALA B CA 1
ATOM 2806 C C . ALA B 1 88 ? -26.672 -3.061 -13.32 1 96.31 88 ALA B C 1
ATOM 2808 O O . ALA B 1 88 ? -27.891 -2.873 -13.305 1 96.31 88 ALA B O 1
ATOM 2809 N N . ALA B 1 89 ? -26.125 -4.121 -12.836 1 95.19 89 ALA B N 1
ATOM 2810 C CA . ALA B 1 89 ? -26.906 -5.219 -12.258 1 95.19 89 ALA B CA 1
ATOM 2811 C C . ALA B 1 89 ? -27.328 -4.902 -10.828 1 95.19 89 ALA B C 1
ATOM 2813 O O . ALA B 1 89 ? -28.062 -5.672 -10.203 1 95.19 89 ALA B O 1
ATOM 2814 N N . GLY B 1 90 ? -26.797 -3.801 -10.266 1 95.56 90 GLY B N 1
ATOM 2815 C CA . GLY B 1 90 ? -27.188 -3.395 -8.93 1 95.56 90 GLY B CA 1
ATOM 2816 C C . GLY B 1 90 ? -26.359 -4.066 -7.84 1 95.56 90 GLY B C 1
ATOM 2817 O O . GLY B 1 90 ? -26.812 -4.188 -6.699 1 95.56 90 GLY B O 1
ATOM 2818 N N . VAL B 1 91 ? -25.219 -4.594 -8.195 1 96.69 91 VAL B N 1
ATOM 2819 C CA . VAL B 1 91 ? -24.281 -5.133 -7.211 1 96.69 91 VAL B CA 1
ATOM 2820 C C . VAL B 1 91 ? -23.953 -4.062 -6.172 1 96.69 91 VAL B C 1
ATOM 2822 O O . VAL B 1 91 ? -23.719 -2.902 -6.52 1 96.69 91 VAL B O 1
ATOM 2825 N N . ARG B 1 92 ? -23.891 -4.457 -4.922 1 96.38 92 ARG B N 1
ATOM 2826 C CA . ARG B 1 92 ? -23.734 -3.49 -3.842 1 96.38 92 ARG B CA 1
ATOM 2827 C C . ARG B 1 92 ? -22.266 -3.377 -3.416 1 96.38 92 ARG B C 1
ATOM 2829 O O . ARG B 1 92 ? -21.844 -2.342 -2.895 1 96.38 92 ARG B O 1
ATOM 2836 N N . HIS B 1 93 ? -21.484 -4.48 -3.566 1 97.44 93 HIS B N 1
ATOM 2837 C CA . HIS B 1 93 ? -20.094 -4.469 -3.158 1 97.44 93 HIS B CA 1
ATOM 2838 C C . HIS B 1 93 ? -19.25 -5.387 -4.043 1 97.44 93 HIS B C 1
ATOM 2840 O O . HIS B 1 93 ? -19.672 -6.504 -4.359 1 97.44 93 HIS B O 1
ATOM 2846 N N . LEU B 1 94 ? -18.125 -4.875 -4.438 1 98.06 94 LEU B N 1
ATOM 2847 C CA . LEU B 1 94 ? -17.203 -5.609 -5.301 1 98.06 94 LEU B CA 1
ATOM 2848 C C . LEU B 1 94 ? -15.836 -5.742 -4.641 1 98.06 94 LEU B C 1
ATOM 2850 O O . LEU B 1 94 ? -15.266 -4.754 -4.172 1 98.06 94 LEU B O 1
ATOM 2854 N N . VAL B 1 95 ? -15.312 -6.984 -4.496 1 98.44 95 VAL B N 1
ATOM 2855 C CA . VAL B 1 95 ? -13.953 -7.23 -4.039 1 98.44 95 VAL B CA 1
ATOM 2856 C C . VAL B 1 95 ? -13.047 -7.508 -5.238 1 98.44 95 VAL B C 1
ATOM 2858 O O . VAL B 1 95 ? -13.219 -8.508 -5.934 1 98.44 95 VAL B O 1
ATOM 2861 N N . LYS B 1 96 ? -12.125 -6.648 -5.504 1 97.5 96 LYS B N 1
ATOM 2862 C CA . LYS B 1 96 ? -11.219 -6.762 -6.641 1 97.5 96 LYS B CA 1
ATOM 2863 C C . LYS B 1 96 ? -9.852 -7.277 -6.207 1 97.5 96 LYS B C 1
ATOM 2865 O O . LYS B 1 96 ? -9.242 -6.734 -5.285 1 97.5 96 LYS B O 1
ATOM 2870 N N . LEU B 1 97 ? -9.391 -8.344 -6.836 1 97.19 97 LEU B N 1
ATOM 2871 C CA . LEU B 1 97 ? -8.016 -8.797 -6.645 1 97.19 97 LEU B CA 1
ATOM 2872 C C . LEU B 1 97 ? -7.047 -7.961 -7.477 1 97.19 97 LEU B C 1
ATOM 2874 O O . LEU B 1 97 ? -7.113 -7.965 -8.711 1 97.19 97 LEU B O 1
ATOM 2878 N N . SER B 1 98 ? -6.242 -7.234 -6.883 1 94.5 98 SER B N 1
ATOM 2879 C CA . SER B 1 98 ? -5.199 -6.418 -7.496 1 94.5 98 SER B CA 1
ATOM 2880 C C . SER B 1 98 ? -3.811 -6.922 -7.121 1 94.5 98 SER B C 1
ATOM 2882 O O . SER B 1 98 ? -3.559 -8.125 -7.137 1 94.5 98 SER B O 1
ATOM 2884 N N . ALA B 1 99 ? -2.885 -6.043 -6.984 1 92.06 99 ALA B N 1
ATOM 2885 C CA . ALA B 1 99 ? -1.516 -6.422 -6.648 1 92.06 99 ALA B CA 1
ATOM 2886 C C . ALA B 1 99 ? -0.815 -5.312 -5.867 1 92.06 99 ALA B C 1
ATOM 2888 O O . ALA B 1 99 ? -1.058 -4.125 -6.109 1 92.06 99 ALA B O 1
ATOM 2889 N N . MET B 1 100 ? -0.016 -5.793 -4.918 1 90.94 100 MET B N 1
ATOM 2890 C CA . MET B 1 100 ? 0.826 -4.855 -4.18 1 90.94 100 MET B CA 1
ATOM 2891 C C . MET B 1 100 ? 2.074 -4.5 -4.977 1 90.94 100 MET B C 1
ATOM 2893 O O . MET B 1 100 ? 2.682 -5.367 -5.609 1 90.94 100 MET B O 1
ATOM 2897 N N . GLY B 1 101 ? 2.533 -3.229 -4.953 1 80.12 101 GLY B N 1
ATOM 2898 C CA . GLY B 1 101 ? 3.791 -2.91 -5.609 1 80.12 101 GLY B CA 1
ATOM 2899 C C . GLY B 1 101 ? 3.99 -1.423 -5.828 1 80.12 101 GLY B C 1
ATOM 2900 O O . GLY B 1 101 ? 3.281 -0.603 -5.238 1 80.12 101 GLY B O 1
ATOM 2901 N N . GLY B 1 102 ? 5.148 -1.155 -6.461 1 70.38 102 GLY B N 1
ATOM 2902 C CA . GLY B 1 102 ? 5.574 0.211 -6.723 1 70.38 102 GLY B CA 1
ATOM 2903 C C . GLY B 1 102 ? 4.84 0.855 -7.883 1 70.38 102 GLY B C 1
ATOM 2904 O O . GLY B 1 102 ? 3.865 0.297 -8.391 1 70.38 102 GLY B O 1
ATOM 2905 N N . PRO B 1 103 ? 5.273 2.082 -8.102 1 66.25 103 PRO B N 1
ATOM 2906 C CA . PRO B 1 103 ? 4.586 2.863 -9.141 1 66.25 103 PRO B CA 1
ATOM 2907 C C . PRO B 1 103 ? 4.613 2.186 -10.508 1 66.25 103 PRO B C 1
ATOM 2909 O O . PRO B 1 103 ? 5.531 1.413 -10.797 1 66.25 103 PRO B O 1
ATOM 2912 N N . ALA B 1 104 ? 3.525 2.293 -11.344 1 62.53 104 ALA B N 1
ATOM 2913 C CA . ALA B 1 104 ? 2.797 1.588 -12.398 1 62.53 104 ALA B CA 1
ATOM 2914 C C . ALA B 1 104 ? 3.502 1.729 -13.742 1 62.53 104 ALA B C 1
ATOM 2916 O O . ALA B 1 104 ? 3.02 1.224 -14.758 1 62.53 104 ALA B O 1
ATOM 2917 N N . ASN B 1 105 ? 4.691 1.669 -13.883 1 61.97 105 ASN B N 1
ATOM 2918 C CA . ASN B 1 105 ? 4.898 1.658 -15.328 1 61.97 105 ASN B CA 1
ATOM 2919 C C . ASN B 1 105 ? 5.324 0.279 -15.82 1 61.97 105 ASN B C 1
ATOM 2921 O O . ASN B 1 105 ? 5.953 0.16 -16.875 1 61.97 105 ASN B O 1
ATOM 2925 N N . THR B 1 106 ? 5.039 -0.661 -14.961 1 70.31 106 THR B N 1
ATOM 2926 C CA . THR B 1 106 ? 5.398 -2.008 -15.391 1 70.31 106 THR B CA 1
ATOM 2927 C C . THR B 1 106 ? 4.238 -2.973 -15.172 1 70.31 106 THR B C 1
ATOM 2929 O O . THR B 1 106 ? 3.469 -2.822 -14.219 1 70.31 106 THR B O 1
ATOM 2932 N N . HIS B 1 107 ? 4.121 -3.84 -16.156 1 69.06 107 HIS B N 1
ATOM 2933 C CA . HIS B 1 107 ? 3.119 -4.891 -16 1 69.06 107 HIS B CA 1
ATOM 2934 C C . HIS B 1 107 ? 3.447 -5.785 -14.812 1 69.06 107 HIS B C 1
ATOM 2936 O O . HIS B 1 107 ? 4.621 -6.047 -14.531 1 69.06 107 HIS B O 1
ATOM 2942 N N . PRO B 1 108 ? 2.318 -6.137 -14.164 1 76.5 108 PRO B N 1
ATOM 2943 C CA . PRO B 1 108 ? 0.891 -5.891 -14.383 1 76.5 108 PRO B CA 1
ATOM 2944 C C . PRO B 1 108 ? 0.358 -4.723 -13.555 1 76.5 108 PRO B C 1
ATOM 2946 O O . PRO B 1 108 ? -0.854 -4.496 -13.508 1 76.5 108 PRO B O 1
ATOM 2949 N N . TRP B 1 109 ? 1.202 -4.023 -12.938 1 78.62 109 TRP B N 1
ATOM 2950 C CA . TRP B 1 109 ? 0.789 -2.996 -11.984 1 78.62 109 TRP B CA 1
ATOM 2951 C C . TRP B 1 109 ? 0.054 -1.862 -12.688 1 78.62 109 TRP B C 1
ATOM 2953 O O . TRP B 1 109 ? -0.914 -1.314 -12.156 1 78.62 109 TRP B O 1
ATOM 2963 N N . ASP B 1 110 ? 0.529 -1.565 -13.836 1 80.88 110 ASP B N 1
ATOM 2964 C CA . ASP B 1 110 ? -0.139 -0.513 -14.594 1 80.88 110 ASP B CA 1
ATOM 2965 C C . ASP B 1 110 ? -1.567 -0.916 -14.953 1 80.88 110 ASP B C 1
ATOM 2967 O O . ASP B 1 110 ? -2.482 -0.091 -14.898 1 80.88 110 ASP B O 1
ATOM 2971 N N . TRP B 1 111 ? -1.775 -2.201 -15.312 1 86 111 TRP B N 1
ATOM 2972 C CA . TRP B 1 111 ? -3.113 -2.701 -15.609 1 86 111 TRP B CA 1
ATOM 2973 C C . TRP B 1 111 ? -4.016 -2.615 -14.383 1 86 111 TRP B C 1
ATOM 2975 O O . TRP B 1 111 ? -5.141 -2.115 -14.469 1 86 111 TRP B O 1
ATOM 2985 N N . HIS B 1 112 ? -3.5 -3.043 -13.25 1 89.25 112 HIS B N 1
ATOM 2986 C CA . HIS B 1 112 ? -4.277 -2.998 -12.023 1 89.25 112 HIS B CA 1
ATOM 2987 C C . HIS B 1 112 ? -4.609 -1.562 -11.633 1 89.25 112 HIS B C 1
ATOM 2989 O O . HIS B 1 112 ? -5.723 -1.277 -11.18 1 89.25 112 HIS B O 1
ATOM 2995 N N . ALA B 1 113 ? -3.662 -0.699 -11.828 1 86.62 113 ALA B N 1
ATOM 2996 C CA . ALA B 1 113 ? -3.891 0.704 -11.492 1 86.62 113 ALA B CA 1
ATOM 2997 C C . ALA B 1 113 ? -5.031 1.288 -12.32 1 86.62 113 ALA B C 1
ATOM 2999 O O . ALA B 1 113 ? -5.867 2.029 -11.797 1 86.62 113 ALA B O 1
ATOM 3000 N N . GLU B 1 114 ? -5.004 1.012 -13.547 1 87.75 114 GLU B N 1
ATOM 3001 C CA . GLU B 1 114 ? -6.055 1.498 -14.438 1 87.75 114 GLU B CA 1
ATOM 3002 C C . GLU B 1 114 ? -7.418 0.948 -14.031 1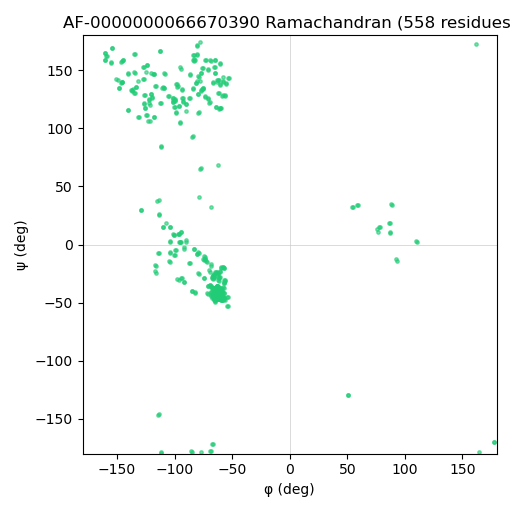 87.75 114 GLU B C 1
ATOM 3004 O O . GLU B 1 114 ? -8.406 1.682 -14.016 1 87.75 114 GLU B O 1
ATOM 3009 N N . ILE B 1 115 ? -7.48 -0.28 -13.711 1 92.44 115 ILE B N 1
ATOM 3010 C CA . ILE B 1 115 ? -8.727 -0.929 -13.312 1 92.44 115 ILE B CA 1
ATOM 3011 C C . ILE B 1 115 ? -9.211 -0.348 -11.992 1 92.44 115 ILE B C 1
ATOM 3013 O O . ILE B 1 115 ? -10.398 -0.066 -11.828 1 92.44 115 ILE B O 1
ATOM 3017 N N . GLU B 1 116 ? -8.312 -0.163 -11.055 1 92.19 116 GLU B N 1
ATOM 3018 C CA . GLU B 1 116 ? -8.656 0.424 -9.766 1 92.19 116 GLU B CA 1
ATOM 3019 C C . GLU B 1 116 ? -9.234 1.825 -9.93 1 92.19 116 GLU B C 1
ATOM 3021 O O . GLU B 1 116 ? -10.18 2.199 -9.227 1 92.19 116 GLU B O 1
ATOM 3026 N N . THR B 1 117 ? -8.664 2.568 -10.82 1 88.38 117 THR B N 1
ATOM 3027 C CA . THR B 1 117 ? -9.156 3.914 -11.086 1 88.38 117 THR B CA 1
ATOM 3028 C C . THR B 1 117 ? -10.586 3.875 -11.617 1 88.38 117 THR B C 1
ATOM 3030 O O . THR B 1 117 ? -11.438 4.656 -11.18 1 88.38 117 THR B O 1
ATOM 3033 N N . HIS B 1 118 ? -10.805 2.998 -12.516 1 93.06 118 HIS B N 1
ATOM 3034 C CA . HIS B 1 118 ? -12.148 2.818 -13.055 1 93.06 118 HIS B CA 1
ATOM 3035 C C . HIS B 1 118 ? -13.133 2.42 -11.961 1 93.06 118 HIS B C 1
ATOM 3037 O O . HIS B 1 118 ? -14.234 2.973 -11.883 1 93.06 118 HIS B O 1
ATOM 3043 N N . LEU B 1 119 ? -12.734 1.509 -11.125 1 94.94 119 LEU B N 1
ATOM 3044 C CA . LEU B 1 119 ? -13.57 1.032 -10.031 1 94.94 119 LEU B CA 1
ATOM 3045 C C . LEU B 1 119 ? -13.875 2.16 -9.047 1 94.94 119 LEU B C 1
ATOM 3047 O O . LEU B 1 119 ? -15.016 2.312 -8.602 1 94.94 119 LEU B O 1
ATOM 3051 N N . ALA B 1 120 ? -12.922 2.965 -8.766 1 91.38 120 ALA B N 1
ATOM 3052 C CA . ALA B 1 120 ? -13.047 4.051 -7.797 1 91.38 120 ALA B CA 1
ATOM 3053 C C . ALA B 1 120 ? -14.031 5.109 -8.289 1 91.38 120 ALA B C 1
ATOM 3055 O O . ALA B 1 120 ? -14.648 5.812 -7.488 1 91.38 120 ALA B O 1
ATOM 3056 N N . ALA B 1 121 ? -14.188 5.219 -9.531 1 90.88 121 ALA B N 1
ATOM 3057 C CA . ALA B 1 121 ? -15.078 6.211 -10.125 1 90.88 121 ALA B CA 1
ATOM 3058 C C . ALA B 1 121 ? -16.5 5.684 -10.219 1 90.88 121 ALA B C 1
ATOM 3060 O O . ALA B 1 121 ? -17.438 6.449 -10.477 1 90.88 121 ALA B O 1
ATOM 3061 N N . ALA B 1 122 ? -16.672 4.406 -10.086 1 94.12 122 ALA B N 1
ATOM 3062 C CA . ALA B 1 122 ? -17.984 3.777 -10.203 1 94.12 122 ALA B CA 1
ATOM 3063 C C . ALA B 1 122 ? -18.781 3.949 -8.914 1 94.12 122 ALA B C 1
ATOM 3065 O O . ALA B 1 122 ? -18.219 4.02 -7.824 1 94.12 122 ALA B O 1
ATOM 3066 N N . PRO B 1 123 ? -20.078 4.102 -9.07 1 94.56 123 PRO B N 1
ATOM 3067 C CA . PRO B 1 123 ? -20.953 4.223 -7.895 1 94.56 123 PRO B CA 1
ATOM 3068 C C . PRO B 1 123 ? -21.234 2.875 -7.23 1 94.56 123 PRO B C 1
ATOM 3070 O O . PRO B 1 123 ? -22.375 2.438 -7.184 1 94.56 123 PRO B O 1
ATOM 3073 N N . ILE B 1 124 ? -20.25 2.234 -6.691 1 96.06 124 ILE B N 1
ATOM 3074 C CA . ILE B 1 124 ? -20.344 0.918 -6.07 1 96.06 124 ILE B CA 1
ATOM 3075 C C . ILE B 1 124 ? -19.375 0.838 -4.891 1 96.06 124 ILE B C 1
ATOM 3077 O O . ILE B 1 124 ? -18.281 1.406 -4.938 1 96.06 124 ILE B O 1
ATOM 3081 N N . GLY B 1 125 ? -19.75 0.235 -3.771 1 95.94 125 GLY B N 1
ATOM 3082 C CA . GLY B 1 125 ? -18.797 -0.097 -2.732 1 95.94 125 GLY B CA 1
ATOM 3083 C C . GLY B 1 125 ? -17.766 -1.131 -3.174 1 95.94 125 GLY B C 1
ATOM 3084 O O . GLY B 1 125 ? -18.094 -2.021 -3.965 1 95.94 125 GLY B O 1
ATOM 3085 N N . PHE B 1 126 ? -16.562 -0.988 -2.623 1 96.88 126 PHE B N 1
ATOM 3086 C CA . PHE B 1 126 ? -15.562 -1.952 -3.072 1 96.88 126 PHE B CA 1
ATOM 3087 C C . PHE B 1 126 ? -14.477 -2.131 -2.023 1 96.88 126 PHE B C 1
ATOM 3089 O O . PHE B 1 126 ? -14.25 -1.246 -1.194 1 96.88 126 PHE B O 1
ATOM 3096 N N . THR B 1 127 ? -13.828 -3.25 -2.082 1 97.06 127 THR B N 1
ATOM 3097 C CA . THR B 1 127 ? -12.562 -3.553 -1.431 1 97.06 127 THR B CA 1
ATOM 3098 C C . THR B 1 127 ? -11.539 -4.055 -2.447 1 97.06 127 THR B C 1
ATOM 3100 O O . THR B 1 127 ? -11.766 -5.066 -3.117 1 97.06 127 THR B O 1
ATOM 3103 N N . VAL B 1 128 ? -10.508 -3.309 -2.572 1 96.69 128 VAL B N 1
ATOM 3104 C CA . VAL B 1 128 ? -9.406 -3.738 -3.428 1 96.69 128 VAL B CA 1
ATOM 3105 C C . VAL B 1 128 ? -8.375 -4.5 -2.6 1 96.69 128 VAL B C 1
ATOM 3107 O O . VAL B 1 128 ? -7.879 -3.992 -1.59 1 96.69 128 VAL B O 1
ATOM 3110 N N . LEU B 1 129 ? -8.078 -5.742 -2.99 1 97.44 129 LEU B N 1
ATOM 3111 C CA . LEU B 1 129 ? -7.035 -6.539 -2.35 1 97.44 129 LEU B CA 1
ATOM 3112 C C . LEU B 1 129 ? -5.727 -6.445 -3.127 1 97.44 129 LEU B C 1
ATOM 3114 O O . LEU B 1 129 ? -5.676 -6.789 -4.309 1 97.44 129 LEU B O 1
ATOM 3118 N N . ARG B 1 130 ? -4.734 -5.957 -2.473 1 96.12 130 ARG B N 1
ATOM 3119 C CA . ARG B 1 130 ? -3.4 -5.844 -3.053 1 96.12 130 ARG B CA 1
ATOM 3120 C C . ARG B 1 130 ? -2.428 -6.805 -2.375 1 96.12 130 ARG B C 1
ATOM 3122 O O . ARG B 1 130 ? -1.656 -6.402 -1.503 1 96.12 130 ARG B O 1
ATOM 3129 N N . PRO B 1 131 ? -2.393 -8.062 -2.826 1 97.38 131 PRO B N 1
ATOM 3130 C CA . PRO B 1 131 ? -1.499 -9.047 -2.211 1 97.38 131 PRO B CA 1
ATOM 3131 C C . PRO B 1 131 ? -0.042 -8.867 -2.633 1 97.38 131 PRO B C 1
ATOM 3133 O O . PRO B 1 131 ? 0.23 -8.367 -3.727 1 97.38 131 PRO B O 1
ATOM 3136 N N . ALA B 1 132 ? 0.826 -9.297 -1.709 1 96.69 132 ALA B N 1
ATOM 3137 C CA . ALA B 1 132 ? 2.234 -9.484 -2.051 1 96.69 132 ALA B CA 1
ATOM 3138 C C . ALA B 1 132 ? 2.414 -10.656 -3.016 1 96.69 132 ALA B C 1
ATOM 3140 O O . ALA B 1 132 ? 1.434 -11.242 -3.48 1 96.69 132 ALA B O 1
ATOM 3141 N N . THR B 1 133 ? 3.662 -10.922 -3.348 1 95.94 133 THR B N 1
ATOM 3142 C CA . THR B 1 133 ? 3.975 -12.023 -4.254 1 95.94 133 THR B CA 1
ATOM 3143 C C . THR B 1 133 ? 3.408 -13.336 -3.723 1 95.94 133 THR B C 1
ATOM 3145 O O . THR B 1 133 ? 3.588 -13.664 -2.549 1 95.94 133 THR B O 1
ATOM 3148 N N . PHE B 1 134 ? 2.68 -14.008 -4.582 1 96.88 134 PHE B N 1
ATOM 3149 C CA . PHE B 1 134 ? 2.146 -15.297 -4.172 1 96.88 134 PHE B CA 1
ATOM 3150 C C . PHE B 1 134 ? 3.27 -16.312 -3.961 1 96.88 134 PHE B C 1
ATOM 3152 O O . PHE B 1 134 ? 4.207 -16.375 -4.758 1 96.88 134 PHE B O 1
ATOM 3159 N N . THR B 1 135 ? 3.145 -17.109 -2.91 1 97.75 135 THR B N 1
ATOM 3160 C CA . THR B 1 135 ? 4.117 -18.156 -2.627 1 97.75 135 THR B CA 1
ATOM 3161 C C . THR B 1 135 ? 4.246 -19.109 -3.814 1 97.75 135 THR B C 1
ATOM 3163 O O . THR B 1 135 ? 5.297 -19.719 -4.012 1 97.75 135 THR B O 1
ATOM 3166 N N . ASP B 1 136 ? 3.258 -19.141 -4.699 1 95.19 136 ASP B N 1
ATOM 3167 C CA . ASP B 1 136 ? 3.207 -19.984 -5.895 1 95.19 136 ASP B CA 1
ATOM 3168 C C . ASP B 1 136 ? 4.387 -19.688 -6.816 1 95.19 136 ASP B C 1
ATOM 3170 O O . ASP B 1 136 ? 4.727 -20.516 -7.676 1 95.19 136 ASP B O 1
ATOM 3174 N N . ILE B 1 137 ? 4.984 -18.562 -6.656 1 93 137 ILE B N 1
ATOM 3175 C CA . ILE B 1 137 ? 6.109 -18.203 -7.516 1 93 137 ILE B CA 1
ATOM 3176 C C . ILE B 1 137 ? 7.25 -19.188 -7.32 1 93 137 ILE B C 1
ATOM 3178 O O . ILE B 1 137 ? 8.062 -19.406 -8.227 1 93 137 ILE B O 1
ATOM 3182 N N . LEU B 1 138 ? 7.309 -19.828 -6.172 1 92.94 138 LEU B N 1
ATOM 3183 C CA . LEU B 1 138 ? 8.352 -20.797 -5.883 1 92.94 138 LEU B CA 1
ATOM 3184 C C . LEU B 1 138 ? 8.227 -22.016 -6.793 1 92.94 138 LEU B C 1
ATOM 3186 O O . LEU B 1 138 ? 9.219 -22.703 -7.07 1 92.94 138 LEU B O 1
ATOM 3190 N N . ALA B 1 139 ? 6.992 -22.297 -7.254 1 91.81 139 ALA B N 1
ATOM 3191 C CA . ALA B 1 139 ? 6.77 -23.406 -8.164 1 91.81 139 ALA B CA 1
ATOM 3192 C C . ALA B 1 139 ? 7.449 -23.172 -9.508 1 91.81 139 ALA B C 1
ATOM 3194 O O . ALA B 1 139 ? 7.812 -24.125 -10.203 1 91.81 139 ALA B O 1
ATOM 3195 N N . VAL B 1 140 ? 7.582 -21.922 -9.852 1 83.75 140 VAL B N 1
ATOM 3196 C CA . VAL B 1 140 ? 8.234 -21.562 -11.109 1 83.75 140 VAL B CA 1
ATOM 3197 C C . VAL B 1 140 ? 9.68 -22.062 -11.094 1 83.75 140 VAL B C 1
ATOM 3199 O O . VAL B 1 140 ? 10.219 -22.453 -12.133 1 83.75 140 VAL B O 1
ATOM 3202 N N . SER B 1 141 ? 10.273 -22.109 -9.977 1 84.62 141 SER B N 1
ATOM 3203 C CA . SER B 1 141 ? 11.672 -22.516 -9.844 1 84.62 141 SER B CA 1
ATOM 3204 C C . SER B 1 141 ? 11.789 -23.984 -9.484 1 84.62 141 SER B C 1
ATOM 3206 O O . SER B 1 141 ? 12.875 -24.469 -9.164 1 84.62 141 SER B O 1
ATOM 3208 N N . ALA B 1 142 ? 10.727 -24.719 -9.523 1 87.81 142 ALA B N 1
ATOM 3209 C CA . ALA B 1 142 ? 10.695 -26.094 -9.055 1 87.81 142 ALA B CA 1
ATOM 3210 C C . ALA B 1 142 ? 11.711 -26.953 -9.805 1 87.81 142 ALA B C 1
ATOM 3212 O O . ALA B 1 142 ? 12.453 -27.719 -9.188 1 87.81 142 ALA B O 1
ATOM 3213 N N . PRO B 1 143 ? 11.805 -26.812 -11.125 1 80 143 PRO B N 1
ATOM 3214 C CA . PRO B 1 143 ? 12.789 -27.656 -11.828 1 80 143 PRO B CA 1
ATOM 3215 C C . PRO B 1 143 ? 14.219 -27.391 -11.359 1 80 143 PRO B C 1
ATOM 3217 O O . PRO B 1 143 ? 15.008 -28.328 -11.219 1 80 143 PRO B O 1
ATOM 3220 N N . LEU B 1 144 ? 14.484 -26.172 -11.094 1 77.62 144 LEU B N 1
ATOM 3221 C CA . LEU B 1 144 ? 15.82 -25.812 -10.633 1 77.62 144 LEU B CA 1
ATOM 3222 C C . LEU B 1 144 ? 16.062 -26.312 -9.211 1 77.62 144 LEU B C 1
ATOM 3224 O O . LEU B 1 144 ? 17.141 -26.812 -8.891 1 77.62 144 LEU B O 1
ATOM 3228 N N . ILE B 1 145 ? 15.133 -26.172 -8.414 1 84.88 145 ILE B N 1
ATOM 3229 C CA . ILE B 1 145 ? 15.219 -26.609 -7.027 1 84.88 145 ILE B CA 1
ATOM 3230 C C . ILE B 1 145 ? 15.406 -28.125 -6.973 1 84.88 145 ILE B C 1
ATOM 3232 O O . ILE B 1 145 ? 16.234 -28.625 -6.203 1 84.88 145 ILE B O 1
ATOM 3236 N N . ARG B 1 146 ? 14.711 -28.812 -7.859 1 83.38 146 ARG B N 1
ATOM 3237 C CA . ARG B 1 146 ? 14.852 -30.266 -7.949 1 83.38 146 ARG B CA 1
ATOM 3238 C C . ARG B 1 146 ? 16.281 -30.656 -8.336 1 83.38 146 ARG B C 1
ATOM 3240 O O . ARG B 1 146 ? 16.812 -31.656 -7.867 1 83.38 146 ARG B O 1
ATOM 3247 N N . ALA B 1 147 ? 16.797 -29.828 -9.172 1 75.44 147 ALA B N 1
ATOM 3248 C CA . ALA B 1 147 ? 18.141 -30.125 -9.688 1 75.44 147 ALA B CA 1
ATOM 3249 C C . ALA B 1 147 ? 19.219 -29.641 -8.719 1 75.44 147 ALA B C 1
ATOM 3251 O O . ALA B 1 147 ? 20.406 -29.875 -8.938 1 75.44 147 ALA B O 1
ATOM 3252 N N . GLY B 1 148 ? 18.812 -29.031 -7.73 1 72.31 148 GLY B N 1
ATOM 3253 C CA . GLY B 1 148 ? 19.75 -28.531 -6.746 1 72.31 148 GLY B CA 1
ATOM 3254 C C . GLY B 1 148 ? 20.484 -27.281 -7.191 1 72.31 148 GLY B C 1
ATOM 3255 O O . GLY B 1 148 ? 21.516 -26.922 -6.613 1 72.31 148 GLY B O 1
ATOM 3256 N N . THR B 1 149 ? 20.094 -26.609 -8.297 1 72.19 149 THR B N 1
ATOM 3257 C CA . THR B 1 149 ? 20.812 -25.5 -8.914 1 72.19 149 THR B CA 1
ATOM 3258 C C . THR B 1 149 ? 20 -24.203 -8.789 1 72.19 149 THR B C 1
ATOM 3260 O O . THR B 1 149 ? 20.203 -23.266 -9.555 1 72.19 149 THR B O 1
ATOM 3263 N N . TRP B 1 150 ? 19.406 -23.922 -7.906 1 84.06 150 TRP B N 1
ATOM 3264 C CA . TRP B 1 150 ? 18.609 -22.703 -7.777 1 84.06 150 TRP B CA 1
ATOM 3265 C C . TRP B 1 150 ? 19.516 -21.469 -7.668 1 84.06 150 TRP B C 1
ATOM 3267 O O . TRP B 1 150 ? 20.531 -21.5 -6.949 1 84.06 150 TRP B O 1
ATOM 3277 N N . GLY B 1 151 ? 19.391 -20.469 -8.586 1 88.81 151 GLY B N 1
ATOM 3278 C CA . GLY B 1 151 ? 20.188 -19.25 -8.586 1 88.81 151 GLY B CA 1
ATOM 3279 C C . GLY B 1 151 ? 19.484 -18.094 -9.258 1 88.81 151 GLY B C 1
ATOM 3280 O O . GLY B 1 151 ? 18.391 -18.25 -9.805 1 88.81 151 GLY B O 1
ATOM 3281 N N . GLY B 1 152 ? 20 -16.922 -9.125 1 93.19 152 GLY B N 1
ATOM 3282 C CA . GLY B 1 152 ? 19.438 -15.727 -9.711 1 93.19 152 GLY B CA 1
ATOM 3283 C C . GLY B 1 152 ? 20.203 -14.469 -9.344 1 93.19 152 GLY B C 1
ATOM 3284 O O . GLY B 1 152 ? 21.344 -14.547 -8.867 1 93.19 152 GLY B O 1
ATOM 3285 N N . THR B 1 153 ? 19.609 -13.32 -9.68 1 94.75 153 THR B N 1
ATOM 3286 C CA . THR B 1 153 ? 20.312 -12.039 -9.586 1 94.75 153 THR B CA 1
ATOM 3287 C C . THR B 1 153 ? 19.734 -11.195 -8.445 1 94.75 153 THR B C 1
ATOM 3289 O O . THR B 1 153 ? 19.969 -9.992 -8.383 1 94.75 153 THR B O 1
ATOM 3292 N N . ALA B 1 154 ? 18.953 -11.789 -7.543 1 94.44 154 ALA B N 1
ATOM 3293 C CA . ALA B 1 154 ? 18.266 -11.055 -6.488 1 94.44 154 ALA B CA 1
ATOM 3294 C C . ALA B 1 154 ? 19.25 -10.57 -5.422 1 94.44 154 ALA B C 1
ATOM 3296 O O . ALA B 1 154 ? 18.906 -9.703 -4.609 1 94.44 154 ALA B O 1
ATOM 3297 N N . ALA B 1 155 ? 20.484 -11.109 -5.398 1 92.25 155 ALA B N 1
ATOM 3298 C CA . ALA B 1 155 ? 21.484 -10.789 -4.379 1 92.25 155 ALA B CA 1
ATOM 3299 C C . ALA B 1 155 ? 20.891 -10.93 -2.977 1 92.25 155 ALA B C 1
ATOM 3301 O O . ALA B 1 155 ? 20.297 -11.961 -2.645 1 92.25 155 ALA B O 1
ATOM 3302 N N . SER B 1 156 ? 21.047 -9.914 -2.127 1 90.81 156 SER B N 1
ATOM 3303 C CA . SER B 1 156 ? 20.562 -10.008 -0.753 1 90.81 156 SER B CA 1
ATOM 3304 C C . SER B 1 156 ? 19.172 -9.406 -0.617 1 90.81 156 SER B C 1
ATOM 3306 O O . SER B 1 156 ? 18.672 -9.234 0.496 1 90.81 156 SER B O 1
ATOM 3308 N N . GLY B 1 157 ? 18.578 -9.125 -1.741 1 96.06 157 GLY B N 1
ATOM 3309 C CA . GLY B 1 157 ? 17.25 -8.562 -1.715 1 96.06 157 GLY B CA 1
ATOM 3310 C C . GLY B 1 157 ? 16.203 -9.508 -1.141 1 96.06 157 GLY B C 1
ATOM 3311 O O . GLY B 1 157 ? 16.453 -10.711 -1.041 1 96.06 157 GLY B O 1
ATOM 3312 N N . ARG B 1 158 ? 15.109 -8.977 -0.683 1 97.38 158 ARG B N 1
ATOM 3313 C CA . ARG B 1 158 ? 14.094 -9.766 0.004 1 97.38 158 ARG B CA 1
ATOM 3314 C C . ARG B 1 158 ? 12.742 -9.625 -0.678 1 97.38 158 ARG B C 1
ATOM 3316 O O . ARG B 1 158 ? 12.492 -8.641 -1.38 1 97.38 158 ARG B O 1
ATOM 3323 N N . VAL B 1 159 ? 11.922 -10.625 -0.511 1 97.38 159 VAL B N 1
ATOM 3324 C CA . VAL B 1 159 ? 10.547 -10.633 -1.005 1 97.38 159 VAL B CA 1
ATOM 3325 C C . VAL B 1 159 ? 9.625 -11.219 0.058 1 97.38 159 VAL B C 1
ATOM 3327 O O . VAL B 1 159 ? 9.984 -12.18 0.744 1 97.38 159 VAL B O 1
ATOM 3330 N N . ASN B 1 160 ? 8.531 -10.555 0.306 1 98.44 160 ASN B N 1
ATOM 3331 C CA . ASN B 1 160 ? 7.469 -11.141 1.112 1 98.44 160 ASN B CA 1
ATOM 3332 C C . ASN B 1 160 ? 6.555 -12.031 0.272 1 98.44 160 ASN B C 1
ATOM 3334 O O . ASN B 1 160 ? 6.234 -11.695 -0.869 1 98.44 160 ASN B O 1
ATOM 3338 N N . LEU B 1 161 ? 6.219 -13.211 0.741 1 98.44 161 LEU B N 1
ATOM 3339 C CA . LEU B 1 161 ? 5.398 -14.195 0.042 1 98.44 161 LEU B CA 1
ATOM 3340 C C . LEU B 1 161 ? 4.102 -14.461 0.799 1 98.44 161 LEU B C 1
ATOM 3342 O O . LEU B 1 161 ? 4.102 -14.547 2.029 1 98.44 161 LEU B O 1
ATOM 3346 N N . ILE B 1 162 ? 3.033 -14.523 0.067 1 98.69 162 ILE B N 1
ATOM 3347 C CA . ILE B 1 162 ? 1.743 -14.758 0.707 1 98.69 162 ILE B CA 1
ATOM 3348 C C . ILE B 1 162 ? 1.042 -15.938 0.034 1 98.69 162 ILE B C 1
ATOM 3350 O O . ILE B 1 162 ? 1.097 -16.078 -1.188 1 98.69 162 ILE B O 1
ATOM 3354 N N . ASP B 1 163 ? 0.372 -16.734 0.832 1 98.69 163 ASP B N 1
ATOM 3355 C CA . ASP B 1 163 ? -0.421 -17.859 0.336 1 98.69 163 ASP B CA 1
ATOM 3356 C C . ASP B 1 163 ? -1.727 -17.375 -0.29 1 98.69 163 ASP B C 1
ATOM 3358 O O . ASP B 1 163 ? -2.439 -16.562 0.301 1 98.69 163 ASP B O 1
ATOM 3362 N N . ALA B 1 164 ? -2.051 -17.906 -1.479 1 98 164 ALA B N 1
ATOM 3363 C CA . ALA B 1 164 ? -3.299 -17.562 -2.156 1 98 164 ALA B CA 1
ATOM 3364 C C . ALA B 1 164 ? -4.504 -17.875 -1.272 1 98 164 ALA B C 1
ATOM 3366 O O . ALA B 1 164 ? -5.516 -17.172 -1.323 1 98 164 ALA B O 1
ATOM 3367 N N . ALA B 1 165 ? -4.406 -18.859 -0.443 1 98.19 165 ALA B N 1
ATOM 3368 C CA . ALA B 1 165 ? -5.492 -19.234 0.457 1 98.19 165 ALA B CA 1
ATOM 3369 C C . ALA B 1 165 ? -5.789 -18.125 1.457 1 98.19 165 ALA B C 1
ATOM 3371 O O . ALA B 1 165 ? -6.945 -17.906 1.83 1 98.19 165 ALA B O 1
ATOM 3372 N N . ASP B 1 166 ? -4.746 -17.469 1.95 1 98.75 166 ASP B N 1
ATOM 3373 C CA . ASP B 1 166 ? -4.945 -16.359 2.873 1 98.75 166 ASP B CA 1
ATOM 3374 C C . ASP B 1 166 ? -5.648 -15.195 2.182 1 98.75 166 ASP B C 1
ATOM 3376 O O . ASP B 1 166 ? -6.535 -14.57 2.762 1 98.75 166 ASP B O 1
ATOM 3380 N N . VAL B 1 167 ? -5.262 -14.898 0.951 1 98.75 167 VAL B N 1
ATOM 3381 C CA . VAL B 1 167 ? -5.895 -13.828 0.184 1 98.75 167 VAL B CA 1
ATOM 3382 C C . VAL B 1 167 ? -7.367 -14.164 -0.043 1 98.75 167 VAL B C 1
ATOM 3384 O O . VAL B 1 167 ? -8.242 -13.305 0.125 1 98.75 167 VAL B O 1
ATOM 3387 N N . ALA B 1 168 ? -7.629 -15.398 -0.377 1 98.69 168 ALA B N 1
ATOM 3388 C CA . ALA B 1 168 ? -9 -15.852 -0.583 1 98.69 168 ALA B CA 1
ATOM 3389 C C . ALA B 1 168 ? -9.812 -15.734 0.701 1 98.69 168 ALA B C 1
ATOM 3391 O O . ALA B 1 168 ? -10.992 -15.375 0.665 1 98.69 168 ALA B O 1
ATOM 3392 N N . ALA B 1 169 ? -9.195 -16.094 1.832 1 98.69 169 ALA B N 1
ATOM 3393 C CA . ALA B 1 169 ? -9.891 -16 3.115 1 98.69 169 ALA B CA 1
ATOM 3394 C C . ALA B 1 169 ? -10.273 -14.555 3.424 1 98.69 169 ALA B C 1
ATOM 3396 O O . ALA B 1 169 ? -11.367 -14.289 3.924 1 98.69 169 ALA B O 1
ATOM 3397 N N . VAL B 1 170 ? -9.367 -13.641 3.15 1 98.69 170 VAL B N 1
ATOM 3398 C CA . VAL B 1 170 ? -9.672 -12.227 3.352 1 98.69 170 VAL B CA 1
ATOM 3399 C C . VAL B 1 170 ? -10.789 -11.797 2.398 1 98.69 170 VAL B C 1
ATOM 3401 O O . VAL B 1 170 ? -11.695 -11.062 2.787 1 98.69 170 VAL B O 1
ATOM 3404 N N . ALA B 1 171 ? -10.719 -12.25 1.136 1 98.62 171 ALA B N 1
ATOM 3405 C CA . ALA B 1 171 ? -11.773 -11.953 0.176 1 98.62 171 ALA B CA 1
ATOM 3406 C C . ALA B 1 171 ? -13.125 -12.438 0.684 1 98.62 171 ALA B C 1
ATOM 3408 O O . ALA B 1 171 ? -14.117 -11.711 0.626 1 98.62 171 ALA B O 1
ATOM 3409 N N . ALA B 1 172 ? -13.172 -13.672 1.175 1 98.12 172 ALA B N 1
ATOM 3410 C CA . ALA B 1 172 ? -14.406 -14.227 1.72 1 98.12 172 ALA B CA 1
ATOM 3411 C C . ALA B 1 172 ? -14.93 -13.383 2.875 1 98.12 172 ALA B C 1
ATOM 3413 O O . ALA B 1 172 ? -16.125 -13.094 2.953 1 98.12 172 ALA B O 1
ATOM 3414 N N . HIS B 1 173 ? -14.016 -13.031 3.732 1 97.69 173 HIS B N 1
ATOM 3415 C CA . HIS B 1 173 ? -14.367 -12.188 4.871 1 97.69 173 HIS B CA 1
ATOM 3416 C C . HIS B 1 173 ? -14.984 -10.875 4.41 1 97.69 173 HIS B C 1
ATOM 3418 O O . HIS B 1 173 ? -16.031 -10.469 4.906 1 97.69 173 HIS B O 1
ATOM 3424 N N . GLU B 1 174 ? -14.383 -10.203 3.447 1 97.25 174 GLU B N 1
ATOM 3425 C CA . GLU B 1 174 ? -14.852 -8.906 2.965 1 97.25 174 GLU B CA 1
ATOM 3426 C C . GLU B 1 174 ? -16.203 -9.039 2.262 1 97.25 174 GLU B C 1
ATOM 3428 O O . GLU B 1 174 ? -17.078 -8.203 2.447 1 97.25 174 GLU B O 1
ATOM 3433 N N . LEU B 1 175 ? -16.344 -10.055 1.494 1 97.38 175 LEU B N 1
ATOM 3434 C CA . LEU B 1 175 ? -17.609 -10.273 0.781 1 97.38 175 LEU B CA 1
ATOM 3435 C C . LEU B 1 175 ? -18.766 -10.461 1.759 1 97.38 175 LEU B C 1
ATOM 3437 O O . LEU B 1 175 ? -19.891 -10.094 1.456 1 97.38 175 LEU B O 1
ATOM 3441 N N . ARG B 1 176 ? -18.422 -10.938 2.881 1 94.88 176 ARG B N 1
ATOM 3442 C CA . ARG B 1 176 ? -19.469 -11.258 3.854 1 94.88 176 ARG B CA 1
ATOM 3443 C C . ARG B 1 176 ? -19.734 -10.078 4.777 1 94.88 176 ARG B C 1
ATOM 3445 O O . ARG B 1 176 ? -20.859 -9.898 5.25 1 94.88 176 ARG B O 1
ATOM 3452 N N . THR B 1 177 ? -18.703 -9.297 5.055 1 94.44 177 THR B N 1
ATOM 3453 C CA . THR B 1 177 ? -18.828 -8.422 6.219 1 94.44 177 THR B CA 1
ATOM 3454 C C . THR B 1 177 ? -18.797 -6.957 5.805 1 94.44 177 THR B C 1
ATOM 3456 O O . THR B 1 177 ? -19.266 -6.086 6.539 1 94.44 177 THR B O 1
ATOM 3459 N N . ALA B 1 178 ? -18.219 -6.621 4.684 1 94.81 178 ALA B N 1
ATOM 3460 C CA . ALA B 1 178 ? -18.125 -5.215 4.297 1 94.81 178 ALA B CA 1
ATOM 3461 C C . ALA B 1 178 ? -19.516 -4.59 4.152 1 94.81 178 ALA B C 1
ATOM 3463 O O . ALA B 1 178 ? -20.438 -5.227 3.629 1 94.81 178 ALA B O 1
ATOM 3464 N N . THR B 1 179 ? -19.641 -3.383 4.648 1 94.44 179 THR B N 1
ATOM 3465 C CA . THR B 1 179 ? -20.875 -2.658 4.363 1 94.44 179 THR B CA 1
ATOM 3466 C C . THR B 1 179 ? -20.953 -2.277 2.889 1 94.44 179 THR B C 1
ATOM 3468 O O . THR B 1 179 ? -19.922 -2.18 2.213 1 94.44 179 THR B O 1
ATOM 3471 N N . ASP B 1 180 ? -22.125 -2.023 2.395 1 95 180 ASP B N 1
ATOM 3472 C CA . ASP B 1 180 ? -22.359 -1.818 0.969 1 95 180 ASP B CA 1
ATOM 3473 C C . ASP B 1 180 ? -21.594 -0.607 0.452 1 95 180 ASP B C 1
ATOM 3475 O O . ASP B 1 180 ? -21.156 -0.592 -0.699 1 95 180 ASP B O 1
ATOM 3479 N N . ASP B 1 181 ? -21.359 0.331 1.333 1 91 181 ASP B N 1
ATOM 3480 C CA . ASP B 1 181 ? -20.766 1.588 0.882 1 91 181 ASP B CA 1
ATOM 3481 C C . ASP B 1 181 ? -19.266 1.628 1.179 1 91 181 ASP B C 1
ATOM 3483 O O . ASP B 1 181 ? -18.609 2.65 0.961 1 91 181 ASP B O 1
ATOM 3487 N N . THR B 1 182 ? -18.75 0.514 1.614 1 93.81 182 THR B N 1
ATOM 3488 C CA . THR B 1 182 ? -17.312 0.459 1.899 1 93.81 182 THR B CA 1
ATOM 3489 C C . THR B 1 182 ? -16.5 0.703 0.631 1 93.81 182 THR B C 1
ATOM 3491 O O . THR B 1 182 ? -16.812 0.151 -0.427 1 93.81 182 THR B O 1
ATOM 3494 N N . GLN B 1 183 ? -15.555 1.601 0.719 1 94 183 GLN B N 1
ATOM 3495 C CA . GLN B 1 183 ? -14.531 1.796 -0.302 1 94 183 GLN B CA 1
ATOM 3496 C C . GLN B 1 183 ? -13.133 1.849 0.319 1 94 183 GLN B C 1
ATOM 3498 O O . GLN B 1 183 ? -12.781 2.828 0.98 1 94 183 GLN B O 1
ATOM 3503 N N . ARG B 1 184 ? -12.336 0.758 0.038 1 94 184 ARG B N 1
ATOM 3504 C CA . ARG B 1 184 ? -11 0.724 0.631 1 94 184 ARG B CA 1
ATOM 3505 C C . ARG B 1 184 ? -10.094 -0.247 -0.116 1 94 184 ARG B C 1
ATOM 3507 O O . ARG B 1 184 ? -10.555 -1.007 -0.969 1 94 184 ARG B O 1
ATOM 3514 N N . SER B 1 185 ? -8.867 -0.106 0.139 1 94.81 185 SER B N 1
ATOM 3515 C CA . SER B 1 185 ? -7.852 -1.053 -0.317 1 94.81 185 SER B CA 1
ATOM 3516 C C . SER B 1 185 ? -7.141 -1.711 0.86 1 94.81 185 SER B C 1
ATOM 3518 O O . SER B 1 185 ? -6.969 -1.092 1.912 1 94.81 185 SER B O 1
ATOM 3520 N N . LEU B 1 186 ? -6.762 -2.945 0.682 1 96.62 186 LEU B N 1
ATOM 3521 C CA . LEU B 1 186 ? -6.047 -3.727 1.685 1 96.62 186 LEU B CA 1
ATOM 3522 C C . LEU B 1 186 ? -4.766 -4.312 1.103 1 96.62 186 LEU B C 1
ATOM 3524 O O . LEU B 1 186 ? -4.801 -5.004 0.081 1 96.62 186 LEU B O 1
ATOM 3528 N N . HIS B 1 187 ? -3.662 -3.98 1.711 1 97.5 187 HIS B N 1
ATOM 3529 C CA . HIS B 1 187 ? -2.398 -4.621 1.367 1 97.5 187 HIS B CA 1
ATOM 3530 C C . HIS B 1 187 ? -2.191 -5.898 2.178 1 97.5 187 HIS B C 1
ATOM 3532 O O . HIS B 1 187 ? -2.195 -5.863 3.41 1 97.5 187 HIS B O 1
ATOM 3538 N N . LEU B 1 188 ? -1.937 -6.988 1.507 1 98.44 188 LEU B N 1
ATOM 3539 C CA . LEU B 1 188 ? -1.854 -8.297 2.148 1 98.44 188 LEU B CA 1
ATOM 3540 C C . LEU B 1 188 ? -0.474 -8.914 1.948 1 98.44 188 LEU B C 1
ATOM 3542 O O . LEU B 1 188 ? 0.001 -9.031 0.816 1 98.44 188 LEU B O 1
ATOM 3546 N N . THR B 1 189 ? 0.141 -9.297 3.035 1 98.56 189 THR B N 1
ATOM 3547 C CA . THR B 1 189 ? 1.463 -9.906 2.947 1 98.56 189 THR B CA 1
ATOM 3548 C C . THR B 1 189 ? 1.547 -11.148 3.832 1 98.56 189 THR B C 1
ATOM 3550 O O . THR B 1 189 ? 0.643 -11.414 4.629 1 98.56 189 THR B O 1
ATOM 3553 N N . GLY B 1 190 ? 2.586 -11.992 3.592 1 98.44 190 GLY B N 1
ATOM 3554 C CA . GLY B 1 190 ? 2.973 -12.977 4.59 1 98.44 190 GLY B CA 1
ATOM 3555 C C . GLY B 1 190 ? 3.545 -12.352 5.852 1 98.44 190 GLY B C 1
ATOM 3556 O O . GLY B 1 190 ? 3.512 -11.133 6.016 1 98.44 190 GLY B O 1
ATOM 3557 N N . ALA B 1 191 ? 4.047 -13.242 6.68 1 97.06 191 ALA B N 1
ATOM 3558 C CA . ALA B 1 191 ? 4.422 -12.812 8.023 1 97.06 191 ALA B CA 1
ATOM 3559 C C . ALA B 1 191 ? 5.773 -12.109 8.023 1 97.06 191 ALA B C 1
ATOM 3561 O O . ALA B 1 191 ? 6.09 -11.352 8.945 1 97.06 191 ALA B O 1
ATOM 3562 N N . ARG B 1 192 ? 6.566 -12.406 7.074 1 97.5 192 ARG B N 1
ATOM 3563 C CA . ARG B 1 192 ? 7.891 -11.805 6.988 1 97.5 192 ARG B CA 1
ATOM 3564 C C . ARG B 1 192 ? 8.453 -11.914 5.574 1 97.5 192 ARG B C 1
ATOM 3566 O O . ARG B 1 192 ? 8.031 -12.773 4.801 1 97.5 192 ARG B O 1
ATOM 3573 N N . PRO B 1 193 ? 9.43 -11.07 5.215 1 98.19 193 PRO B N 1
ATOM 3574 C CA . PRO B 1 193 ? 10.133 -11.242 3.941 1 98.19 193 PRO B CA 1
ATOM 3575 C C . PRO B 1 193 ? 11.227 -12.312 4.012 1 98.19 193 PRO B C 1
ATOM 3577 O O . PRO B 1 193 ? 11.641 -12.703 5.105 1 98.19 193 PRO B O 1
ATOM 3580 N N . TRP B 1 194 ? 11.656 -12.742 2.783 1 98.12 194 TRP B N 1
ATOM 3581 C CA . TRP B 1 194 ? 12.656 -13.789 2.635 1 98.12 194 TRP B CA 1
ATOM 3582 C C . TRP B 1 194 ? 13.711 -13.391 1.608 1 98.12 194 TRP B C 1
ATOM 3584 O O . TRP B 1 194 ? 13.383 -12.844 0.553 1 98.12 194 TRP B O 1
ATOM 3594 N N . SER B 1 195 ? 14.977 -13.656 2.008 1 97.19 195 SER B N 1
ATOM 3595 C CA . SER B 1 195 ? 15.992 -13.664 0.961 1 97.19 195 SER B CA 1
ATOM 3596 C C . SER B 1 195 ? 16.047 -15.008 0.245 1 97.19 195 SER B C 1
ATOM 3598 O O . SER B 1 195 ? 15.57 -16.016 0.77 1 97.19 195 SER B O 1
ATOM 3600 N N . MET B 1 196 ? 16.672 -14.953 -0.901 1 95.56 196 MET B N 1
ATOM 3601 C CA . MET B 1 196 ? 16.734 -16.188 -1.669 1 95.56 196 MET B CA 1
ATOM 3602 C C . MET B 1 196 ? 17.578 -17.234 -0.948 1 95.56 196 MET B C 1
ATOM 3604 O O . MET B 1 196 ? 17.219 -18.406 -0.9 1 95.56 196 MET B O 1
ATOM 3608 N N . PRO B 1 197 ? 18.672 -16.828 -0.303 1 95.38 197 PRO B N 1
ATOM 3609 C CA . PRO B 1 197 ? 19.422 -17.812 0.482 1 95.38 197 PRO B CA 1
ATOM 3610 C C . PRO B 1 197 ? 18.609 -18.375 1.653 1 95.38 197 PRO B C 1
ATOM 3612 O O . PRO B 1 197 ? 18.703 -19.562 1.959 1 95.38 197 PRO B O 1
ATOM 3615 N N . GLU B 1 198 ? 17.875 -17.547 2.32 1 96.88 198 GLU B N 1
ATOM 3616 C CA . GLU B 1 198 ? 17 -18.031 3.391 1 96.88 198 GLU B CA 1
ATOM 3617 C C . GLU B 1 198 ? 15.992 -19.047 2.867 1 96.88 198 GLU B C 1
ATOM 3619 O O . GLU B 1 198 ? 15.711 -20.047 3.535 1 96.88 198 GLU B O 1
ATOM 3624 N N . LEU B 1 199 ? 15.406 -18.766 1.688 1 96.56 199 LEU B N 1
ATOM 3625 C CA . LEU B 1 199 ? 14.461 -19.703 1.084 1 96.56 199 LEU B CA 1
ATOM 3626 C C . LEU B 1 199 ? 15.148 -21.016 0.73 1 96.56 199 LEU B C 1
ATOM 3628 O O . LEU B 1 199 ? 14.57 -22.094 0.906 1 96.56 199 LEU B O 1
ATOM 3632 N N . ALA B 1 200 ? 16.359 -20.906 0.235 1 94.56 200 ALA B N 1
ATOM 3633 C CA . ALA B 1 200 ? 17.109 -22.125 -0.057 1 94.56 200 ALA B CA 1
ATOM 3634 C C . ALA B 1 200 ? 17.312 -22.969 1.203 1 94.56 200 ALA B C 1
ATOM 3636 O O . ALA B 1 200 ? 17.156 -24.188 1.172 1 94.56 200 ALA B O 1
ATOM 3637 N N . GLU B 1 201 ? 17.641 -22.297 2.27 1 95.44 201 GLU B N 1
ATOM 3638 C CA . GLU B 1 201 ? 17.797 -23 3.543 1 95.44 201 GLU B CA 1
ATOM 3639 C C . GLU B 1 201 ? 16.5 -23.641 3.99 1 95.44 201 GLU B C 1
ATOM 3641 O O . GLU B 1 201 ? 16.484 -24.766 4.5 1 95.44 201 GLU B O 1
ATOM 3646 N N . LEU B 1 202 ? 15.461 -22.938 3.797 1 96.5 202 LEU B N 1
ATOM 3647 C CA . LEU B 1 202 ? 14.148 -23.484 4.137 1 96.5 202 LEU B CA 1
ATOM 3648 C C . LEU B 1 202 ? 13.844 -24.719 3.307 1 96.5 202 LEU B C 1
ATOM 3650 O O . LEU B 1 202 ? 13.352 -25.719 3.836 1 96.5 202 LEU B O 1
ATOM 3654 N N . PHE B 1 203 ? 14.117 -24.656 2.029 1 95.31 203 PHE B N 1
ATOM 3655 C CA . PHE B 1 203 ? 13.922 -25.812 1.166 1 95.31 203 PHE B CA 1
ATOM 3656 C C . PHE B 1 203 ? 14.797 -26.984 1.621 1 95.31 203 PHE B C 1
ATOM 3658 O O . PHE B 1 203 ? 14.359 -28.141 1.605 1 95.31 203 PHE B O 1
ATOM 3665 N N . THR B 1 204 ? 16.047 -26.672 1.975 1 94.56 204 THR B N 1
ATOM 3666 C CA . THR B 1 204 ? 16.938 -27.719 2.475 1 94.56 204 THR B CA 1
ATOM 3667 C C . THR B 1 204 ? 16.312 -28.453 3.656 1 94.56 204 THR B C 1
ATOM 3669 O O . THR B 1 204 ? 16.328 -29.672 3.709 1 94.56 204 THR B O 1
ATOM 3672 N N . THR B 1 205 ? 15.766 -27.688 4.559 1 96 205 THR B N 1
ATOM 3673 C CA . THR B 1 205 ? 15.141 -28.234 5.75 1 96 205 THR B CA 1
ATOM 3674 C C . THR B 1 205 ? 13.898 -29.047 5.383 1 96 205 THR B C 1
ATOM 3676 O O . THR B 1 205 ? 13.758 -30.203 5.801 1 96 205 THR B O 1
ATOM 3679 N N . GLU B 1 206 ? 13.031 -28.531 4.543 1 95.19 206 GLU B N 1
ATOM 3680 C CA . GLU B 1 206 ? 11.734 -29.125 4.246 1 95.19 206 GLU B CA 1
ATOM 3681 C C . GLU B 1 206 ? 11.883 -30.359 3.346 1 95.19 206 GLU B C 1
ATOM 3683 O O . GLU B 1 206 ? 11.086 -31.281 3.418 1 95.19 206 GLU B O 1
ATOM 3688 N N . LEU B 1 207 ? 12.922 -30.359 2.527 1 92.88 207 LEU B N 1
ATOM 3689 C CA . LEU B 1 207 ? 13.094 -31.453 1.574 1 92.88 207 LEU B CA 1
ATOM 3690 C C . LEU B 1 207 ? 14.117 -32.469 2.08 1 92.88 207 LEU B C 1
ATOM 3692 O O . LEU B 1 207 ? 14.305 -33.531 1.474 1 92.88 207 LEU B O 1
ATOM 3696 N N . ALA B 1 208 ? 14.773 -32.094 3.145 1 93.44 208 ALA B N 1
ATOM 3697 C CA . ALA B 1 208 ? 15.805 -32.938 3.74 1 93.44 208 ALA B CA 1
ATOM 3698 C C . ALA B 1 208 ? 16.906 -33.25 2.734 1 93.44 208 ALA B C 1
ATOM 3700 O O . ALA B 1 208 ? 17.375 -34.406 2.658 1 93.44 208 ALA B O 1
ATOM 3701 N N . ARG B 1 209 ? 17.234 -32.406 1.887 1 92.44 209 ARG B N 1
ATOM 3702 C CA . ARG B 1 209 ? 18.359 -32.438 0.962 1 92.44 209 ARG B CA 1
ATOM 3703 C C . ARG B 1 209 ? 18.906 -31.031 0.721 1 92.44 209 ARG B C 1
ATOM 3705 O O . ARG B 1 209 ? 18.141 -30.062 0.745 1 92.44 209 ARG B O 1
ATOM 3712 N N . PRO B 1 210 ? 20.078 -30.984 0.326 1 91.38 210 PRO B N 1
ATOM 3713 C CA . PRO B 1 210 ? 20.672 -29.656 0.167 1 91.38 210 PRO B CA 1
ATOM 3714 C C . PRO B 1 210 ? 20.094 -28.875 -1.021 1 91.38 210 PRO B C 1
ATOM 3716 O O . PRO B 1 210 ? 19.969 -29.438 -2.115 1 91.38 210 PRO B O 1
ATOM 3719 N N . VAL B 1 211 ? 19.625 -27.734 -0.859 1 91.69 211 VAL B N 1
ATOM 3720 C CA . VAL B 1 211 ? 19.266 -26.734 -1.857 1 91.69 211 VAL B CA 1
ATOM 3721 C C . VAL B 1 211 ? 20.047 -25.453 -1.613 1 91.69 211 VAL B C 1
ATOM 3723 O O . VAL B 1 211 ? 20.016 -24.906 -0.509 1 91.69 211 VAL B O 1
ATOM 3726 N N . THR B 1 212 ? 20.797 -25.031 -2.582 1 91.62 212 THR B N 1
ATOM 3727 C CA . THR B 1 212 ? 21.594 -23.812 -2.426 1 91.62 212 THR B CA 1
ATOM 3728 C C . THR B 1 212 ? 21.203 -22.781 -3.467 1 91.62 212 THR B C 1
ATOM 3730 O O . THR B 1 212 ? 20.719 -23.125 -4.547 1 91.62 212 THR B O 1
ATOM 3733 N N . TYR B 1 213 ? 21.297 -21.547 -3.09 1 93.69 213 TYR B N 1
ATOM 3734 C CA . TYR B 1 213 ? 21.078 -20.438 -4.016 1 93.69 213 TYR B CA 1
ATOM 3735 C C . TYR B 1 213 ? 22.391 -19.875 -4.504 1 93.69 213 TYR B C 1
ATOM 3737 O O . TYR B 1 213 ? 23.25 -19.484 -3.697 1 93.69 213 TYR B O 1
ATOM 3745 N N . THR B 1 214 ? 22.594 -19.828 -5.785 1 93.69 214 THR B N 1
ATOM 3746 C CA . THR B 1 214 ? 23.797 -19.266 -6.391 1 93.69 214 THR B CA 1
ATOM 3747 C C . THR B 1 214 ? 23.547 -17.844 -6.891 1 93.69 214 THR B C 1
ATOM 3749 O O . THR B 1 214 ? 22.625 -17.609 -7.68 1 93.69 214 THR B O 1
ATOM 3752 N N . HIS B 1 215 ? 24.375 -16.922 -6.391 1 95.38 215 HIS B N 1
ATOM 3753 C CA . HIS B 1 215 ? 24.312 -15.562 -6.906 1 95.38 215 HIS B CA 1
ATOM 3754 C C . HIS B 1 215 ? 24.922 -15.469 -8.305 1 95.38 215 HIS B C 1
ATOM 3756 O O . HIS B 1 215 ? 26.047 -15.906 -8.523 1 95.38 215 HIS B O 1
ATOM 3762 N N . ARG B 1 216 ? 24.188 -14.922 -9.164 1 94.25 216 ARG B N 1
ATOM 3763 C CA . ARG B 1 216 ? 24.609 -14.828 -10.555 1 94.25 216 ARG B CA 1
ATOM 3764 C C . ARG B 1 216 ? 24.516 -13.391 -11.062 1 94.25 216 ARG B C 1
ATOM 3766 O O . ARG B 1 216 ? 23.734 -12.594 -10.539 1 94.25 216 ARG B O 1
ATOM 3773 N N . SER B 1 217 ? 25.359 -13.094 -12.047 1 94.94 217 SER B N 1
ATOM 3774 C CA . SER B 1 217 ? 25.188 -11.836 -12.766 1 94.94 217 SER B CA 1
ATOM 3775 C C . SER B 1 217 ? 23.984 -11.891 -13.703 1 94.94 217 SER B C 1
ATOM 3777 O O . SER B 1 217 ? 23.531 -12.977 -14.086 1 94.94 217 SER B O 1
ATOM 3779 N N . PRO B 1 218 ? 23.516 -10.688 -14.039 1 93.12 218 PRO B N 1
ATOM 3780 C CA . PRO B 1 218 ? 22.406 -10.68 -14.992 1 93.12 218 PRO B CA 1
ATOM 3781 C C . PRO B 1 218 ? 22.75 -11.391 -16.297 1 93.12 218 PRO B C 1
ATOM 3783 O O . PRO B 1 218 ? 21.922 -12.133 -16.844 1 93.12 218 PRO B O 1
ATOM 3786 N N . ASP B 1 219 ? 23.984 -11.234 -16.75 1 95.38 219 ASP B N 1
ATOM 3787 C CA . ASP B 1 219 ? 24.391 -11.875 -18 1 95.38 219 ASP B CA 1
ATOM 3788 C C . ASP B 1 219 ? 24.438 -13.391 -17.844 1 95.38 219 ASP B C 1
ATOM 3790 O O . ASP B 1 219 ? 23.969 -14.125 -18.719 1 95.38 219 ASP B O 1
ATOM 3794 N N . ASP B 1 220 ? 24.969 -13.844 -16.797 1 93.81 220 ASP B N 1
ATOM 3795 C CA . ASP B 1 220 ? 25.031 -15.273 -16.547 1 93.81 220 ASP B CA 1
ATOM 3796 C C . ASP B 1 220 ? 23.625 -15.867 -16.406 1 93.81 220 ASP B C 1
ATOM 3798 O O . ASP B 1 220 ? 23.344 -16.938 -16.953 1 93.81 220 ASP B O 1
ATOM 3802 N N . GLN B 1 221 ? 22.797 -15.219 -15.703 1 91.56 221 GLN B N 1
ATOM 3803 C CA . GLN B 1 221 ? 21.438 -15.703 -15.492 1 91.56 221 GLN B CA 1
ATOM 3804 C C . GLN B 1 221 ? 20.656 -15.75 -16.797 1 91.56 221 GLN B C 1
ATOM 3806 O O . GLN B 1 221 ? 19.922 -16.703 -17.062 1 91.56 221 GLN B O 1
ATOM 3811 N N . ARG B 1 222 ? 20.844 -14.742 -17.562 1 92.25 222 ARG B N 1
ATOM 3812 C CA . ARG B 1 222 ? 20.188 -14.719 -18.859 1 92.25 222 ARG B CA 1
ATOM 3813 C C . ARG B 1 222 ? 20.609 -15.922 -19.703 1 92.25 222 ARG B C 1
ATOM 3815 O O . ARG B 1 222 ? 19.75 -16.609 -20.266 1 92.25 222 ARG B O 1
ATOM 3822 N N . ARG B 1 223 ? 21.859 -16.188 -19.719 1 92.5 223 ARG B N 1
ATOM 3823 C CA . ARG B 1 223 ? 22.391 -17.312 -20.484 1 92.5 223 ARG B CA 1
ATOM 3824 C C . ARG B 1 223 ? 21.797 -18.641 -19.984 1 92.5 223 ARG B C 1
ATOM 3826 O O . ARG B 1 223 ? 21.359 -19.469 -20.797 1 92.5 223 ARG B O 1
ATOM 3833 N N . ILE B 1 224 ? 21.75 -18.766 -18.75 1 86.31 224 ILE B N 1
ATOM 3834 C CA . ILE B 1 224 ? 21.281 -20.016 -18.141 1 86.31 224 ILE B CA 1
ATOM 3835 C C . ILE B 1 224 ? 19.797 -20.203 -18.453 1 86.31 224 ILE B C 1
ATOM 3837 O O . ILE B 1 224 ? 19.375 -21.312 -18.812 1 86.31 224 ILE B O 1
ATOM 3841 N N . LEU B 1 225 ? 19 -19.156 -18.344 1 86 225 LEU B N 1
ATOM 3842 C CA . LEU B 1 225 ? 17.578 -19.234 -18.609 1 86 225 LEU B CA 1
ATOM 3843 C C . LEU B 1 225 ? 17.312 -19.594 -20.078 1 86 225 LEU B C 1
ATOM 3845 O O . LEU B 1 225 ? 16.469 -20.438 -20.359 1 86 225 LEU B O 1
ATOM 3849 N N . LEU B 1 226 ? 18.109 -19.016 -20.906 1 89.88 226 LEU B N 1
ATOM 3850 C CA . LEU B 1 226 ? 17.969 -19.312 -22.328 1 89.88 226 LEU B CA 1
ATOM 3851 C C . LEU B 1 226 ? 18.375 -20.75 -22.641 1 89.88 226 LEU B C 1
ATOM 3853 O O . LEU B 1 226 ? 17.703 -21.438 -23.422 1 89.88 226 LEU B O 1
ATOM 3857 N N . GLU B 1 227 ? 19.391 -21.188 -22.047 1 87.44 227 GLU B N 1
ATOM 3858 C CA . GLU B 1 227 ? 19.859 -22.547 -22.25 1 87.44 227 GLU B CA 1
ATOM 3859 C C . GLU B 1 227 ? 18.844 -23.562 -21.703 1 87.44 227 GLU B C 1
ATOM 3861 O O . GLU B 1 227 ? 18.797 -24.703 -22.172 1 87.44 227 GLU B O 1
ATOM 3866 N N . ALA B 1 228 ? 18.094 -23.188 -20.75 1 82.75 228 ALA B N 1
ATOM 3867 C CA . ALA B 1 228 ? 17.078 -24.047 -20.141 1 82.75 228 ALA B CA 1
ATOM 3868 C C . ALA B 1 228 ? 15.82 -24.109 -21.016 1 82.75 228 ALA B C 1
ATOM 3870 O O . ALA B 1 228 ? 14.867 -24.828 -20.688 1 82.75 228 ALA B O 1
ATOM 3871 N N . GLY B 1 229 ? 15.781 -23.297 -22.047 1 86.44 229 GLY B N 1
ATOM 3872 C CA . GLY B 1 229 ? 14.703 -23.422 -23.031 1 86.44 229 GLY B CA 1
ATOM 3873 C C . GLY B 1 229 ? 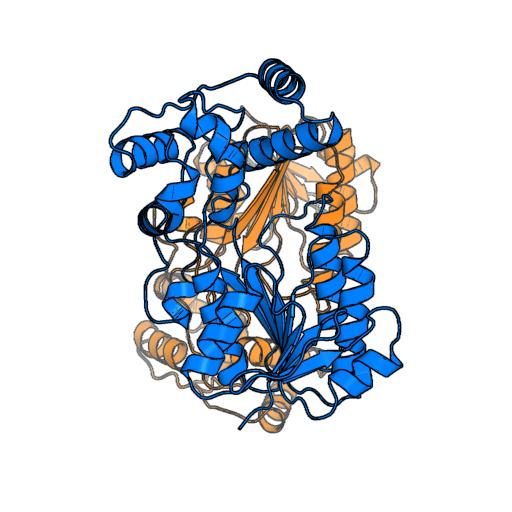13.711 -22.281 -22.984 1 86.44 229 GLY B C 1
ATOM 3874 O O . GLY B 1 229 ? 12.727 -22.281 -23.719 1 86.44 229 GLY B O 1
ATOM 3875 N N . LEU B 1 230 ? 13.938 -21.312 -22.156 1 85.38 230 LEU B N 1
ATOM 3876 C CA . LEU B 1 230 ? 13.055 -20.156 -22.125 1 85.38 230 LEU B CA 1
ATOM 3877 C C . LEU B 1 230 ? 13.344 -19.219 -23.297 1 85.38 230 LEU B C 1
ATOM 3879 O O . LEU B 1 230 ? 14.484 -19.109 -23.75 1 85.38 230 LEU B O 1
ATOM 3883 N N . ASN B 1 231 ? 12.289 -18.578 -23.75 1 91.88 231 ASN B N 1
ATOM 3884 C CA . ASN B 1 231 ? 12.539 -17.547 -24.75 1 91.88 231 ASN B CA 1
ATOM 3885 C C . ASN B 1 231 ? 13 -16.234 -24.109 1 91.88 231 ASN B C 1
ATOM 3887 O O . ASN B 1 231 ? 13 -16.109 -22.891 1 91.88 231 ASN B O 1
ATOM 3891 N N . SER B 1 232 ? 13.422 -15.312 -25 1 92.12 232 SER B N 1
ATOM 3892 C CA . SER B 1 232 ? 14.008 -14.062 -24.516 1 92.12 232 SER B CA 1
ATOM 3893 C C . SER B 1 232 ? 13.016 -13.273 -23.672 1 92.12 232 SER B C 1
ATOM 3895 O O . SER B 1 232 ? 13.383 -12.695 -22.656 1 92.12 232 SER B O 1
ATOM 3897 N N . ALA B 1 233 ? 11.828 -13.297 -24.062 1 89.06 233 ALA B N 1
ATOM 3898 C CA . ALA B 1 233 ? 10.805 -12.555 -23.328 1 89.06 233 ALA B CA 1
ATOM 3899 C C . ALA B 1 233 ? 10.609 -13.133 -21.938 1 89.06 233 ALA B C 1
ATOM 3901 O O . ALA B 1 233 ? 10.57 -12.391 -20.953 1 89.06 233 ALA B O 1
ATOM 3902 N N . ALA B 1 234 ? 10.484 -14.375 -21.844 1 85.38 234 ALA B N 1
ATOM 3903 C CA . ALA B 1 234 ? 10.32 -15.055 -20.562 1 85.38 234 ALA B CA 1
ATOM 3904 C C . ALA B 1 234 ? 11.539 -14.852 -19.672 1 85.38 234 ALA B C 1
ATOM 3906 O O . ALA B 1 234 ? 11.398 -14.602 -18.469 1 85.38 234 ALA B O 1
ATOM 3907 N N . ALA B 1 235 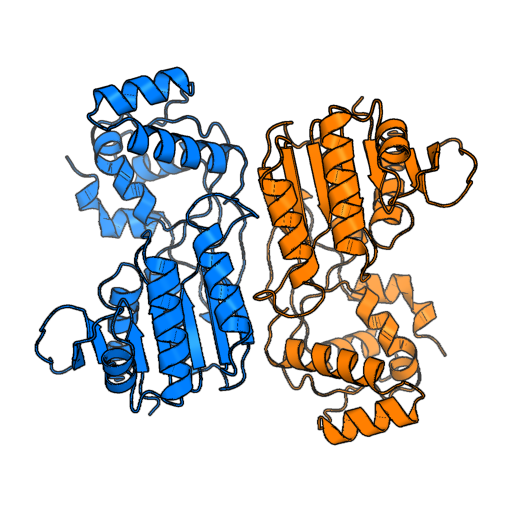? 12.695 -14.875 -20.266 1 88.31 235 ALA B N 1
ATOM 3908 C CA . ALA B 1 235 ? 13.93 -14.664 -19.516 1 88.31 235 ALA B CA 1
ATOM 3909 C C . ALA B 1 235 ? 13.984 -13.258 -18.922 1 88.31 235 ALA B C 1
ATOM 3911 O O . ALA B 1 235 ? 14.352 -13.086 -17.75 1 88.31 235 ALA B O 1
ATOM 3912 N N . GLU B 1 236 ? 13.547 -12.297 -19.703 1 89.44 236 GLU B N 1
ATOM 3913 C CA . GLU B 1 236 ? 13.594 -10.914 -19.234 1 89.44 236 GLU B CA 1
ATOM 3914 C C . GLU B 1 236 ? 12.586 -10.68 -18.109 1 89.44 236 GLU B C 1
ATOM 3916 O O . GLU B 1 236 ? 12.836 -9.898 -17.203 1 89.44 236 GLU B O 1
ATOM 3921 N N . ILE B 1 237 ? 11.492 -11.336 -18.219 1 85.81 237 ILE B N 1
ATOM 3922 C CA . ILE B 1 237 ? 10.492 -11.25 -17.156 1 85.81 237 ILE B CA 1
ATOM 3923 C C . ILE B 1 237 ? 11.07 -11.781 -15.852 1 85.81 237 ILE B C 1
ATOM 3925 O O . ILE B 1 237 ? 10.945 -11.148 -14.805 1 85.81 237 ILE B O 1
ATOM 3929 N N . LEU B 1 238 ? 11.703 -12.906 -15.914 1 86.19 238 LEU B N 1
ATOM 3930 C CA . LEU B 1 238 ? 12.273 -13.508 -14.711 1 86.19 238 LEU B CA 1
ATOM 3931 C C . LEU B 1 238 ? 13.398 -12.641 -14.148 1 86.19 238 LEU B C 1
ATOM 3933 O O . LEU B 1 238 ? 13.523 -12.492 -12.93 1 86.19 238 LEU B O 1
ATOM 3937 N N . LEU B 1 239 ? 14.195 -12.039 -15.031 1 90.12 239 LEU B N 1
ATOM 3938 C CA . LEU B 1 239 ? 15.242 -11.125 -14.594 1 90.12 239 LEU B CA 1
ATOM 3939 C C . LEU B 1 239 ? 14.648 -9.883 -13.938 1 90.12 239 LEU B C 1
ATOM 3941 O O . LEU B 1 239 ? 15.211 -9.352 -12.984 1 90.12 239 LEU B O 1
ATOM 3945 N N . GLY B 1 240 ? 13.531 -9.414 -14.492 1 88.69 240 GLY B N 1
ATOM 3946 C CA . GLY B 1 240 ? 12.82 -8.305 -13.898 1 88.69 240 GLY B CA 1
ATOM 3947 C C . GLY B 1 240 ? 12.336 -8.586 -12.484 1 88.69 240 GLY B C 1
ATOM 3948 O O . GLY B 1 240 ? 12.406 -7.727 -11.609 1 88.69 240 GLY B O 1
ATOM 3949 N N . ILE B 1 241 ? 11.867 -9.773 -12.312 1 89 241 ILE B N 1
ATOM 3950 C CA . ILE B 1 241 ? 11.422 -10.203 -10.992 1 89 241 ILE B CA 1
ATOM 3951 C C . ILE B 1 241 ? 12.594 -10.18 -10.016 1 89 241 ILE B C 1
ATOM 3953 O O . ILE B 1 241 ? 12.484 -9.641 -8.914 1 89 241 ILE B O 1
ATOM 3957 N N . ASP B 1 242 ? 13.711 -10.703 -10.414 1 92.31 242 ASP B N 1
ATOM 3958 C CA . ASP B 1 242 ? 14.906 -10.703 -9.57 1 92.31 242 ASP B CA 1
ATOM 3959 C C . ASP B 1 242 ? 15.328 -9.281 -9.227 1 92.31 242 ASP B C 1
ATOM 3961 O O . ASP B 1 242 ? 15.797 -9.016 -8.109 1 92.31 242 ASP B O 1
ATOM 3965 N N . THR B 1 243 ? 15.219 -8.43 -10.211 1 92.19 243 THR B N 1
ATOM 3966 C CA . THR B 1 243 ? 15.578 -7.039 -9.969 1 92.19 243 THR B CA 1
ATOM 3967 C C . THR B 1 243 ? 14.68 -6.426 -8.898 1 92.19 243 THR B C 1
ATOM 3969 O O . THR B 1 243 ? 15.164 -5.703 -8.023 1 92.19 243 THR B O 1
ATOM 3972 N N . ALA B 1 244 ? 13.398 -6.719 -8.977 1 92 244 ALA B N 1
ATOM 3973 C CA . ALA B 1 244 ? 12.477 -6.234 -7.949 1 92 244 ALA B CA 1
ATOM 3974 C C . ALA B 1 244 ? 12.867 -6.754 -6.57 1 92 244 ALA B C 1
ATOM 3976 O O . ALA B 1 244 ? 12.797 -6.023 -5.582 1 92 244 ALA B O 1
ATOM 3977 N N . TYR B 1 245 ? 13.266 -8.031 -6.531 1 94.19 245 TYR B N 1
ATOM 3978 C CA . TYR B 1 245 ? 13.742 -8.594 -5.273 1 94.19 245 TYR B CA 1
ATOM 3979 C C . TYR B 1 245 ? 14.984 -7.863 -4.781 1 94.19 245 TYR B C 1
ATOM 3981 O O . TYR B 1 245 ? 15.062 -7.488 -3.607 1 94.19 245 TYR B O 1
ATOM 3989 N N . ARG B 1 246 ? 15.891 -7.645 -5.691 1 94.56 246 ARG B N 1
ATOM 3990 C CA . ARG B 1 246 ? 17.156 -7 -5.359 1 94.56 246 ARG B CA 1
ATOM 3991 C C . ARG B 1 246 ? 16.922 -5.629 -4.73 1 94.56 246 ARG B C 1
ATOM 3993 O O . ARG B 1 246 ? 17.672 -5.219 -3.836 1 94.56 246 ARG B O 1
ATOM 4000 N N . HIS B 1 247 ? 15.891 -4.953 -5.133 1 93.31 247 HIS B N 1
ATOM 4001 C CA . HIS B 1 247 ? 15.578 -3.609 -4.66 1 93.31 247 HIS B CA 1
ATOM 4002 C C . HIS B 1 247 ? 14.688 -3.654 -3.428 1 93.31 247 HIS B C 1
ATOM 4004 O O . HIS B 1 247 ? 14.258 -2.613 -2.926 1 93.31 247 HIS B O 1
ATOM 4010 N N . ASN B 1 248 ? 14.352 -4.777 -2.91 1 95.88 248 ASN B N 1
ATOM 4011 C CA . ASN B 1 248 ? 13.398 -4.949 -1.817 1 95.88 248 ASN B CA 1
ATOM 4012 C C . ASN B 1 248 ? 12.055 -4.297 -2.133 1 95.88 248 ASN B C 1
ATOM 4014 O O . ASN B 1 248 ? 11.391 -3.779 -1.237 1 95.88 248 ASN B O 1
ATOM 4018 N N . ALA B 1 249 ? 11.688 -4.293 -3.434 1 93.81 249 ALA B N 1
ATOM 4019 C CA . ALA B 1 249 ? 10.484 -3.605 -3.879 1 93.81 249 ALA B CA 1
ATOM 4020 C C . ALA B 1 249 ? 9.227 -4.371 -3.461 1 93.81 249 ALA B C 1
ATOM 4022 O O . ALA B 1 249 ? 8.117 -3.832 -3.512 1 93.81 249 ALA B O 1
ATOM 4023 N N . LEU B 1 250 ? 9.367 -5.582 -3.025 1 95.25 250 LEU B N 1
ATOM 4024 C CA . LEU B 1 250 ? 8.25 -6.461 -2.693 1 95.25 250 LEU B CA 1
ATOM 4025 C C . LEU B 1 250 ? 8.43 -7.062 -1.305 1 95.25 250 LEU B C 1
ATOM 4027 O O . LEU B 1 250 ? 7.941 -8.164 -1.035 1 95.25 250 LEU B O 1
ATOM 4031 N N . ALA B 1 251 ? 9.102 -6.352 -0.416 1 96.88 251 ALA B N 1
ATOM 4032 C CA . ALA B 1 251 ? 9.562 -6.953 0.833 1 96.88 251 ALA B CA 1
ATOM 4033 C C . ALA B 1 251 ? 8.695 -6.516 2.008 1 96.88 251 ALA B C 1
ATOM 4035 O O . ALA B 1 251 ? 8.82 -7.043 3.115 1 96.88 251 ALA B O 1
ATOM 4036 N N . GLU B 1 252 ? 7.785 -5.625 1.876 1 97.19 252 GLU B N 1
ATOM 4037 C CA . GLU B 1 252 ? 7.055 -5.031 2.994 1 97.19 252 GLU B CA 1
ATOM 4038 C C . GLU B 1 252 ? 6.195 -6.07 3.705 1 97.19 252 GLU B C 1
ATOM 4040 O O . GLU B 1 252 ? 5.746 -7.039 3.09 1 97.19 252 GLU B O 1
ATOM 4045 N N . THR B 1 253 ? 5.977 -5.793 4.992 1 98.31 253 THR B N 1
ATOM 4046 C CA . THR B 1 253 ? 5.078 -6.605 5.801 1 98.31 253 THR B CA 1
ATOM 4047 C C . THR B 1 253 ? 3.939 -5.758 6.359 1 98.31 253 THR B C 1
ATOM 4049 O O . THR B 1 253 ? 4.168 -4.664 6.871 1 98.31 253 THR B O 1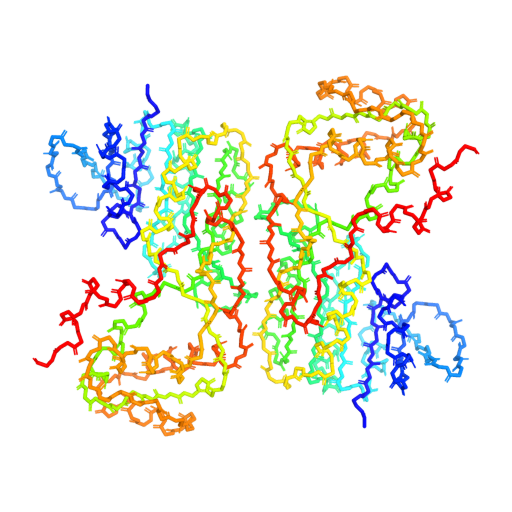
ATOM 4052 N N . THR B 1 254 ? 2.746 -6.223 6.168 1 98 254 THR B N 1
ATOM 4053 C CA . THR B 1 254 ? 1.569 -5.613 6.777 1 98 254 THR B CA 1
ATOM 4054 C C . THR B 1 254 ? 0.946 -6.551 7.809 1 98 254 THR B C 1
ATOM 4056 O O . THR B 1 254 ? 1.245 -7.746 7.824 1 98 254 THR B O 1
ATOM 4059 N N . LEU B 1 255 ? 0.06 -6.047 8.617 1 98.12 255 LEU B N 1
ATOM 4060 C CA . LEU B 1 255 ? -0.652 -6.852 9.609 1 98.12 255 LEU B CA 1
ATOM 4061 C C . LEU B 1 255 ? -2.078 -7.137 9.148 1 98.12 255 LEU B C 1
ATOM 4063 O O . LEU B 1 255 ? -2.895 -7.641 9.922 1 98.12 255 LEU B O 1
ATOM 4067 N N . THR B 1 256 ? -2.377 -6.945 7.949 1 97.94 256 THR B N 1
ATOM 4068 C CA . THR B 1 256 ? -3.73 -6.941 7.41 1 97.94 256 THR B CA 1
ATOM 4069 C C . THR B 1 256 ? -4.367 -8.32 7.531 1 97.94 256 THR B C 1
ATOM 4071 O O . THR B 1 256 ? -5.531 -8.445 7.922 1 97.94 256 THR B O 1
ATOM 4074 N N . VAL B 1 257 ? -3.607 -9.383 7.184 1 98.62 257 VAL B N 1
ATOM 4075 C CA . VAL B 1 257 ? -4.156 -10.727 7.281 1 98.62 257 VAL B CA 1
ATOM 4076 C C . VAL B 1 257 ? -4.512 -11.039 8.734 1 98.62 257 VAL B C 1
ATOM 4078 O O . VAL B 1 257 ? -5.621 -11.492 9.023 1 98.62 257 VAL B O 1
ATOM 4081 N N . GLN B 1 258 ? -3.594 -10.734 9.617 1 97.88 258 GLN B N 1
ATOM 4082 C CA . GLN B 1 258 ? -3.824 -10.969 11.039 1 97.88 258 GLN B CA 1
ATOM 4083 C C . GLN B 1 258 ? -4.996 -10.141 11.555 1 97.88 258 GLN B C 1
ATOM 4085 O O . GLN B 1 258 ? -5.855 -10.648 12.273 1 97.88 258 GLN B O 1
ATOM 4090 N N . ASP B 1 259 ? -5.031 -8.914 11.234 1 96.94 259 ASP B N 1
ATOM 4091 C CA . ASP B 1 259 ? -6.074 -8.008 11.711 1 96.94 259 ASP B CA 1
ATOM 4092 C C . ASP B 1 259 ? -7.445 -8.43 11.188 1 96.94 259 ASP B C 1
ATOM 4094 O O . ASP B 1 259 ? -8.453 -8.258 11.875 1 96.94 259 ASP B O 1
ATOM 4098 N N . THR B 1 260 ? -7.523 -8.93 9.953 1 97.31 260 THR B N 1
ATOM 4099 C CA . THR B 1 260 ? -8.789 -9.266 9.312 1 97.31 260 THR B CA 1
ATOM 4100 C C . THR B 1 260 ? -9.273 -10.641 9.766 1 97.31 260 THR B C 1
ATOM 4102 O O . THR B 1 260 ? -10.453 -10.828 10.055 1 97.31 260 THR B O 1
ATOM 4105 N N . LEU B 1 261 ? -8.312 -11.617 9.867 1 97.88 261 LEU B N 1
ATOM 4106 C CA . LEU B 1 261 ? -8.719 -13.008 10.039 1 97.88 261 LEU B CA 1
ATOM 4107 C C . LEU B 1 261 ? -8.508 -13.461 11.477 1 97.88 261 LEU B C 1
ATOM 4109 O O . LEU B 1 261 ? -8.984 -14.523 11.875 1 97.88 261 LEU B O 1
ATOM 4113 N N . GLY B 1 262 ? -7.746 -12.711 12.273 1 97.69 262 GLY B N 1
ATOM 4114 C CA . GLY B 1 262 ? -7.492 -13.078 13.656 1 97.69 262 GLY B CA 1
ATOM 4115 C C . GLY B 1 262 ? -6.441 -14.172 13.797 1 97.69 262 GLY B C 1
ATOM 4116 O O . GLY B 1 262 ? -6.375 -14.844 14.828 1 97.69 262 GLY B O 1
ATOM 4117 N N . ARG B 1 263 ? -5.723 -14.398 12.75 1 97.69 263 ARG B N 1
ATOM 4118 C CA . ARG B 1 263 ? -4.633 -15.375 12.734 1 97.69 263 ARG B CA 1
ATOM 4119 C C . ARG B 1 263 ? -3.49 -14.898 11.836 1 97.69 263 ARG B C 1
ATOM 4121 O O . ARG B 1 263 ? -3.695 -14.078 10.945 1 97.69 263 ARG B O 1
ATOM 4128 N N . THR B 1 264 ? -2.316 -15.484 12.109 1 97.5 264 THR B N 1
ATOM 4129 C CA . THR B 1 264 ? -1.164 -15.188 11.266 1 97.5 264 THR B CA 1
ATOM 4130 C C . THR B 1 264 ? -1.318 -15.828 9.891 1 97.5 264 THR B C 1
ATOM 4132 O O . THR B 1 264 ? -2.027 -16.828 9.734 1 97.5 264 THR B O 1
ATOM 4135 N N . PRO B 1 265 ? -0.742 -15.219 8.875 1 98.5 265 PRO B N 1
ATOM 4136 C CA . PRO B 1 265 ? -0.76 -15.859 7.562 1 98.5 265 PRO B CA 1
ATOM 4137 C C . PRO B 1 265 ? -0.07 -17.219 7.562 1 98.5 265 PRO B C 1
ATOM 4139 O O . PRO B 1 265 ? 0.766 -17.5 8.43 1 98.5 265 PRO B O 1
ATOM 4142 N N . ARG B 1 266 ? -0.483 -18.062 6.59 1 98.06 266 ARG B N 1
ATOM 4143 C CA . ARG B 1 266 ? 0.201 -19.328 6.371 1 98.06 266 ARG B CA 1
ATOM 4144 C C . ARG B 1 266 ? 1.681 -19.109 6.07 1 98.06 266 ARG B C 1
ATOM 4146 O O . ARG B 1 266 ? 2.041 -18.172 5.348 1 98.06 266 ARG B O 1
ATOM 4153 N N . THR B 1 267 ? 2.508 -19.984 6.637 1 98.19 267 THR B N 1
ATOM 4154 C CA . THR B 1 267 ? 3.947 -19.828 6.453 1 98.19 267 THR B CA 1
ATOM 4155 C C . THR B 1 267 ? 4.395 -20.422 5.121 1 98.19 267 THR B C 1
ATOM 4157 O O . THR B 1 267 ? 3.709 -21.266 4.551 1 98.19 267 THR B O 1
ATOM 4160 N N . VAL B 1 268 ? 5.555 -19.938 4.68 1 98.25 268 VAL B N 1
ATOM 4161 C CA . VAL B 1 268 ? 6.141 -20.484 3.461 1 98.25 268 VAL B CA 1
ATOM 4162 C C . VAL B 1 268 ? 6.461 -21.969 3.668 1 98.25 268 VAL B C 1
ATOM 4164 O O . VAL B 1 268 ? 6.281 -22.781 2.76 1 98.25 268 VAL B O 1
ATOM 4167 N N . ALA B 1 269 ? 6.867 -22.297 4.852 1 98 269 ALA B N 1
ATOM 4168 C CA . ALA B 1 269 ? 7.156 -23.703 5.176 1 98 269 ALA B CA 1
ATOM 4169 C C . ALA B 1 269 ? 5.918 -24.578 4.984 1 98 269 ALA B C 1
ATOM 4171 O O . ALA B 1 269 ? 6 -25.656 4.395 1 98 269 ALA B O 1
ATOM 4172 N N . GLU B 1 270 ? 4.797 -24.125 5.523 1 97.81 270 GLU B N 1
ATOM 4173 C CA . GLU B 1 270 ? 3.543 -24.844 5.355 1 97.81 270 GLU B CA 1
ATOM 4174 C C . GLU B 1 270 ? 3.201 -25.031 3.881 1 97.81 270 GLU B C 1
ATOM 4176 O O . GLU B 1 270 ? 2.746 -26.094 3.469 1 97.81 270 GLU B O 1
ATOM 4181 N N . TRP B 1 271 ? 3.414 -23.984 3.1 1 97.81 271 TRP B N 1
ATOM 4182 C CA . TRP B 1 271 ? 3.139 -24.078 1.669 1 97.81 271 TRP B CA 1
ATOM 4183 C C . TRP B 1 271 ? 4.035 -25.109 1.001 1 97.81 271 TRP B C 1
ATOM 4185 O O . TRP B 1 271 ? 3.57 -25.906 0.18 1 97.81 271 TRP B O 1
ATOM 4195 N N . ILE B 1 272 ? 5.328 -25.094 1.331 1 96.81 272 ILE B N 1
ATOM 4196 C CA . ILE B 1 272 ? 6.277 -26.047 0.753 1 96.81 272 ILE B CA 1
ATOM 4197 C C . ILE B 1 272 ? 5.844 -27.469 1.083 1 96.81 272 ILE B C 1
ATOM 4199 O O . ILE B 1 272 ? 5.848 -28.344 0.212 1 96.81 272 ILE B O 1
ATOM 4203 N N . ARG B 1 273 ? 5.398 -27.688 2.326 1 96.69 273 ARG B N 1
ATOM 4204 C CA . ARG B 1 273 ? 4.965 -29.016 2.744 1 96.69 273 ARG B CA 1
ATOM 4205 C C . ARG B 1 273 ? 3.729 -29.453 1.965 1 96.69 273 ARG B C 1
ATOM 4207 O O . ARG B 1 273 ? 3.637 -30.609 1.543 1 96.69 273 ARG B O 1
ATOM 4214 N N . THR B 1 274 ? 2.861 -28.578 1.785 1 95.44 274 THR B N 1
ATOM 4215 C CA . THR B 1 274 ? 1.619 -28.859 1.077 1 95.44 274 THR B CA 1
ATOM 4216 C C . THR B 1 274 ? 1.892 -29.156 -0.396 1 95.44 274 THR B C 1
ATOM 4218 O O . THR B 1 274 ? 1.165 -29.922 -1.026 1 95.44 274 THR B O 1
ATOM 4221 N N . HIS B 1 275 ? 2.951 -28.578 -0.965 1 95.62 275 HIS B N 1
ATOM 4222 C CA . HIS B 1 275 ? 3.246 -28.719 -2.387 1 95.62 275 HIS B CA 1
ATOM 4223 C C . HIS B 1 275 ? 4.539 -29.5 -2.607 1 95.62 275 HIS B C 1
ATOM 4225 O O . HIS B 1 275 ? 5.234 -29.281 -3.604 1 95.62 275 HIS B O 1
ATOM 4231 N N . ARG B 1 276 ? 4.875 -30.266 -1.748 1 94.44 276 ARG B N 1
ATOM 4232 C CA . ARG B 1 276 ? 6.16 -30.953 -1.724 1 94.44 276 ARG B CA 1
ATOM 4233 C C . ARG B 1 276 ? 6.379 -31.75 -3.006 1 94.44 276 ARG B C 1
ATOM 4235 O O . ARG B 1 276 ? 7.512 -31.875 -3.473 1 94.44 276 ARG B O 1
ATOM 4242 N N . SER B 1 277 ? 5.312 -32.25 -3.635 1 94.31 277 SER B N 1
ATOM 4243 C CA . SER B 1 277 ? 5.398 -33.062 -4.836 1 94.31 277 S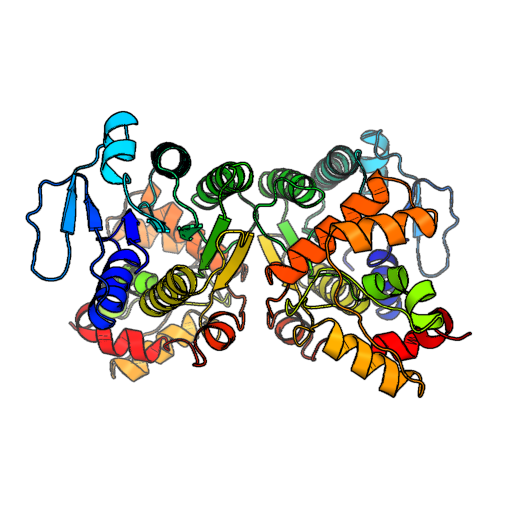ER B CA 1
ATOM 4244 C C . SER B 1 277 ? 6 -32.281 -6 1 94.31 277 SER B C 1
ATOM 4246 O O . SER B 1 277 ? 6.586 -32.875 -6.91 1 94.31 277 SER B O 1
ATOM 4248 N N . LEU B 1 278 ? 5.895 -31.016 -5.953 1 92.69 278 LEU B N 1
ATOM 4249 C CA . LEU B 1 278 ? 6.449 -30.188 -7.008 1 92.69 278 LEU B CA 1
ATOM 4250 C C . LEU B 1 278 ? 7.973 -30.203 -6.98 1 92.69 278 LEU B C 1
ATOM 4252 O O . LEU B 1 278 ? 8.617 -29.922 -7.992 1 92.69 278 LEU B O 1
ATOM 4256 N N . PHE B 1 279 ? 8.5 -30.531 -5.844 1 92 279 PHE B N 1
ATOM 4257 C CA . PHE B 1 279 ? 9.938 -30.344 -5.652 1 92 279 PHE B CA 1
ATOM 4258 C C . PHE B 1 279 ? 10.641 -31.688 -5.484 1 92 279 PHE B C 1
ATOM 4260 O O . PHE B 1 279 ? 11.859 -31.719 -5.293 1 92 279 PHE B O 1
ATOM 4267 N N . GLU B 1 280 ? 9.859 -32.688 -5.395 1 85.75 280 GLU B N 1
ATOM 4268 C CA . GLU B 1 280 ? 10.438 -34.031 -5.258 1 85.75 280 GLU B CA 1
ATOM 4269 C C . GLU B 1 280 ? 10.859 -34.594 -6.613 1 85.75 280 GLU B C 1
ATOM 4271 O O . GLU B 1 280 ? 10.258 -34.281 -7.641 1 85.75 280 GLU B O 1
ATOM 4276 N N . ARG B 1 281 ? 12.07 -35.281 -6.609 1 66.88 281 ARG B N 1
ATOM 4277 C CA . ARG B 1 281 ? 12.648 -35.938 -7.777 1 66.88 281 ARG B CA 1
ATOM 4278 C C . ARG B 1 281 ? 11.883 -37.219 -8.125 1 66.88 281 ARG B C 1
ATOM 4280 O O . ARG B 1 281 ? 11.344 -37.875 -7.242 1 66.88 281 ARG B O 1
#

Sequence (562 aa):
MNSIAVVGGTGRVGSHLVKYLTAEGIRPWVLTRRDLADDEQVSYVRADYSDASTLRRALSGSSRVFLAHGSSPDQVQHEKAVIDAAVAAGVRHLVKLSAMGGPANTHPWDWHAEIETHLAAAPIGFTVLRPATFTDILAVSAPLIRAGTWGGTAASGRVNLIDAADVAAVAAHELRTATDDTQRSLHLTGARPWSMPELAELFTTELARPVTYTHRSPDDQRRILLEAGLNSAAAEILLGIDTAYRHNALAETTLTVQDTLGRTPRTVAEWIRTHRSLFERMNSIAVVGGTGRVGSHLVKYLTAEGIRPWVLTRRDLADDEQVSYVRADYSDASTLRRALSGSSRVFLAHGSSPDQVQHEKAVIDAAVAAGVRHLVKLSAMGGPANTHPWDWHAEIETHLAAAPIGFTVLRPATFTDILAVSAPLIRAGTWGGTAASGRVNLIDAADVAAVAAHELRTATDDTQRSLHLTGARPWSMPELAELFTTELARPVTYTHRSPDDQRRILLEAGLNSAAAEILLGIDTAYRHNALAETTLTVQDTLGRTPRTVAEWIRTHRSLFER

InterPro domains:
  IPR008030 NmrA-like domain [PF05368] (3-272)
  IPR036291 NAD(P)-binding domain superfamily [SSF51735] (4-276)
  IPR051604 Ergot Alkaloid Biosynthesis Oxidoreductase [PTHR43162] (1-279)

Radius of gyration: 24.89 Å; Cα contacts (8 Å, |Δi|>4): 1222; chains: 2; bounding box: 59×70×57 Å

Organism: Nocardia brasiliensis (strain ATCC 700358 / HUJEG-1) (NCBI:txid1133849)

Foldseek 3Di:
DAAEEEECLVDQLNVLLLVVCQVVVHEYEYEDCDDDCDDPRYHYAYADLVDLVRLLVSCAPGQEYEDDDPDDPCNLSSLLSNLVSCLVNNHLEYEYEAADFDPDPDPPNVSRVNSLVSNVPGQWAYEYEHEFAALCVVLVCQVCQLVLHAEAALPFFKAFHAHSSLSSVLVNLCRPDPDSNHHYYDYHTAPFIDGPQRVQVLCCVLLVHHHGYDHDDLVVQLVVCVVVPDDNVVSVVVNVVSVCRNVNRRGDDDCRSCVRVVDHGDDSSNVCNVVVVSNHD/DAAEEEECLVDQLNVLLLVVCQVVVHEYEYEDCDDDCDDPRYHYAYADLVDLVRLLVSCAPGQEYEDDDPDDPCNLSSLLSNLVSCLVNNHLEYEYEAADFDDPPDPPNVSRVNSLVSNVPGQWAYEYEHEFAALCVVLVCQVCQLVLRAEAALPFFKAFHAHSSLSSVLVNLCRPDPDSNHHYYDYHTAPFIDGPQRVQVLCCVLLVHHHGYDHDDLVVQLVVCVVVPDDNVVSVVVNVVSVCRNVNRRGDDDCRSCVRVVDHGDDSSNVCNVPVVSNHD

Secondary structure (DSSP, 8-state):
---EEEETTTSHHHHHHHHHHHHTT---EEEESS-----SS-EEEE--TT-HHHHHHHHTT-SEEEE---SSTTHHHHHHHHHHHHHHTT--EEEEE-------SSTTHHHHHHHHHHHHHSSSEEEEEEE-EETTHHHHTHHHHHHT--EES-TT-EEEEE-HHHHHHHHHHHHHHS-TT-EEEEEE--SSEEEHHHHHHHHHHHHTS---PEE--HHHHHHHHHHTT--HHHHHHHHHHHHHHHTTTB---BSHHHHHHSSPPPPHHHHHHHTGGGT--/---EEEETTTSHHHHHHHHHHHHTT---EEEESS-----SS-EEEE--TT-HHHHHHHHTT-SEEEE---SSTTHHHHHHHHHHHHHHTT--EEEEE----S-SSSTTHHHHHHHHHHHHHSSSEEEEEEE-EETTHHHHTHHHHHHT--EES-TT-EEEEE-HHHHHHHHHHHHHHS-TT-EEEEEE--SSEEEHHHHHHHHHHHHTS---PEE--HHHHHHHHHHTT--HHHHHHHHHHHHHHHTTTB---BSHHHHHHSSPPPPHHHHHHHTGGGT--

Nearest PDB structures (foldseek):
  2vrb-assembly1_A-2  TM=8.814E-01  e=1.564E-21  Citrobacter sp. MY-5
  2zcv-assembly1_A  TM=8.860E-01  e=6.847E-21  Escherichia coli
  2zcu-assembly1_A  TM=8.666E-01  e=1.035E-20  unclassified
  2vrc-assembly1_D  TM=8.566E-01  e=7.705E-21  Citrobacter sp. MY-5
  5l4l-assembly1_A  TM=8.325E-01  e=1.165E-20  Streptomyces antibioticus

Solvent-accessible surface area (backbone atoms only — not comparable to full-atom values): 28346 Å² total; per-residue (Å²): 128,85,36,38,33,30,37,33,32,84,38,81,38,28,39,42,28,53,51,55,39,39,73,71,71,39,63,37,34,29,46,31,82,52,93,57,77,62,55,98,52,37,38,50,35,60,35,44,68,89,35,64,70,38,38,26,59,58,38,50,78,23,36,27,36,39,42,39,72,71,91,50,94,55,33,47,60,33,52,47,44,49,52,53,21,34,51,74,37,57,29,35,31,36,39,35,61,55,60,51,70,40,60,37,79,38,89,65,48,45,47,43,51,52,40,37,35,55,52,49,68,42,96,50,15,29,39,38,36,17,37,38,48,49,48,67,60,58,61,75,45,17,71,37,49,49,68,40,59,31,60,39,51,23,64,86,17,24,35,12,39,18,46,46,58,54,55,14,50,52,49,50,48,46,73,70,63,56,57,50,76,27,57,29,47,44,59,33,27,9,83,52,53,42,31,56,57,58,50,20,49,49,46,19,64,76,67,71,45,83,33,49,56,42,80,38,51,67,69,56,43,47,51,52,38,43,73,73,67,44,52,72,66,60,38,50,51,53,51,49,52,23,48,38,23,41,43,41,28,46,27,67,34,36,46,42,42,31,72,74,69,74,41,77,49,63,49,70,66,58,51,50,63,74,47,40,76,65,47,55,127,129,85,37,39,32,28,38,34,30,82,38,80,39,27,42,42,29,52,51,55,38,40,74,70,72,40,64,36,35,29,47,31,83,52,93,57,76,61,54,96,52,39,40,49,35,60,35,45,67,89,35,66,69,40,38,26,59,58,37,49,78,22,37,27,36,38,42,40,71,71,92,50,94,55,33,46,61,34,53,46,43,48,52,53,22,34,52,74,35,58,30,34,33,36,38,36,62,54,61,51,68,43,61,34,67,41,88,65,44,34,48,42,51,54,39,37,44,54,53,44,68,42,96,49,14,31,38,36,36,18,37,36,48,49,47,67,60,57,61,74,45,18,71,36,50,50,68,40,59,31,61,40,52,23,63,87,17,23,35,14,39,18,46,46,58,54,56,14,51,50,50,51,49,46,72,70,64,56,57,51,77,28,57,30,47,44,58,34,27,9,83,51,54,40,33,56,57,58,49,21,50,49,46,18,64,77,64,72,44,82,34,48,54,42,79,38,51,69,68,57,42,46,50,52,38,44,73,73,67,43,52,72,66,58,38,50,51,54,52,49,50,24,47,38,23,41,43,41,24,45,27,66,34,34,46,43,44,32,72,74,70,75,40,77,49,62,49,69,66,58,51,47,63,75,46,41,75,65,46,56,127